Protein 1SGJ (pdb70)

CATH classification: 3.20.20.60

Foldseek 3Di:
DDLFFAEEEEDELQCLPRLQCVPVLPGQEYEHELEPSWDPDPVGSVNSLVSNLVSQVVNCVVVVNYQYEYEWEAPPRPTRVVNLVSADLSHQAYEHADDQALVRLVVVCVVCVVVVHLGQYAYEQEAPRSLVRLLSNLLNVSHSAYEYEPVSHQVRVVHDDDLVRPVCVVSLLSNQVSCVVNVHAYEYYEDPPPPDLVSLLVRLQVSLVSRHQHYYYHDSVSRVSSVVRHD/DDLFFAEEEEDELLDLPRLLCQPVLPGQAYEHELEPSFDPDPVRSVNSLVSNLVSQVVNCVVVVNHQYEYEFYALPDPGRVVSLVSDDQSHQAYEHAPDQALVSLVVVVVVCVVVVHLHAYAYEQEAPRSLVHLLSNLLNVSHSAYEYEPVSHCVNVVHDDDLVRPVCVVSLLSNQVSCVVNVHAYAYYEDPDDPDVVSLLVRLQVSLVSRHQHYYYHDSVSRVSSVVRHD/DDLFFAEEEEDELQPLVVLQCVCVLPGQEYEHELEPSWDDDPVRNLNSLVSNLVSQVVNCVVPVNRQYEYEWEALPDPGRVVSLVSDDQSHQAYEHADDQALVSLVVVVVVCVVVVHLHQYAYEQEAPSSLVRLLSNLLNVSHSAYEYEPVSHCVRVVHDADLVRPVCPVSLLSNLVSCVVRSHAYEYYEDPDPPDLVSLLVRLQVSLVSRHQHYYYHDSVSRVSSVVRHD

Structure (mmCIF, N/CA/C/O backbone):
data_1SGJ
#
_entry.id   1SGJ
#
_cell.length_a   57.610
_cell.length_b   73.280
_cell.length_c   74.480
_cell.angle_alpha   68.26
_cell.angle_beta   83.51
_cell.angle_gamma   68.38
#
_symmetry.space_group_name_H-M   'P 1'
#
loop_
_entity.id
_entity.type
_entity.pdbx_description
1 polymer 'citrate lyase, beta subunit'
2 non-polymer 'OXALOACETATE ION'
3 non-polymer 'MAGNESIUM ION'
4 water water
#
loop_
_atom_site.group_PDB
_atom_site.id
_atom_site.type_symbol
_atom_site.label_atom_id
_atom_site.label_alt_id
_atom_site.label_comp_id
_atom_site.label_asym_id
_atom_site.label_entity_id
_atom_site.label_seq_id
_atom_site.pdbx_PDB_ins_code
_atom_site.Cartn_x
_atom_site.Cartn_y
_atom_site.Cartn_z
_atom_site.occupancy
_atom_site.B_iso_or_equiv
_atom_site.auth_seq_id
_atom_site.auth_comp_id
_atom_site.auth_asym_id
_atom_site.auth_atom_id
_atom_site.pdbx_PDB_model_num
ATOM 1 N N . PRO A 1 4 ? 17.113 29.473 -12.657 1.00 49.59 4 PRO A N 1
ATOM 2 C CA . PRO A 1 4 ? 15.683 29.841 -12.743 1.00 50.18 4 PRO A CA 1
ATOM 3 C C . PRO A 1 4 ? 15.552 31.356 -12.827 1.00 49.88 4 PRO A C 1
ATOM 4 O O . PRO A 1 4 ? 16.482 32.089 -12.473 1.00 49.06 4 PRO A O 1
ATOM 8 N N . PRO A 1 5 ? 14.393 31.849 -13.294 1.00 50.11 5 PRO A N 1
ATOM 9 C CA . PRO A 1 5 ? 14.207 33.299 -13.396 1.00 49.67 5 PRO A CA 1
ATOM 10 C C . PRO A 1 5 ? 14.119 33.926 -12.008 1.00 48.99 5 PRO A C 1
ATOM 11 O O . PRO A 1 5 ? 13.678 33.283 -11.052 1.00 47.88 5 PRO A O 1
ATOM 15 N N . ALA A 1 6 ? 14.555 35.174 -11.892 1.00 47.66 6 ALA A N 1
ATOM 16 C CA . ALA A 1 6 ? 14.486 35.852 -10.609 1.00 46.87 6 ALA A CA 1
ATOM 17 C C . ALA A 1 6 ? 13.013 36.092 -10.292 1.00 45.74 6 ALA A C 1
ATOM 18 O O . ALA A 1 6 ? 12.664 36.460 -9.167 1.00 45.42 6 ALA A O 1
ATOM 20 N N . LEU A 1 7 ? 12.152 35.870 -11.287 1.00 43.36 7 LEU A N 1
ATOM 21 C CA . LEU A 1 7 ? 10.715 36.080 -11.110 1.00 40.16 7 LEU A CA 1
ATOM 22 C C . LEU A 1 7 ? 9.839 34.861 -11.390 1.00 35.85 7 LEU A C 1
ATOM 23 O O . LEU A 1 7 ? 9.790 34.337 -12.506 1.00 35.61 7 LEU A O 1
ATOM 28 N N . LEU A 1 8 ? 9.132 34.436 -10.353 1.00 31.46 8 LEU A N 1
ATOM 29 C CA . LEU A 1 8 ? 8.225 33.305 -10.432 1.00 26.15 8 LEU A CA 1
ATOM 30 C C . LEU A 1 8 ? 6.854 33.867 -10.072 1.00 22.46 8 LEU A C 1
ATOM 31 O O . LEU A 1 8 ? 6.659 34.349 -8.959 1.00 21.68 8 LEU A O 1
ATOM 36 N N . ARG A 1 9 ? 5.924 33.832 -11.021 1.00 19.94 9 ARG A N 1
ATOM 37 C CA . ARG A 1 9 ? 4.574 34.352 -10.810 1.00 19.43 9 ARG A CA 1
ATOM 38 C C . ARG A 1 9 ? 3.715 33.333 -10.080 1.00 20.10 9 ARG A C 1
ATOM 39 O O . ARG A 1 9 ? 2.778 33.683 -9.357 1.00 17.57 9 ARG A O 1
ATOM 47 N N . SER A 1 10 ? 4.049 32.063 -10.279 1.00 19.94 10 SER A N 1
ATOM 48 C CA . SER A 1 10 ? 3.308 30.966 -9.679 1.00 17.93 10 SER A CA 1
ATOM 49 C C . SER A 1 10 ? 4.251 29.840 -9.255 1.00 19.33 10 SER A C 1
ATOM 50 O O . SER A 1 10 ? 5.180 29.495 -9.985 1.00 16.45 10 SER A O 1
ATOM 53 N N . VAL A 1 11 ? 4.001 29.278 -8.072 1.00 18.79 11 VAL A N 1
ATOM 54 C CA . VAL A 1 11 ? 4.793 28.171 -7.537 1.00 17.64 11 VAL A CA 1
ATOM 55 C C . VAL A 1 11 ? 3.802 27.114 -7.038 1.00 18.16 11 VAL A C 1
ATOM 56 O O . VAL A 1 11 ? 3.166 27.290 -5.994 1.00 16.55 11 VAL A O 1
ATOM 60 N N . LEU A 1 12 ? 3.675 26.029 -7.801 1.00 18.42 12 LEU A N 1
ATOM 61 C CA . LEU A 1 12 ? 2.754 24.924 -7.515 1.00 17.98 12 LEU A CA 1
ATOM 62 C C . LEU A 1 12 ? 3.396 23.757 -6.757 1.00 19.72 12 LEU A C 1
ATOM 63 O O . LEU A 1 12 ? 4.451 23.255 -7.143 1.00 18.55 12 LEU A O 1
ATOM 68 N N . PHE A 1 13 ? 2.727 23.311 -5.697 1.00 19.46 13 PHE A N 1
ATOM 69 C CA . PHE A 1 13 ? 3.217 22.217 -4.858 1.00 19.91 13 PHE A CA 1
ATOM 70 C C . PHE A 1 13 ? 2.595 20.843 -5.148 1.00 19.58 13 PHE A C 1
ATOM 71 O O . PHE A 1 13 ? 1.460 20.739 -5.605 1.00 19.42 13 PHE A O 1
ATOM 79 N N . ALA A 1 14 ? 3.357 19.795 -4.851 1.00 20.61 14 ALA A N 1
ATOM 80 C CA . ALA A 1 14 ? 2.900 18.413 -4.999 1.00 20.24 14 ALA A CA 1
ATOM 81 C C . ALA A 1 14 ? 3.610 17.611 -3.908 1.00 20.59 14 ALA A C 1
ATOM 82 O O . ALA A 1 14 ? 4.752 17.903 -3.569 1.00 20.58 14 ALA A O 1
ATOM 84 N N . PRO A 1 15 ? 2.932 16.610 -3.321 1.00 21.00 15 PRO A N 1
ATOM 85 C CA . PRO A 1 15 ? 3.544 15.792 -2.266 1.00 22.36 15 PRO A CA 1
ATOM 86 C C . PRO A 1 15 ? 4.740 15.001 -2.794 1.00 23.86 15 PRO A C 1
ATOM 87 O O . PRO A 1 15 ? 4.651 14.367 -3.841 1.00 22.22 15 PRO A O 1
ATOM 91 N N . GLY A 1 16 ? 5.851 15.047 -2.063 1.00 23.34 16 GLY A N 1
ATOM 92 C CA . GLY A 1 16 ? 7.058 14.343 -2.468 1.00 25.98 16 GLY A CA 1
ATOM 93 C C . GLY A 1 16 ? 6.946 12.833 -2.633 1.00 27.63 16 GLY A C 1
ATOM 94 O O . GLY A 1 16 ? 7.763 12.220 -3.323 1.00 27.50 16 GLY A O 1
ATOM 95 N N . ASN A 1 17 ? 5.944 12.223 -2.014 1.00 27.51 17 ASN A N 1
ATOM 96 C CA . ASN A 1 17 ? 5.779 10.776 -2.122 1.00 29.73 17 ASN A CA 1
ATOM 97 C C . ASN A 1 17 ? 4.646 10.386 -3.073 1.00 29.91 17 ASN A C 1
ATOM 98 O O . ASN A 1 17 ? 4.092 9.290 -2.979 1.00 30.55 17 ASN A O 1
ATOM 103 N N . ARG A 1 18 ? 4.311 11.286 -3.992 1.00 29.78 18 ARG A N 1
ATOM 104 C CA . ARG A 1 18 ? 3.255 11.032 -4.966 1.00 28.75 18 ARG A CA 1
ATOM 105 C C . ARG A 1 18 ? 3.809 11.224 -6.373 1.00 29.53 18 ARG A C 1
ATOM 106 O O . ARG A 1 18 ? 3.635 12.274 -6.985 1.00 27.68 18 ARG A O 1
ATOM 114 N N . ALA A 1 19 ? 4.494 10.199 -6.871 1.00 29.45 19 ALA A N 1
ATOM 115 C CA . ALA A 1 19 ? 5.094 10.242 -8.200 1.00 29.83 19 ALA A CA 1
ATOM 116 C C . ALA A 1 19 ? 4.088 10.666 -9.261 1.00 29.92 19 ALA A C 1
ATOM 117 O O . ALA A 1 19 ? 4.439 11.368 -10.212 1.00 29.30 19 ALA A O 1
ATOM 119 N N . ASP A 1 20 ? 2.841 10.236 -9.089 1.00 29.35 20 ASP A N 1
ATOM 120 C CA . ASP A 1 20 ? 1.776 10.553 -10.034 1.00 31.04 20 ASP A CA 1
ATOM 121 C C . ASP A 1 20 ? 1.399 12.039 -10.050 1.00 30.74 20 ASP A C 1
ATOM 122 O O . ASP A 1 20 ? 1.186 12.625 -11.118 1.00 28.60 20 ASP A O 1
ATOM 127 N N . LEU A 1 21 ? 1.311 12.649 -8.874 1.00 29.22 21 LEU A N 1
ATOM 128 C CA . LEU A 1 21 ? 0.959 14.061 -8.805 1.00 27.91 21 LEU A CA 1
ATOM 129 C C . LEU A 1 21 ? 2.118 14.920 -9.285 1.00 26.44 21 LEU A C 1
ATOM 130 O O . LEU A 1 21 ? 1.912 15.953 -9.918 1.00 27.39 21 LEU A O 1
ATOM 135 N N . ILE A 1 22 ? 3.340 14.486 -8.993 1.00 26.06 22 ILE A N 1
ATOM 136 C CA . ILE A 1 22 ? 4.529 15.216 -9.419 1.00 24.84 22 ILE A CA 1
ATOM 137 C C . ILE A 1 22 ? 4.601 15.277 -10.950 1.00 27.11 22 ILE A C 1
ATOM 138 O O . ILE A 1 22 ? 4.962 16.308 -11.529 1.00 26.49 22 ILE A O 1
ATOM 143 N N . ALA A 1 23 ? 4.253 14.171 -11.602 1.00 25.92 23 ALA A N 1
ATOM 144 C CA . ALA A 1 23 ? 4.281 14.100 -13.059 1.00 26.08 23 ALA A CA 1
ATOM 145 C C . ALA A 1 23 ? 3.198 14.967 -13.704 1.00 26.64 23 ALA A C 1
ATOM 146 O O . ALA A 1 23 ? 3.357 15.413 -14.840 1.00 28.08 23 ALA A O 1
ATOM 148 N N . LYS A 1 24 ? 2.104 15.204 -12.983 1.00 26.52 24 LYS A N 1
ATOM 149 C CA . LYS A 1 24 ? 1.009 16.030 -13.493 1.00 28.00 24 LYS A CA 1
ATOM 150 C C . LYS A 1 24 ? 1.271 17.526 -13.266 1.00 27.10 24 LYS A C 1
ATOM 151 O O . LYS A 1 24 ? 0.530 18.376 -13.753 1.00 23.22 24 LYS A O 1
ATOM 157 N N . LEU A 1 25 ? 2.328 17.827 -12.522 1.00 25.61 25 LEU A N 1
ATOM 158 C CA . LEU A 1 25 ? 2.709 19.200 -12.185 1.00 26.43 25 LEU A CA 1
ATOM 159 C C . LEU A 1 25 ? 2.808 20.217 -13.340 1.00 26.95 25 LEU A C 1
ATOM 160 O O . LEU A 1 25 ? 2.430 21.376 -13.180 1.00 26.58 25 LEU A O 1
ATOM 165 N N . PRO A 1 26 ? 3.308 19.802 -14.516 1.00 25.27 26 PRO A N 1
ATOM 166 C CA . PRO A 1 26 ? 3.423 20.754 -15.630 1.00 25.61 26 PRO A CA 1
ATOM 167 C C . PRO A 1 26 ? 2.145 21.078 -16.406 1.00 24.76 26 PRO A C 1
ATOM 168 O O . PRO A 1 26 ? 2.134 22.005 -17.212 1.00 25.43 26 PRO A O 1
ATOM 172 N N . ARG A 1 27 ? 1.072 20.332 -16.174 1.00 23.93 27 ARG A N 1
ATOM 173 C CA . ARG A 1 27 ? -0.158 20.554 -16.927 1.00 25.30 27 ARG A CA 1
ATOM 174 C C . ARG A 1 27 ? -0.648 21.997 -17.025 1.00 25.34 27 ARG A C 1
ATOM 175 O O . ARG A 1 27 ? -1.028 22.441 -18.109 1.00 22.74 27 ARG A O 1
ATOM 183 N N . SER A 1 28 ? -0.630 22.723 -15.907 1.00 23.85 28 SER A N 1
ATOM 184 C CA . SER A 1 28 ? -1.098 24.110 -15.879 1.00 23.49 28 SER A CA 1
ATOM 185 C C . SER A 1 28 ? -0.022 25.131 -16.218 1.00 23.65 28 SER A C 1
ATOM 186 O O . SER A 1 28 ? -0.272 26.337 -16.188 1.00 24.95 28 SER A O 1
ATOM 189 N N . ALA A 1 29 ? 1.175 24.648 -16.531 1.00 23.11 29 ALA A N 1
ATOM 190 C CA . ALA A 1 29 ? 2.298 25.513 -16.882 1.00 22.97 29 ALA A CA 1
ATOM 191 C C . ALA A 1 29 ? 2.669 26.557 -15.825 1.00 22.34 29 ALA A C 1
ATOM 192 O O . ALA A 1 29 ? 2.757 27.752 -16.117 1.00 22.65 29 ALA A O 1
ATOM 194 N N . PRO A 1 30 ? 2.877 26.127 -14.576 1.00 22.01 30 PRO A N 1
ATOM 195 C CA . PRO A 1 30 ? 3.250 27.112 -13.555 1.00 21.58 30 PRO A CA 1
ATOM 196 C C . PRO A 1 30 ? 4.690 27.531 -13.841 1.00 20.85 30 PRO A C 1
ATOM 197 O O . PRO A 1 30 ? 5.411 26.816 -14.535 1.00 21.47 30 PRO A O 1
ATOM 201 N N . ASP A 1 31 ? 5.118 28.682 -13.334 1.00 21.87 31 ASP A N 1
ATOM 202 C CA . ASP A 1 31 ? 6.489 29.114 -13.582 1.00 20.52 31 ASP A CA 1
ATOM 203 C C . ASP A 1 31 ? 7.456 28.207 -12.838 1.00 21.44 31 ASP A C 1
ATOM 204 O O . ASP A 1 31 ? 8.576 27.979 -13.286 1.00 19.89 31 ASP A O 1
ATOM 209 N N . ALA A 1 32 ? 7.024 27.701 -11.688 1.00 19.56 32 ALA A N 1
ATOM 210 C CA . ALA A 1 32 ? 7.864 26.808 -10.896 1.00 19.37 32 ALA A CA 1
ATOM 211 C C . ALA A 1 32 ? 6.995 25.824 -10.122 1.00 19.81 32 ALA A C 1
ATOM 212 O O . ALA A 1 32 ? 5.795 26.054 -9.937 1.00 17.10 32 ALA A O 1
ATOM 214 N N . VAL A 1 33 ? 7.593 24.715 -9.697 1.00 18.81 33 VAL A N 1
ATOM 215 C CA . VAL A 1 33 ? 6.869 23.717 -8.925 1.00 18.90 33 VAL A CA 1
ATOM 216 C C . VAL A 1 33 ? 7.716 23.298 -7.735 1.00 19.33 33 VAL A C 1
ATOM 217 O O . VAL A 1 33 ? 8.934 23.486 -7.728 1.00 17.20 33 VAL A O 1
ATOM 221 N N . VAL A 1 34 ? 7.059 22.738 -6.726 1.00 18.12 34 VAL A N 1
ATOM 222 C CA . VAL A 1 34 ? 7.747 22.319 -5.515 1.00 19.96 34 VAL A CA 1
ATOM 223 C C . VAL A 1 34 ? 7.361 20.907 -5.078 1.00 18.43 34 VAL A C 1
ATOM 224 O O . VAL A 1 34 ? 6.211 20.644 -4.728 1.00 18.17 34 VAL A O 1
ATOM 228 N N . ILE A 1 35 ? 8.330 19.999 -5.124 1.00 19.45 35 ILE A N 1
ATOM 229 C CA . ILE A 1 35 ? 8.110 18.613 -4.705 1.00 19.39 35 ILE A CA 1
ATOM 230 C C . ILE A 1 35 ? 8.400 18.690 -3.211 1.00 19.40 35 ILE A C 1
ATOM 231 O O . ILE A 1 35 ? 9.545 18.832 -2.792 1.00 17.02 35 ILE A O 1
ATOM 236 N N . ASP A 1 36 ? 7.336 18.593 -2.422 1.00 20.18 36 ASP A N 1
ATOM 237 C CA . ASP A 1 36 ? 7.397 18.763 -0.971 1.00 21.01 36 ASP A CA 1
ATOM 238 C C . ASP A 1 36 ? 7.598 17.552 -0.066 1.00 20.36 36 ASP A C 1
ATOM 239 O O . ASP A 1 36 ? 6.768 16.652 -0.025 1.00 20.80 36 ASP A O 1
ATOM 244 N N . LEU A 1 37 ? 8.693 17.566 0.688 1.00 20.49 37 LEU A N 1
ATOM 245 C CA . LEU A 1 37 ? 8.998 16.485 1.623 1.00 21.35 37 LEU A CA 1
ATOM 246 C C . LEU A 1 37 ? 8.591 16.891 3.034 1.00 22.63 37 LEU A C 1
ATOM 247 O O . LEU A 1 37 ? 8.647 16.081 3.957 1.00 22.88 37 LEU A O 1
ATOM 252 N N . GLU A 1 38 ? 8.191 18.148 3.204 1.00 21.77 38 GLU A N 1
ATOM 253 C CA . GLU A 1 38 ? 7.798 18.629 4.525 1.00 23.53 38 GLU A CA 1
ATOM 254 C C . GLU A 1 38 ? 6.317 18.381 4.838 1.00 24.06 38 GLU A C 1
ATOM 255 O O . GLU A 1 38 ? 5.900 17.231 5.015 1.00 24.08 38 GLU A O 1
ATOM 261 N N . ASP A 1 39 ? 5.527 19.454 4.889 1.00 23.56 39 ASP A N 1
ATOM 262 C CA . ASP A 1 39 ? 4.102 19.361 5.210 1.00 25.39 39 ASP A CA 1
ATOM 263 C C . ASP A 1 39 ? 3.326 18.276 4.473 1.00 25.19 39 ASP A C 1
ATOM 264 O O . ASP A 1 39 ? 2.516 17.575 5.074 1.00 25.03 39 ASP A O 1
ATOM 269 N N . ALA A 1 40 ? 3.564 18.143 3.172 1.00 24.87 40 ALA A N 1
ATOM 270 C CA . ALA A 1 40 ? 2.852 17.153 2.366 1.00 25.32 40 ALA A CA 1
ATOM 271 C C . ALA A 1 40 ? 3.046 15.698 2.793 1.00 25.61 40 ALA A C 1
ATOM 272 O O . ALA A 1 40 ? 2.237 14.837 2.440 1.00 27.69 40 ALA A O 1
ATOM 274 N N . VAL A 1 41 ? 4.103 15.411 3.549 1.00 27.29 41 VAL A N 1
ATOM 275 C CA . VAL A 1 41 ? 4.356 14.035 3.978 1.00 30.22 41 VAL A CA 1
ATOM 276 C C . VAL A 1 41 ? 4.394 13.874 5.508 1.00 29.59 41 VAL A C 1
ATOM 277 O O . VAL A 1 41 ? 4.971 14.693 6.211 1.00 28.00 41 VAL A O 1
ATOM 281 N N . PRO A 1 42 ? 3.785 12.794 6.033 1.00 31.46 42 PRO A N 1
ATOM 282 C CA . PRO A 1 42 ? 3.712 12.478 7.468 1.00 31.69 42 PRO A CA 1
ATOM 283 C C . PRO A 1 42 ? 4.990 12.724 8.262 1.00 32.18 42 PRO A C 1
ATOM 284 O O . PRO A 1 42 ? 6.099 12.535 7.755 1.00 32.47 42 PRO A O 1
ATOM 288 N N . GLY A 1 43 ? 4.823 13.130 9.518 1.00 32.09 43 GLY A N 1
ATOM 289 C CA . GLY A 1 43 ? 5.962 13.400 10.377 1.00 33.52 43 GLY A CA 1
ATOM 290 C C . GLY A 1 43 ? 6.543 12.191 11.102 1.00 33.93 43 GLY A C 1
ATOM 291 O O . GLY A 1 43 ? 6.663 12.193 12.327 1.00 32.67 43 GLY A O 1
ATOM 292 N N . THR A 1 44 ? 6.896 11.151 10.349 1.00 35.25 44 THR A N 1
ATOM 293 C CA . THR A 1 44 ? 7.494 9.954 10.932 1.00 35.70 44 THR A CA 1
ATOM 294 C C . THR A 1 44 ? 8.784 9.656 10.187 1.00 35.80 44 THR A C 1
ATOM 295 O O . THR A 1 44 ? 8.906 9.953 8.997 1.00 34.30 44 THR A O 1
ATOM 299 N N . ALA A 1 45 ? 9.744 9.066 10.889 1.00 34.87 45 ALA A N 1
ATOM 300 C CA . ALA A 1 45 ? 11.017 8.726 10.279 1.00 35.16 45 ALA A CA 1
ATOM 301 C C . ALA A 1 45 ? 10.772 7.818 9.082 1.00 34.53 45 ALA A C 1
ATOM 302 O O . ALA A 1 45 ? 11.465 7.913 8.067 1.00 33.44 45 ALA A O 1
ATOM 304 N N . GLU A 1 46 ? 9.768 6.952 9.205 1.00 34.75 46 GLU A N 1
ATOM 305 C CA . GLU A 1 46 ? 9.428 6.002 8.146 1.00 36.39 46 GLU A CA 1
ATOM 306 C C . GLU A 1 46 ? 8.846 6.662 6.899 1.00 33.92 46 GLU A C 1
ATOM 307 O O . GLU A 1 46 ? 9.241 6.335 5.778 1.00 33.29 46 GLU A O 1
ATOM 313 N N . ALA A 1 47 ? 7.901 7.577 7.086 1.00 32.52 47 ALA A N 1
ATOM 314 C CA . ALA A 1 47 ? 7.289 8.253 5.945 1.00 32.73 47 ALA A CA 1
ATOM 315 C C . ALA A 1 47 ? 8.293 9.148 5.221 1.00 31.34 47 ALA A C 1
ATOM 316 O O . ALA A 1 47 ? 8.326 9.178 3.990 1.00 32.10 47 ALA A O 1
ATOM 318 N N . LYS A 1 48 ? 9.113 9.868 5.984 1.00 29.23 48 LYS A N 1
ATOM 319 C CA . LYS A 1 48 ? 10.106 10.763 5.394 1.00 28.93 48 LYS A CA 1
ATOM 320 C C . LYS A 1 48 ? 11.181 9.987 4.632 1.00 29.47 48 LYS A C 1
ATOM 321 O O . LYS A 1 48 ? 11.716 10.473 3.633 1.00 27.61 48 LYS A O 1
ATOM 327 N N . ALA A 1 49 ? 11.506 8.783 5.100 1.00 28.46 49 ALA A N 1
ATOM 328 C CA . ALA A 1 49 ? 12.521 7.981 4.422 1.00 26.54 49 ALA A CA 1
ATOM 329 C C . ALA A 1 49 ? 11.948 7.409 3.129 1.00 24.75 49 ALA A C 1
ATOM 330 O O . ALA A 1 49 ? 12.599 7.434 2.089 1.00 24.74 49 ALA A O 1
ATOM 332 N N . ALA A 1 50 ? 10.724 6.900 3.198 1.00 23.61 50 ALA A N 1
ATOM 333 C CA . ALA A 1 50 ? 10.069 6.328 2.029 1.00 24.32 50 ALA A CA 1
ATOM 334 C C . ALA A 1 50 ? 9.879 7.373 0.926 1.00 25.97 50 ALA A C 1
ATOM 335 O O . ALA A 1 50 ? 9.990 7.063 -0.263 1.00 26.63 50 ALA A O 1
ATOM 337 N N . ALA A 1 51 ? 9.610 8.613 1.322 1.00 24.36 51 ALA A N 1
ATOM 338 C CA . ALA A 1 51 ? 9.387 9.688 0.358 1.00 23.80 51 ALA A CA 1
ATOM 339 C C . ALA A 1 51 ? 10.637 10.147 -0.398 1.00 24.72 51 ALA A C 1
ATOM 340 O O . ALA A 1 51 ? 10.540 10.641 -1.525 1.00 24.83 51 ALA A O 1
ATOM 342 N N . ARG A 1 52 ? 11.808 9.985 0.204 1.00 25.85 52 ARG A N 1
ATOM 343 C CA . ARG A 1 52 ? 13.036 10.445 -0.442 1.00 28.29 52 ARG A CA 1
ATOM 344 C C . ARG A 1 52 ? 13.338 9.852 -1.824 1.00 28.90 52 ARG A C 1
ATOM 345 O O . ARG A 1 52 ? 13.587 10.602 -2.772 1.00 28.16 52 ARG A O 1
ATOM 353 N N . PRO A 1 53 ? 13.317 8.513 -1.967 1.00 29.08 53 PRO A N 1
ATOM 354 C CA . PRO A 1 53 ? 13.600 7.948 -3.292 1.00 29.03 53 PRO A CA 1
ATOM 355 C C . PRO A 1 53 ? 12.512 8.251 -4.319 1.00 28.30 53 PRO A C 1
ATOM 356 O O . PRO A 1 53 ? 12.793 8.389 -5.508 1.00 29.81 53 PRO A O 1
ATOM 360 N N . VAL A 1 54 ? 11.270 8.353 -3.859 1.00 28.37 54 VAL A N 1
ATOM 361 C CA . VAL A 1 54 ? 10.147 8.642 -4.745 1.00 25.47 54 VAL A CA 1
ATOM 362 C C . VAL A 1 54 ? 10.266 10.045 -5.350 1.00 29.06 54 VAL A C 1
ATOM 363 O O . VAL A 1 54 ? 10.104 10.233 -6.564 1.00 28.40 54 VAL A O 1
ATOM 367 N N . ALA A 1 55 ? 10.544 11.028 -4.498 1.00 28.42 55 ALA A N 1
ATOM 368 C CA . ALA A 1 55 ? 10.682 12.399 -4.959 1.00 28.34 55 ALA A CA 1
ATOM 369 C C . ALA A 1 55 ? 11.963 12.563 -5.768 1.00 28.62 55 ALA A C 1
ATOM 370 O O . ALA A 1 55 ? 12.007 13.349 -6.713 1.00 27.97 55 ALA A O 1
ATOM 372 N N . HIS A 1 56 ? 13.006 11.823 -5.404 1.00 29.51 56 HIS A N 1
ATOM 373 C CA . HIS A 1 56 ? 14.262 11.927 -6.140 1.00 30.56 56 HIS A CA 1
ATOM 374 C C . HIS A 1 56 ? 14.063 11.509 -7.591 1.00 30.82 56 HIS A C 1
ATOM 375 O O . HIS A 1 56 ? 14.459 12.227 -8.508 1.00 31.26 56 HIS A O 1
ATOM 382 N N . ASP A 1 57 ? 13.454 10.344 -7.795 1.00 30.81 57 ASP A N 1
ATOM 383 C CA . ASP A 1 57 ? 13.218 9.848 -9.146 1.00 32.50 57 ASP A CA 1
ATOM 384 C C . ASP A 1 57 ? 12.176 10.684 -9.884 1.00 31.18 57 ASP A C 1
ATOM 385 O O . ASP A 1 57 ? 12.291 10.903 -11.088 1.00 33.01 57 ASP A O 1
ATOM 390 N N . ALA A 1 58 ? 11.160 11.144 -9.163 1.00 31.16 58 ALA A N 1
ATOM 391 C CA . ALA A 1 58 ? 10.103 11.957 -9.760 1.00 28.57 58 ALA A CA 1
ATOM 392 C C . ALA A 1 58 ? 10.665 13.289 -10.254 1.00 29.70 58 ALA A C 1
ATOM 393 O O . ALA A 1 58 ? 10.272 13.783 -11.309 1.00 28.72 58 ALA A O 1
ATOM 395 N N . ALA A 1 59 ? 11.586 13.863 -9.485 1.00 29.27 59 ALA A N 1
ATOM 396 C CA . ALA A 1 59 ? 12.216 15.132 -9.845 1.00 29.62 59 ALA A CA 1
ATOM 397 C C . ALA A 1 59 ? 13.031 14.961 -11.123 1.00 30.51 59 ALA A C 1
ATOM 398 O O . ALA A 1 59 ? 13.006 15.815 -12.015 1.00 29.70 59 ALA A O 1
ATOM 400 N N . ARG A 1 60 ? 13.754 13.849 -11.202 1.00 31.16 60 ARG A N 1
ATOM 401 C CA . ARG A 1 60 ? 14.577 13.541 -12.363 1.00 33.90 60 ARG A CA 1
ATOM 402 C C . ARG A 1 60 ? 13.692 13.373 -13.598 1.00 32.13 60 ARG A C 1
ATOM 403 O O . ARG A 1 60 ? 13.954 13.974 -14.642 1.00 32.47 60 ARG A O 1
ATOM 411 N N . ASP A 1 61 ? 12.641 12.566 -13.476 1.00 30.42 61 ASP A N 1
ATOM 412 C CA . ASP A 1 61 ? 11.731 12.338 -14.596 1.00 31.41 61 ASP A CA 1
ATOM 413 C C . ASP A 1 61 ? 11.089 13.637 -15.064 1.00 30.87 61 ASP A C 1
ATOM 414 O O . ASP A 1 61 ? 10.994 13.900 -16.263 1.00 30.71 61 ASP A O 1
ATOM 419 N N . LEU A 1 62 ? 10.644 14.443 -14.105 1.00 29.07 62 LEU A N 1
ATOM 420 C CA . LEU A 1 62 ? 9.991 15.707 -14.401 1.00 28.19 62 LEU A CA 1
ATOM 421 C C . LEU A 1 62 ? 10.890 16.674 -15.160 1.00 28.68 62 LEU A C 1
ATOM 422 O O . LEU A 1 62 ? 10.482 17.247 -16.168 1.00 28.77 62 LEU A O 1
ATOM 427 N N . ILE A 1 63 ? 12.114 16.856 -14.678 1.00 29.19 63 ILE A N 1
ATOM 428 C CA . ILE A 1 63 ? 13.051 17.759 -15.326 1.00 30.13 63 ILE A CA 1
ATOM 429 C C . ILE A 1 63 ? 13.341 17.324 -16.761 1.00 31.55 63 ILE A C 1
ATOM 430 O O . ILE A 1 63 ? 13.555 18.161 -17.635 1.00 31.71 63 ILE A O 1
ATOM 435 N N . ALA A 1 64 ? 13.335 16.017 -17.005 1.00 31.50 64 ALA A N 1
ATOM 436 C CA . ALA A 1 64 ? 13.593 15.498 -18.343 1.00 31.86 64 ALA A CA 1
ATOM 437 C C . ALA A 1 64 ? 12.378 15.655 -19.261 1.00 32.42 64 ALA A C 1
ATOM 438 O O . ALA A 1 64 ? 12.530 15.786 -20.476 1.00 33.78 64 ALA A O 1
ATOM 440 N N . ALA A 1 65 ? 11.177 15.652 -18.686 1.00 31.91 65 ALA A N 1
ATOM 441 C CA . ALA A 1 65 ? 9.953 15.791 -19.478 1.00 32.28 65 ALA A CA 1
ATOM 442 C C . ALA A 1 65 ? 9.586 17.251 -19.753 1.00 32.50 65 ALA A C 1
ATOM 443 O O . ALA A 1 65 ? 9.023 17.571 -20.802 1.00 32.10 65 ALA A O 1
ATOM 445 N N . ALA A 1 66 ? 9.895 18.126 -18.801 1.00 31.89 66 ALA A N 1
ATOM 446 C CA . ALA A 1 66 ? 9.610 19.553 -18.923 1.00 32.60 66 ALA A CA 1
ATOM 447 C C . ALA A 1 66 ? 10.903 20.305 -18.622 1.00 33.98 66 ALA A C 1
ATOM 448 O O . ALA A 1 66 ? 11.058 20.902 -17.558 1.00 33.41 66 ALA A O 1
ATOM 450 N N . PRO A 1 67 ? 11.854 20.281 -19.570 1.00 36.74 67 PRO A N 1
ATOM 451 C CA . PRO A 1 67 ? 13.164 20.933 -19.469 1.00 37.20 67 PRO A CA 1
ATOM 452 C C . PRO A 1 67 ? 13.176 22.424 -19.138 1.00 38.23 67 PRO A C 1
ATOM 453 O O . PRO A 1 67 ? 14.179 22.936 -18.633 1.00 39.06 67 PRO A O 1
ATOM 457 N N . HIS A 1 68 ? 12.081 23.123 -19.416 1.00 36.72 68 HIS A N 1
ATOM 458 C CA . HIS A 1 68 ? 12.030 24.554 -19.140 1.00 37.28 68 HIS A CA 1
ATOM 459 C C . HIS A 1 68 ? 11.278 24.923 -17.863 1.00 35.63 68 HIS A C 1
ATOM 460 O O . HIS A 1 68 ? 11.081 26.103 -17.563 1.00 34.87 68 HIS A O 1
ATOM 467 N N . LEU A 1 69 ? 10.864 23.912 -17.110 1.00 32.12 69 LEU A N 1
ATOM 468 C CA . LEU A 1 69 ? 10.144 24.129 -15.862 1.00 28.15 69 LEU A CA 1
ATOM 469 C C . LEU A 1 69 ? 11.150 24.276 -14.720 1.00 25.99 69 LEU A C 1
ATOM 470 O O . LEU A 1 69 ? 12.097 23.499 -14.627 1.00 24.37 69 LEU A O 1
ATOM 475 N N . ALA A 1 70 ? 10.956 25.274 -13.864 1.00 22.77 70 ALA A N 1
ATOM 476 C CA . ALA A 1 70 ? 11.853 25.462 -12.727 1.00 23.94 70 ALA A CA 1
ATOM 477 C C . ALA A 1 70 ? 11.388 24.483 -11.648 1.00 22.48 70 ALA A C 1
ATOM 478 O O . ALA A 1 70 ? 10.301 24.637 -11.089 1.00 22.34 70 ALA A O 1
ATOM 480 N N . VAL A 1 71 ? 12.201 23.467 -11.370 1.00 22.13 71 VAL A N 1
ATOM 481 C CA . VAL A 1 71 ? 11.829 22.458 -10.381 1.00 21.04 71 VAL A CA 1
ATOM 482 C C . VAL A 1 71 ? 12.576 22.573 -9.061 1.00 20.82 71 VAL A C 1
ATOM 483 O O . VAL A 1 71 ? 13.811 22.557 -9.016 1.00 20.62 71 VAL A O 1
ATOM 487 N N . PHE A 1 72 ? 11.801 22.680 -7.987 1.00 19.46 72 PHE A N 1
ATOM 488 C CA . PHE A 1 72 ? 12.337 22.802 -6.639 1.00 18.71 72 PHE A CA 1
ATOM 489 C C . PHE A 1 72 ? 11.909 21.620 -5.795 1.00 17.98 72 PHE A C 1
ATOM 490 O O . PHE A 1 72 ? 10.937 20.942 -6.105 1.00 17.84 72 PHE A O 1
ATOM 498 N N . VAL A 1 73 ? 12.641 21.398 -4.711 1.00 18.23 73 VAL A N 1
ATOM 499 C CA . VAL A 1 73 ? 12.310 20.357 -3.756 1.00 16.13 73 VAL A CA 1
ATOM 500 C C . VAL A 1 73 ? 12.259 21.080 -2.413 1.00 17.04 73 VAL A C 1
ATOM 501 O O . VAL A 1 73 ? 13.161 21.859 -2.095 1.00 17.30 73 VAL A O 1
ATOM 505 N N . ARG A 1 74 ? 11.207 20.860 -1.637 1.00 16.38 74 ARG A N 1
ATOM 506 C CA . ARG A 1 74 ? 11.161 21.476 -0.322 1.00 18.50 74 ARG A CA 1
ATOM 507 C C . ARG A 1 74 ? 11.572 20.407 0.683 1.00 18.89 74 ARG A C 1
ATOM 508 O O . ARG A 1 74 ? 10.971 19.338 0.757 1.00 20.25 74 ARG A O 1
ATOM 516 N N . VAL A 1 75 ? 12.614 20.699 1.446 1.00 17.86 75 VAL A N 1
ATOM 517 C CA . VAL A 1 75 ? 13.097 19.770 2.451 1.00 19.49 75 VAL A CA 1
ATOM 518 C C . VAL A 1 75 ? 12.467 20.177 3.776 1.00 20.65 75 VAL A C 1
ATOM 519 O O . VAL A 1 75 ? 11.804 21.216 3.864 1.00 20.23 75 VAL A O 1
ATOM 523 N N . ASN A 1 76 ? 12.663 19.360 4.802 1.00 17.97 76 ASN A N 1
ATOM 524 C CA . ASN A 1 76 ? 12.119 19.663 6.113 1.00 19.30 76 ASN A CA 1
ATOM 525 C C . ASN A 1 76 ? 12.947 20.760 6.774 1.00 17.94 76 ASN A C 1
ATOM 526 O O . ASN A 1 76 ? 14.033 21.098 6.296 1.00 19.32 76 ASN A O 1
ATOM 531 N N . ALA A 1 77 ? 12.437 21.319 7.865 1.00 20.87 77 ALA A N 1
ATOM 532 C CA . ALA A 1 77 ? 13.133 22.398 8.566 1.00 21.71 77 ALA A CA 1
ATOM 533 C C . ALA A 1 77 ? 14.532 22.014 9.040 1.00 23.42 77 ALA A C 1
ATOM 534 O O . ALA A 1 77 ? 14.778 20.869 9.417 1.00 22.80 77 ALA A O 1
ATOM 536 N N . LEU A 1 78 ? 15.429 22.995 9.036 1.00 23.05 78 LEU A N 1
ATOM 537 C CA . LEU A 1 78 ? 16.812 22.810 9.451 1.00 26.29 78 LEU A CA 1
ATOM 538 C C . LEU A 1 78 ? 16.950 22.034 10.752 1.00 27.53 78 LEU A C 1
ATOM 539 O O . LEU A 1 78 ? 17.775 21.125 10.852 1.00 27.04 78 LEU A O 1
ATOM 544 N N . HIS A 1 79 ? 16.136 22.386 11.741 1.00 28.78 79 HIS A N 1
ATOM 545 C CA . HIS A 1 79 ? 16.206 21.748 13.046 1.00 31.00 79 HIS A CA 1
ATOM 546 C C . HIS A 1 79 ? 15.338 20.520 13.264 1.00 31.39 79 HIS A C 1
ATOM 547 O O . HIS A 1 79 ? 15.194 20.057 14.396 1.00 32.52 79 HIS A O 1
ATOM 554 N N . SER A 1 80 ? 14.757 19.994 12.192 1.00 30.06 80 SER A N 1
ATOM 555 C CA . SER A 1 80 ? 13.941 18.796 12.300 1.00 30.87 80 SER A CA 1
ATOM 556 C C . SER A 1 80 ? 14.926 17.639 12.186 1.00 29.88 80 SER A C 1
ATOM 557 O O . SER A 1 80 ? 16.057 17.826 11.755 1.00 29.74 80 SER A O 1
ATOM 560 N N . PRO A 1 81 ? 14.514 16.428 12.574 1.00 31.62 81 PRO A N 1
ATOM 561 C CA . PRO A 1 81 ? 15.449 15.303 12.466 1.00 31.30 81 PRO A CA 1
ATOM 562 C C . PRO A 1 81 ? 15.496 14.756 11.040 1.00 30.68 81 PRO A C 1
ATOM 563 O O . PRO A 1 81 ? 16.080 13.705 10.790 1.00 31.79 81 PRO A O 1
ATOM 567 N N . TYR A 1 82 ? 14.902 15.483 10.097 1.00 29.04 82 TYR A N 1
ATOM 568 C CA . TYR A 1 82 ? 14.854 15.018 8.712 1.00 27.87 82 TYR A CA 1
ATOM 569 C C . TYR A 1 82 ? 15.689 15.798 7.711 1.00 27.01 82 TYR A C 1
ATOM 570 O O . TYR A 1 82 ? 15.993 15.294 6.632 1.00 26.14 82 TYR A O 1
ATOM 579 N N . PHE A 1 83 ? 16.049 17.028 8.061 1.00 27.20 83 PHE A N 1
ATOM 580 C CA . PHE A 1 83 ? 16.813 17.887 7.162 1.00 27.85 83 PHE A CA 1
ATOM 581 C C . PHE A 1 83 ? 17.999 17.190 6.496 1.00 27.89 83 PHE A C 1
ATOM 582 O O . PHE A 1 83 ? 18.085 17.137 5.272 1.00 26.31 83 PHE A O 1
ATOM 590 N N . GLU A 1 84 ? 18.904 16.668 7.321 1.00 28.94 84 GLU A N 1
ATOM 591 C CA . GLU A 1 84 ? 20.115 15.974 6.875 1.00 29.36 84 GLU A CA 1
ATOM 592 C C . GLU A 1 84 ? 19.899 14.987 5.728 1.00 27.81 84 GLU A C 1
ATOM 593 O O . GLU A 1 84 ? 20.509 15.109 4.662 1.00 25.83 84 GLU A O 1
ATOM 599 N N . ASP A 1 85 ? 19.038 14.004 5.960 1.00 27.56 85 ASP A N 1
ATOM 600 C CA . ASP A 1 85 ? 18.753 12.975 4.972 1.00 28.77 85 ASP A CA 1
ATOM 601 C C . ASP A 1 85 ? 17.971 13.490 3.771 1.00 27.40 85 ASP A C 1
ATOM 602 O O . ASP A 1 85 ? 17.979 12.866 2.706 1.00 26.27 85 ASP A O 1
ATOM 607 N N . ASP A 1 86 ? 17.299 14.626 3.933 1.00 26.13 86 ASP A N 1
ATOM 608 C CA . ASP A 1 86 ? 16.540 15.185 2.826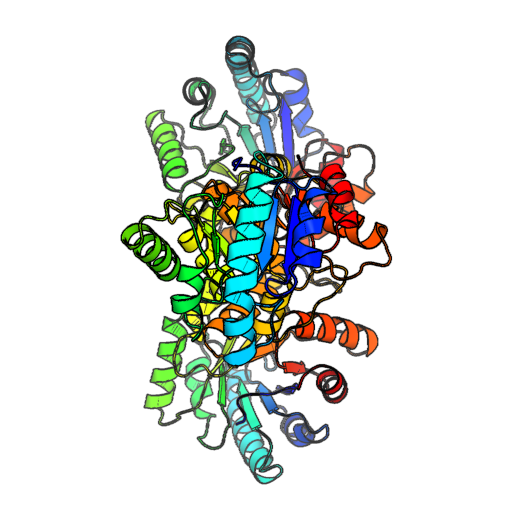 1.00 25.15 86 ASP A CA 1
ATOM 609 C C . ASP A 1 86 ? 17.493 15.703 1.752 1.00 24.25 86 ASP A C 1
ATOM 610 O O . ASP A 1 86 ? 17.179 15.668 0.565 1.00 23.84 86 ASP A O 1
ATOM 615 N N . LEU A 1 87 ? 18.660 16.177 2.171 1.00 24.60 87 LEU A N 1
ATOM 616 C CA . LEU A 1 87 ? 19.636 16.715 1.232 1.00 26.37 87 LEU A CA 1
ATOM 617 C C . LEU A 1 87 ? 20.084 15.693 0.186 1.00 26.08 87 LEU A C 1
ATOM 618 O O . LEU A 1 87 ? 20.407 16.058 -0.942 1.00 26.48 87 LEU A O 1
ATOM 623 N N . SER A 1 88 ? 20.087 14.418 0.561 1.00 26.40 88 SER A N 1
ATOM 624 C CA . SER A 1 88 ? 20.494 13.347 -0.348 1.00 27.83 88 SER A CA 1
ATOM 625 C C . SER A 1 88 ? 19.586 13.302 -1.569 1.00 27.01 88 SER A C 1
ATOM 626 O O . SER A 1 88 ? 19.923 12.710 -2.589 1.00 27.72 88 SER A O 1
ATOM 629 N N . VAL A 1 89 ? 18.429 13.938 -1.458 1.00 28.01 89 VAL A N 1
ATOM 630 C CA . VAL A 1 89 ? 17.458 13.957 -2.542 1.00 29.81 89 VAL A CA 1
ATOM 631 C C . VAL A 1 89 ? 17.791 14.987 -3.619 1.00 27.74 89 VAL A C 1
ATOM 632 O O . VAL A 1 89 ? 17.439 14.820 -4.785 1.00 29.21 89 VAL A O 1
ATOM 636 N N . LEU A 1 90 ? 18.481 16.045 -3.221 1.00 27.88 90 LEU A N 1
ATOM 637 C CA . LEU A 1 90 ? 18.814 17.129 -4.131 1.00 27.39 90 LEU A CA 1
ATOM 638 C C . LEU A 1 90 ? 19.820 16.788 -5.226 1.00 28.87 90 LEU A C 1
ATOM 639 O O . LEU A 1 90 ? 20.650 15.893 -5.075 1.00 29.79 90 LEU A O 1
ATOM 644 N N . THR A 1 91 ? 19.719 17.510 -6.339 1.00 30.60 91 THR A N 1
ATOM 645 C CA . THR A 1 91 ? 20.624 17.349 -7.469 1.00 30.55 91 THR A CA 1
ATOM 646 C C . THR A 1 91 ? 20.813 18.722 -8.108 1.00 31.43 91 THR A C 1
ATOM 647 O O . THR A 1 91 ? 19.930 19.581 -8.033 1.00 30.01 91 THR A O 1
ATOM 651 N N . PRO A 1 92 ? 21.973 18.950 -8.740 1.00 29.98 92 PRO A N 1
ATOM 652 C CA . PRO A 1 92 ? 22.276 20.224 -9.391 1.00 30.24 92 PRO A CA 1
ATOM 653 C C . PRO A 1 92 ? 21.257 20.642 -10.449 1.00 28.16 92 PRO A C 1
ATOM 654 O O . PRO A 1 92 ? 21.190 21.814 -10.806 1.00 28.82 92 PRO A O 1
ATOM 658 N N . GLU A 1 93 ? 20.469 19.687 -10.941 1.00 28.07 93 GLU A N 1
ATOM 659 C CA . GLU A 1 93 ? 19.469 19.976 -11.967 1.00 28.93 93 GLU A CA 1
ATOM 660 C C . GLU A 1 93 ? 18.265 20.759 -11.455 1.00 28.93 93 GLU A C 1
ATOM 661 O O . GLU A 1 93 ? 17.523 21.350 -12.244 1.00 27.57 93 GLU A O 1
ATOM 667 N N . LEU A 1 94 ? 18.059 20.751 -10.141 1.00 25.70 94 LEU A N 1
ATOM 668 C CA . LEU A 1 94 ? 16.952 21.493 -9.552 1.00 24.38 94 LEU A CA 1
ATOM 669 C C . LEU A 1 94 ? 17.281 22.971 -9.687 1.00 23.14 94 LEU A C 1
ATOM 670 O O . LEU A 1 94 ? 18.451 23.344 -9.734 1.00 22.67 94 LEU A O 1
ATOM 675 N N . SER A 1 95 ? 16.249 23.806 -9.745 1.00 20.70 95 SER A N 1
ATOM 676 C CA . SER A 1 95 ? 16.438 25.244 -9.851 1.00 20.78 95 SER A CA 1
ATOM 677 C C . SER A 1 95 ? 16.771 25.796 -8.472 1.00 19.85 95 SER A C 1
ATOM 678 O O . SER A 1 95 ? 17.393 26.853 -8.338 1.00 18.98 95 SER A O 1
ATOM 681 N N . GLY A 1 96 ? 16.359 25.065 -7.441 1.00 17.85 96 GLY A N 1
ATOM 682 C CA . GLY A 1 96 ? 16.642 25.503 -6.087 1.00 18.40 96 GLY A CA 1
ATOM 683 C C . GLY A 1 96 ? 16.083 24.554 -5.050 1.00 17.95 96 GLY A C 1
ATOM 684 O O . GLY A 1 96 ? 15.523 23.508 -5.387 1.00 18.27 96 GLY A O 1
ATOM 685 N N . VAL A 1 97 ? 16.251 24.912 -3.785 1.00 18.62 97 VAL A N 1
ATOM 686 C CA . VAL A 1 97 ? 15.747 24.102 -2.683 1.00 18.38 97 VAL A CA 1
ATOM 687 C C . VAL A 1 97 ? 14.949 25.016 -1.760 1.00 17.69 97 VAL A C 1
ATOM 688 O O . VAL A 1 97 ? 15.395 26.121 -1.439 1.00 17.55 97 VAL A O 1
ATOM 692 N N . VAL A 1 98 ? 13.767 24.560 -1.349 1.00 16.83 98 VAL A N 1
ATOM 693 C CA . VAL A 1 98 ? 12.914 25.341 -0.463 1.00 16.29 98 VAL A CA 1
ATOM 694 C C . VAL A 1 98 ? 13.165 24.926 0.983 1.00 18.15 98 VAL A C 1
ATOM 695 O O . VAL A 1 98 ? 13.024 23.750 1.324 1.00 15.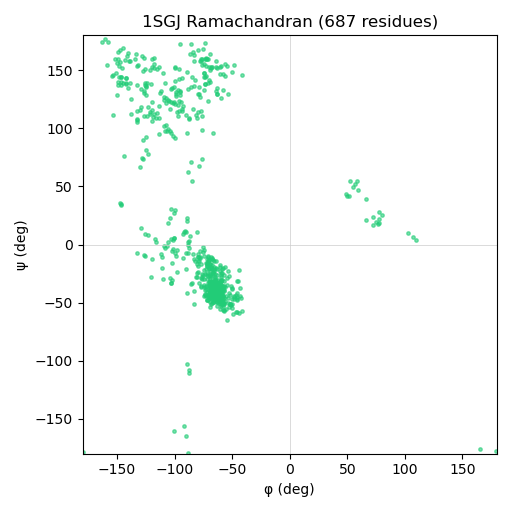91 98 VAL A O 1
ATOM 699 N N . VAL A 1 99 ? 13.551 25.877 1.831 1.00 17.79 99 VAL A N 1
ATOM 700 C CA . VAL A 1 99 ? 13.797 25.572 3.241 1.00 18.66 99 VAL A CA 1
ATOM 701 C C . VAL A 1 99 ? 12.748 26.297 4.082 1.00 18.81 99 VAL A C 1
ATOM 702 O O . VAL A 1 99 ? 12.788 27.519 4.218 1.00 20.25 99 VAL A O 1
ATOM 706 N N . PRO A 1 100 ? 11.800 25.544 4.664 1.00 18.16 100 PRO A N 1
ATOM 707 C CA . PRO A 1 100 ? 10.728 26.109 5.482 1.00 19.22 100 PRO A CA 1
ATOM 708 C C . PRO A 1 100 ? 11.128 26.534 6.883 1.00 19.14 100 PRO A C 1
ATOM 709 O O . PRO A 1 100 ? 12.134 26.082 7.428 1.00 16.06 100 PRO A O 1
ATOM 713 N N . LYS A 1 101 ? 10.311 27.411 7.452 1.00 18.42 101 LYS A N 1
ATOM 714 C CA . LYS A 1 101 ? 10.504 27.895 8.806 1.00 18.42 101 LYS A CA 1
ATOM 715 C C . LYS A 1 101 ? 11.904 28.382 9.182 1.00 18.08 101 LYS A C 1
ATOM 716 O O . LYS A 1 101 ? 12.399 28.054 10.259 1.00 16.79 101 LYS A O 1
ATOM 722 N N . LEU A 1 102 ? 12.545 29.150 8.307 1.00 17.19 102 LEU A N 1
ATOM 723 C CA . LEU A 1 102 ? 13.856 29.703 8.621 1.00 17.38 102 LEU A CA 1
ATOM 724 C C . LEU A 1 102 ? 13.604 30.809 9.642 1.00 19.24 102 LEU A C 1
ATOM 725 O O . LEU A 1 102 ? 12.587 31.499 9.563 1.00 18.18 102 LEU A O 1
ATOM 730 N N . GLU A 1 103 ? 14.514 30.994 10.594 1.00 19.56 103 GLU A N 1
ATOM 731 C CA . GLU A 1 103 ? 14.286 31.998 11.627 1.00 20.25 103 GLU A CA 1
ATOM 732 C C . GLU A 1 103 ? 15.425 32.964 11.946 1.00 20.61 103 GLU A C 1
ATOM 733 O O . GLU A 1 103 ? 15.237 33.900 12.726 1.00 21.78 103 GLU A O 1
ATOM 739 N N . MET A 1 104 ? 16.602 32.733 11.374 1.00 22.41 104 MET A N 1
ATOM 740 C CA . MET A 1 104 ? 17.739 33.621 11.589 1.00 23.08 104 MET A CA 1
ATOM 741 C C . MET A 1 104 ? 18.639 33.566 10.376 1.00 21.94 104 MET A C 1
ATOM 742 O O . MET A 1 104 ? 18.569 32.620 9.601 1.00 21.93 104 MET A O 1
ATOM 747 N N . GLY A 1 105 ? 19.471 34.587 10.208 1.00 20.72 105 GLY A N 1
ATOM 748 C CA . GLY A 1 105 ? 20.378 34.614 9.081 1.00 22.67 105 GLY A CA 1
ATOM 749 C C . GLY A 1 105 ? 21.385 33.488 9.216 1.00 23.19 105 GLY A C 1
ATOM 750 O O . GLY A 1 105 ? 21.834 32.932 8.221 1.00 21.63 105 GLY A O 1
ATOM 751 N N . ALA A 1 106 ? 21.730 33.150 10.455 1.00 23.96 106 ALA A N 1
ATOM 752 C CA . ALA A 1 106 ? 22.695 32.085 10.714 1.00 25.10 106 ALA A CA 1
ATOM 753 C C . ALA A 1 106 ? 22.166 30.743 10.237 1.00 25.19 106 ALA A C 1
ATOM 754 O O . ALA A 1 106 ? 22.933 29.901 9.762 1.00 25.33 106 ALA A O 1
ATOM 756 N N . GLU A 1 107 ? 20.858 30.530 10.357 1.00 24.73 107 GLU A N 1
ATOM 757 C CA . GLU A 1 107 ? 20.286 29.273 9.901 1.00 24.48 107 GLU A CA 1
ATOM 758 C C . GLU A 1 107 ? 20.404 29.157 8.373 1.00 23.29 107 GLU A C 1
ATOM 759 O O . GLU A 1 107 ? 20.711 28.086 7.848 1.00 24.21 107 GLU A O 1
ATOM 765 N N . ALA A 1 108 ? 20.177 30.252 7.655 1.00 23.86 108 ALA A N 1
ATOM 766 C CA . ALA A 1 108 ? 20.279 30.216 6.193 1.00 23.17 108 ALA A CA 1
ATOM 767 C C . ALA A 1 108 ? 21.728 30.008 5.764 1.00 21.81 108 ALA A C 1
ATOM 768 O O . ALA A 1 108 ? 21.996 29.349 4.760 1.00 21.51 108 ALA A O 1
ATOM 770 N N . ARG A 1 109 ? 22.663 30.575 6.519 1.00 25.14 109 ARG A N 1
ATOM 771 C CA . ARG A 1 109 ? 24.075 30.404 6.197 1.00 25.44 109 ARG A CA 1
ATOM 772 C C . ARG A 1 109 ? 24.478 28.959 6.454 1.00 25.82 109 ARG A C 1
ATOM 773 O O . ARG A 1 109 ? 25.269 28.391 5.706 1.00 25.85 109 ARG A O 1
ATOM 781 N N . GLN A 1 110 ? 23.931 28.361 7.509 1.00 26.50 110 GLN A N 1
ATOM 782 C CA . GLN A 1 110 ? 24.224 26.965 7.811 1.00 26.96 110 GLN A CA 1
ATOM 783 C C . GLN A 1 110 ? 23.752 26.118 6.648 1.00 27.43 110 GLN A C 1
ATOM 784 O O . GLN A 1 110 ? 24.453 25.216 6.200 1.00 26.83 110 GLN A O 1
ATOM 790 N N . VAL A 1 111 ? 22.538 26.405 6.183 1.00 26.31 111 VAL A N 1
ATOM 791 C CA . VAL A 1 111 ? 21.943 25.682 5.066 1.00 26.25 111 VAL A CA 1
ATOM 792 C C . VAL A 1 111 ? 22.816 25.812 3.828 1.00 26.28 111 VAL A C 1
ATOM 793 O O . VAL A 1 111 ? 23.100 24.824 3.156 1.00 26.98 111 VAL A O 1
ATOM 797 N N . ALA A 1 112 ? 23.235 27.035 3.527 1.00 25.86 112 ALA A N 1
ATOM 798 C CA . ALA A 1 112 ? 24.073 27.279 2.361 1.00 27.55 112 ALA A CA 1
ATOM 799 C C . ALA A 1 112 ? 25.382 26.490 2.447 1.00 27.68 112 ALA A C 1
ATOM 800 O O . ALA A 1 112 ? 25.819 25.890 1.466 1.00 26.62 112 ALA A O 1
ATOM 802 N N . GLN A 1 113 ? 26.005 26.490 3.622 1.00 28.82 113 GLN A N 1
ATOM 803 C CA . GLN A 1 113 ? 27.263 25.773 3.795 1.00 31.78 113 GLN A CA 1
ATOM 804 C C . GLN A 1 113 ? 27.079 24.267 3.660 1.00 30.09 113 GLN A C 1
ATOM 805 O O . GLN A 1 113 ? 27.878 23.597 3.001 1.00 30.69 113 GLN A O 1
ATOM 811 N N . MET A 1 114 ? 26.033 23.734 4.283 1.00 28.24 114 MET A N 1
ATOM 812 C CA . MET A 1 114 ? 25.775 22.306 4.199 1.00 28.86 114 MET A CA 1
ATOM 813 C C . MET A 1 114 ? 25.551 21.879 2.751 1.00 28.97 114 MET A C 1
ATOM 814 O O . MET A 1 114 ? 26.037 20.826 2.327 1.00 26.71 114 MET A O 1
ATOM 819 N N . LEU A 1 115 ? 24.835 22.702 1.987 1.00 26.89 115 LEU A N 1
ATOM 820 C CA . LEU A 1 115 ? 24.568 22.396 0.582 1.00 26.99 115 LEU A CA 1
ATOM 821 C C . LEU A 1 115 ? 25.874 22.354 -0.199 1.00 28.09 115 LEU A C 1
ATOM 822 O O . LEU A 1 115 ? 26.087 21.484 -1.045 1.00 27.64 115 LEU A O 1
ATOM 827 N N . GLN A 1 116 ? 26.746 23.310 0.092 1.00 30.47 116 GLN A N 1
ATOM 828 C CA . GLN A 1 116 ? 28.035 23.403 -0.569 1.00 33.41 116 GLN A CA 1
ATOM 829 C C . GLN A 1 116 ? 28.883 22.166 -0.261 1.00 34.04 116 GLN A C 1
ATOM 830 O O . GLN A 1 116 ? 29.539 21.617 -1.144 1.00 33.87 116 GLN A O 1
ATOM 836 N N . GLU A 1 117 ? 28.852 21.722 0.990 1.00 33.66 117 GLU A N 1
ATOM 837 C CA . GLU A 1 117 ? 29.627 20.559 1.3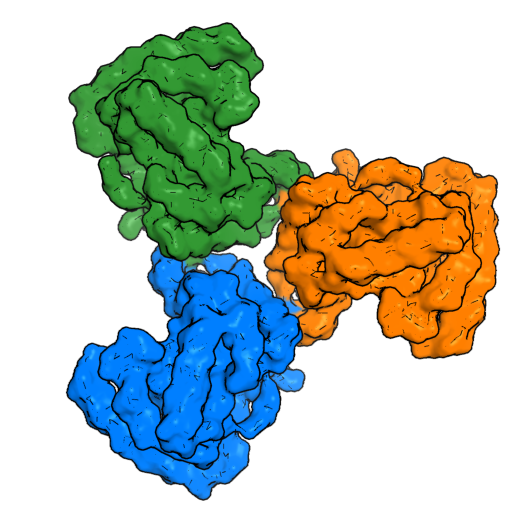92 1.00 34.34 117 GLU A CA 1
ATOM 838 C C . GLU A 1 117 ? 29.103 19.235 0.849 1.00 34.91 117 GLU A C 1
ATOM 839 O O . GLU A 1 117 ? 29.807 18.225 0.892 1.00 33.73 117 GLU A O 1
ATOM 845 N N . ARG A 1 118 ? 27.875 19.240 0.336 1.00 32.61 118 ARG A N 1
ATOM 846 C CA . ARG A 1 118 ? 27.290 18.037 -0.251 1.00 33.13 118 ARG A CA 1
ATOM 847 C C . ARG A 1 118 ? 27.440 18.195 -1.766 1.00 33.48 118 ARG A C 1
ATOM 848 O O . ARG A 1 118 ? 26.953 17.376 -2.548 1.00 33.90 118 ARG A O 1
ATOM 856 N N . SER A 1 119 ? 28.133 19.261 -2.161 1.00 34.89 119 SER A N 1
ATOM 857 C CA . SER A 1 119 ? 28.351 19.591 -3.565 1.00 37.48 119 SER A CA 1
ATOM 858 C C . SER A 1 119 ? 27.012 19.781 -4.266 1.00 36.84 119 SER A C 1
ATOM 859 O O . SER A 1 119 ? 26.777 19.261 -5.359 1.00 35.82 119 SER A O 1
ATOM 862 N N . LEU A 1 120 ? 26.136 20.541 -3.615 1.00 37.49 120 LEU A N 1
ATOM 863 C CA . LEU A 1 120 ? 24.812 20.826 -4.146 1.00 36.46 120 LEU A CA 1
ATOM 864 C C . LEU A 1 120 ? 24.519 22.317 -4.115 1.00 37.25 120 LEU A C 1
ATOM 865 O O . LEU A 1 120 ? 23.665 22.770 -3.359 1.00 37.78 120 LEU A O 1
ATOM 870 N N . PRO A 1 121 ? 25.248 23.104 -4.918 1.00 37.73 121 PRO A N 1
ATOM 871 C CA . PRO A 1 121 ? 25.013 24.549 -4.947 1.00 37.81 121 PRO A CA 1
ATOM 872 C C . PRO A 1 121 ? 23.637 24.870 -5.529 1.00 36.04 121 PRO A C 1
ATOM 873 O O . PRO A 1 121 ? 23.453 24.928 -6.747 1.00 36.55 121 PRO A O 1
ATOM 877 N N . LEU A 1 122 ? 22.668 25.066 -4.645 1.00 31.82 122 LEU A N 1
ATOM 878 C CA . LEU A 1 122 ? 21.317 25.381 -5.065 1.00 29.55 122 LEU A CA 1
ATOM 879 C C . LEU A 1 122 ? 20.840 26.645 -4.360 1.00 26.59 122 LEU A C 1
ATOM 880 O O . LEU A 1 122 ? 20.996 26.779 -3.145 1.00 26.34 122 LEU A O 1
ATOM 885 N N . PRO A 1 123 ? 20.291 27.607 -5.119 1.00 25.00 123 PRO A N 1
ATOM 886 C CA . PRO A 1 123 ? 19.807 28.835 -4.480 1.00 23.42 123 PRO A CA 1
ATOM 887 C C . PRO A 1 123 ? 18.729 28.422 -3.474 1.00 23.33 123 PRO A C 1
ATOM 888 O O . PRO A 1 123 ? 18.078 27.386 -3.646 1.00 21.11 123 PRO A O 1
ATOM 892 N N . ILE A 1 124 ? 18.535 29.223 -2.435 1.00 21.62 124 ILE A N 1
ATOM 893 C CA . ILE A 1 124 ? 17.545 28.900 -1.419 1.00 20.30 124 ILE A CA 1
ATOM 894 C C . ILE A 1 124 ? 16.264 29.714 -1.555 1.00 21.28 124 ILE A C 1
ATOM 895 O O . ILE A 1 124 ? 16.312 30.927 -1.750 1.00 21.43 124 ILE A O 1
ATOM 900 N N . LEU A 1 125 ? 15.126 29.036 -1.460 1.00 19.38 125 LEU A N 1
ATOM 901 C CA . LEU A 1 125 ? 13.825 29.698 -1.505 1.00 17.70 125 LEU A CA 1
ATOM 902 C C . LEU A 1 125 ? 13.427 29.621 -0.033 1.00 20.40 125 LEU A C 1
ATOM 903 O O . LEU A 1 125 ? 12.978 28.574 0.447 1.00 20.50 125 LEU A O 1
ATOM 908 N N . ALA A 1 126 ? 13.627 30.724 0.680 1.00 18.06 126 ALA A N 1
ATOM 909 C CA . ALA A 1 126 ? 13.355 30.788 2.110 1.00 17.76 126 ALA A CA 1
ATOM 910 C C . ALA A 1 126 ? 11.904 30.850 2.544 1.00 20.82 126 ALA A C 1
ATOM 911 O O . ALA A 1 126 ? 11.100 31.624 2.021 1.00 18.82 126 ALA A O 1
ATOM 913 N N . GLY A 1 127 ? 11.574 30.025 3.529 1.00 19.45 127 GLY A N 1
ATOM 914 C CA . GLY A 1 127 ? 10.229 30.042 4.052 1.00 19.53 127 GLY A CA 1
ATOM 915 C C . GLY A 1 127 ? 10.170 30.887 5.320 1.00 20.17 127 GLY A C 1
ATOM 916 O O . GLY A 1 127 ? 10.764 30.523 6.334 1.00 19.22 127 GLY A O 1
ATOM 917 N N . LEU A 1 128 ? 9.453 32.008 5.271 1.00 18.94 128 LEU A N 1
ATOM 918 C CA . LEU A 1 128 ? 9.310 32.879 6.440 1.00 18.04 128 LEU A CA 1
ATOM 919 C C . LEU A 1 128 ? 7.867 32.676 6.879 1.00 18.97 128 LEU A C 1
ATOM 920 O O . LEU A 1 128 ? 6.933 33.279 6.328 1.00 16.39 128 LEU A O 1
ATOM 925 N N . GLU A 1 129 ? 7.684 31.817 7.878 1.00 17.75 129 GLU A N 1
ATOM 926 C CA . GLU A 1 129 ? 6.341 31.476 8.303 1.00 18.93 129 GLU A CA 1
ATOM 927 C C . GLU A 1 129 ? 6.171 31.198 9.790 1.00 18.13 129 GLU A C 1
ATOM 928 O O . GLU A 1 129 ? 5.379 30.348 10.187 1.00 17.51 129 GLU A O 1
ATOM 934 N N . THR A 1 130 ? 6.929 31.922 10.603 1.00 18.29 130 THR A N 1
ATOM 935 C CA . THR A 1 130 ? 6.839 31.817 12.049 1.00 17.97 130 THR A CA 1
ATOM 936 C C . THR A 1 130 ? 7.154 33.214 12.555 1.00 17.86 130 THR A C 1
ATOM 937 O O . THR A 1 130 ? 7.622 34.054 11.793 1.00 18.80 130 THR A O 1
ATOM 941 N N . GLY A 1 131 ? 6.893 33.468 13.832 1.00 17.85 131 GLY A N 1
ATOM 942 C CA . GLY A 1 131 ? 7.184 34.777 14.392 1.00 16.02 131 GLY A CA 1
ATOM 943 C C . GLY A 1 131 ? 8.618 35.218 14.158 1.00 18.08 131 GLY A C 1
ATOM 944 O O . GLY A 1 131 ? 8.859 36.322 13.679 1.00 14.96 131 GLY A O 1
ATOM 945 N N . ALA A 1 132 ? 9.578 34.354 14.482 1.00 16.57 132 ALA A N 1
ATOM 946 C CA . ALA A 1 132 ? 10.987 34.693 14.307 1.00 17.96 132 ALA A CA 1
ATOM 947 C C . ALA A 1 132 ? 11.352 34.907 12.836 1.00 16.48 132 ALA A C 1
ATOM 948 O O . ALA A 1 132 ? 12.152 35.775 12.515 1.00 15.01 132 ALA A O 1
ATOM 950 N N . GLY A 1 133 ? 10.768 34.111 11.945 1.00 17.03 133 GLY A N 1
ATOM 951 C CA . GLY A 1 133 ? 11.068 34.273 10.533 1.00 16.97 133 GLY A CA 1
ATOM 952 C C . GLY A 1 133 ? 10.695 35.667 10.048 1.00 18.74 133 GLY A C 1
ATOM 953 O O . GLY A 1 133 ? 11.445 36.290 9.286 1.00 17.31 133 GLY A O 1
ATOM 954 N N . VAL A 1 134 ? 9.538 36.160 10.488 1.00 16.52 134 VAL A N 1
ATOM 955 C CA . VAL A 1 134 ? 9.073 37.495 10.092 1.00 17.91 134 VAL A CA 1
ATOM 956 C C . VAL A 1 134 ? 9.896 38.580 10.781 1.00 18.35 134 VAL A C 1
ATOM 957 O O . VAL A 1 134 ? 10.315 39.561 10.153 1.00 17.24 134 VAL A O 1
ATOM 961 N N . TRP A 1 135 ? 10.144 38.397 12.074 1.00 18.30 135 TRP A N 1
ATOM 962 C CA . TRP A 1 135 ? 10.919 39.364 12.837 1.00 18.13 135 TRP A CA 1
ATOM 963 C C . TRP A 1 135 ? 12.307 39.551 12.230 1.00 17.19 135 TRP A C 1
ATOM 964 O O . TRP A 1 135 ? 12.785 40.674 12.090 1.00 16.13 135 TRP A O 1
ATOM 975 N N . ASN A 1 136 ? 12.948 38.446 11.863 1.00 17.20 136 ASN A N 1
ATOM 976 C CA . ASN A 1 136 ? 14.283 38.504 11.283 1.00 17.84 136 ASN A CA 1
ATOM 977 C C . ASN A 1 136 ? 14.267 38.359 9.770 1.00 16.03 136 ASN A C 1
ATOM 978 O O . ASN A 1 136 ? 15.246 37.918 9.177 1.00 16.43 136 ASN A O 1
ATOM 983 N N . ALA A 1 137 ? 13.161 38.753 9.148 1.00 16.68 137 ALA A N 1
ATOM 984 C CA . ALA A 1 137 ? 13.011 38.649 7.698 1.00 15.44 137 ALA A CA 1
ATOM 985 C C . ALA A 1 137 ? 14.170 39.239 6.893 1.00 17.65 137 ALA A C 1
ATOM 986 O O . ALA A 1 137 ? 14.679 38.591 5.970 1.00 15.16 137 ALA A O 1
ATOM 988 N N . ARG A 1 138 ? 14.608 40.450 7.233 1.00 17.56 138 ARG A N 1
ATOM 989 C CA . ARG A 1 138 ? 15.690 41.058 6.470 1.00 19.85 138 ARG A CA 1
ATOM 990 C C . ARG A 1 138 ? 17.022 40.318 6.609 1.00 19.11 138 ARG A C 1
ATOM 991 O O . ARG A 1 138 ? 17.708 40.082 5.616 1.00 17.91 138 ARG A O 1
ATOM 999 N N . GLU A 1 139 ? 17.380 39.959 7.837 1.00 19.69 139 GLU A N 1
ATOM 1000 C CA . GLU A 1 139 ? 18.628 39.241 8.096 1.00 20.64 139 GLU A CA 1
ATOM 1001 C C . GLU A 1 139 ? 18.671 37.878 7.387 1.00 20.62 139 GLU A C 1
ATOM 1002 O O . GLU A 1 139 ? 19.730 37.421 6.961 1.00 19.17 139 GLU A O 1
ATOM 1008 N N . ILE A 1 140 ? 17.517 37.233 7.271 1.00 19.42 140 ILE A N 1
ATOM 1009 C CA . ILE A 1 140 ? 17.437 35.939 6.596 1.00 19.15 140 ILE A CA 1
ATOM 1010 C C . ILE A 1 140 ? 17.624 36.151 5.096 1.00 18.35 140 ILE A C 1
ATOM 1011 O O . ILE A 1 140 ? 18.417 35.463 4.455 1.00 20.30 140 ILE A O 1
ATOM 1016 N N . MET A 1 141 ? 16.914 37.126 4.539 1.00 17.27 141 MET A N 1
ATOM 1017 C CA . MET A 1 141 ? 17.003 37.385 3.106 1.00 18.75 141 MET A CA 1
ATOM 1018 C C . MET A 1 141 ? 18.303 38.018 2.608 1.00 18.59 141 MET A C 1
ATOM 1019 O O . MET A 1 141 ? 18.583 37.984 1.413 1.00 19.50 141 MET A O 1
ATOM 1024 N N . GLU A 1 142 ? 19.101 38.587 3.503 1.00 19.28 142 GLU A N 1
ATOM 1025 C CA . GLU A 1 142 ? 20.360 39.185 3.075 1.00 22.47 142 GLU A CA 1
ATOM 1026 C C . GLU A 1 142 ? 21.452 38.125 2.867 1.00 22.48 142 GLU A C 1
ATOM 1027 O O . GLU A 1 142 ? 22.516 38.430 2.329 1.00 21.42 142 GLU A O 1
ATOM 1033 N N . VAL A 1 143 ? 21.199 36.889 3.293 1.00 20.77 143 VAL A N 1
ATOM 1034 C CA . VAL A 1 143 ? 22.172 35.818 3.066 1.00 22.68 143 VAL A CA 1
ATOM 1035 C C . VAL A 1 143 ? 22.239 35.700 1.537 1.00 22.29 143 VAL A C 1
ATOM 1036 O O . VAL A 1 143 ? 21.211 35.595 0.874 1.00 22.92 143 VAL A O 1
ATOM 1040 N N . PRO A 1 144 ? 23.451 35.713 0.960 1.00 23.74 144 PRO A N 1
ATOM 1041 C CA . PRO A 1 144 ? 23.654 35.625 -0.493 1.00 22.35 144 PRO A CA 1
ATOM 1042 C C . PRO A 1 144 ? 22.911 34.519 -1.241 1.00 22.86 144 PRO A C 1
ATOM 1043 O O . PRO A 1 144 ? 22.324 34.762 -2.301 1.00 21.84 144 PRO A O 1
ATOM 1047 N N . GLU A 1 145 ? 22.935 33.309 -0.693 1.00 22.96 145 GLU A N 1
ATOM 1048 C CA . GLU A 1 145 ? 22.286 32.169 -1.332 1.00 23.25 145 GLU A CA 1
ATOM 1049 C C . GLU A 1 145 ? 20.757 32.218 -1.396 1.00 22.19 145 GLU A C 1
ATOM 1050 O O . GLU A 1 145 ? 20.142 31.425 -2.114 1.00 20.85 145 GLU A O 1
ATOM 1056 N N . VAL A 1 146 ? 20.140 33.131 -0.654 1.00 21.35 146 VAL A N 1
ATOM 1057 C CA . VAL A 1 146 ? 18.687 33.237 -0.675 1.00 21.06 146 VAL A CA 1
ATOM 1058 C C . VAL A 1 146 ? 18.275 34.092 -1.867 1.00 21.79 146 VAL A C 1
ATOM 1059 O O . VAL A 1 146 ? 18.616 35.272 -1.946 1.00 21.62 146 VAL A O 1
ATOM 1063 N N . ALA A 1 147 ? 17.555 33.478 -2.801 1.00 20.94 147 ALA A N 1
ATOM 1064 C CA . ALA A 1 147 ? 17.113 34.165 -4.005 1.00 20.31 147 ALA A CA 1
ATOM 1065 C C . ALA A 1 147 ? 15.638 34.573 -3.971 1.00 21.28 147 ALA A C 1
ATOM 1066 O O . ALA A 1 147 ? 15.269 35.600 -4.543 1.00 21.32 147 ALA A O 1
ATOM 1068 N N . TRP A 1 148 ? 14.800 33.769 -3.314 1.00 20.68 148 TRP A N 1
ATOM 1069 C CA . TRP A 1 148 ? 13.366 34.070 -3.198 1.00 19.31 148 TRP A CA 1
ATOM 1070 C C . TRP A 1 148 ? 12.893 33.706 -1.784 1.00 20.61 148 TRP A C 1
ATOM 1071 O O . TRP A 1 148 ? 13.576 32.984 -1.055 1.00 18.00 148 TRP A O 1
ATOM 1082 N N . ALA A 1 149 ? 11.718 34.198 -1.406 1.00 18.39 149 ALA A N 1
ATOM 1083 C CA . ALA A 1 149 ? 11.157 33.880 -0.098 1.00 17.84 149 ALA A CA 1
ATOM 1084 C C . ALA A 1 149 ? 9.637 33.978 -0.135 1.00 18.25 149 ALA A C 1
ATOM 1085 O O . ALA A 1 149 ? 9.084 34.797 -0.867 1.00 18.83 149 ALA A O 1
ATOM 1087 N N . TYR A 1 150 ? 8.958 33.129 0.632 1.00 16.15 150 TYR A N 1
ATOM 1088 C CA . TYR A 1 150 ? 7.504 33.199 0.689 1.00 17.51 150 TYR A CA 1
ATOM 1089 C C . TYR A 1 150 ? 7.078 33.484 2.121 1.00 17.11 150 TYR A C 1
ATOM 1090 O O . TYR A 1 150 ? 7.805 33.178 3.063 1.00 15.85 150 TYR A O 1
ATOM 1099 N N . PHE A 1 151 ? 5.922 34.119 2.277 1.00 19.90 151 PHE A N 1
ATOM 1100 C CA . PHE A 1 151 ? 5.384 34.372 3.601 1.00 17.39 151 PHE A CA 1
ATOM 1101 C C . PHE A 1 151 ? 4.325 33.304 3.785 1.00 18.35 151 PHE A C 1
ATOM 1102 O O . PHE A 1 151 ? 3.398 33.190 2.978 1.00 17.75 151 PHE A O 1
ATOM 1110 N N . GLY A 1 152 ? 4.483 32.501 4.834 1.00 18.02 152 GLY A N 1
ATOM 1111 C CA . GLY A 1 152 ? 3.533 31.440 5.107 1.00 18.65 152 GLY A CA 1
ATOM 1112 C C . GLY A 1 152 ? 2.585 31.864 6.209 1.00 20.45 152 GLY A C 1
ATOM 1113 O O . GLY A 1 152 ? 2.884 31.695 7.386 1.00 21.21 152 GLY A O 1
ATOM 1114 N N . ALA A 1 153 ? 1.441 32.420 5.820 1.00 19.93 153 ALA A N 1
ATOM 1115 C CA . ALA A 1 153 ? 0.445 32.894 6.773 1.00 20.22 153 ALA A CA 1
ATOM 1116 C C . ALA A 1 153 ? -0.093 31.801 7.679 1.00 20.61 153 ALA A C 1
ATOM 1117 O O . ALA A 1 153 ? -0.300 32.035 8.868 1.00 20.44 153 ALA A O 1
ATOM 1119 N N . GLU A 1 154 ? -0.322 30.616 7.115 1.00 19.47 154 GLU A N 1
ATOM 1120 C CA . GLU A 1 154 ? -0.860 29.496 7.876 1.00 20.87 154 GLU A CA 1
ATOM 1121 C C . GLU A 1 154 ? 0.006 29.144 9.080 1.00 20.94 154 GLU A C 1
ATOM 1122 O O . GLU A 1 154 ? -0.476 29.140 10.216 1.00 19.77 154 GLU A O 1
ATOM 1128 N N . ASP A 1 155 ? 1.283 28.861 8.845 1.00 21.12 155 ASP A N 1
ATOM 1129 C CA . ASP A 1 155 ? 2.172 28.523 9.947 1.00 21.87 155 ASP A CA 1
ATOM 1130 C C . ASP A 1 155 ? 2.462 29.722 10.845 1.00 20.76 155 ASP A C 1
ATOM 1131 O O . ASP A 1 155 ? 2.755 29.548 12.027 1.00 19.56 155 ASP A O 1
ATOM 1136 N N . TYR A 1 156 ? 2.385 30.931 10.288 1.00 19.86 156 TYR A N 1
ATOM 1137 C CA . TYR A 1 156 ? 2.626 32.144 11.070 1.00 18.59 156 TYR A CA 1
ATOM 1138 C C . TYR A 1 156 ? 1.585 32.275 12.171 1.00 20.18 156 TYR A C 1
ATOM 1139 O O . TYR A 1 156 ? 1.927 32.446 13.347 1.00 19.70 156 TYR A O 1
ATOM 1148 N N . THR A 1 157 ? 0.312 32.208 11.787 1.00 20.06 157 THR A N 1
ATOM 1149 C CA . THR A 1 157 ? -0.770 32.332 12.753 1.00 23.20 157 THR A CA 1
ATOM 1150 C C . THR A 1 157 ? -0.761 31.183 13.758 1.00 24.26 157 THR A C 1
ATOM 1151 O O . THR A 1 157 ? -1.070 31.381 14.933 1.00 23.90 157 THR A O 1
ATOM 1155 N N . THR A 1 158 ? -0.408 29.983 13.305 1.00 23.93 158 THR A N 1
ATOM 1156 C CA . THR A 1 158 ? -0.355 28.840 14.212 1.00 23.88 158 THR A CA 1
ATOM 1157 C C . THR A 1 158 ? 0.737 29.104 15.239 1.00 23.57 158 THR A C 1
ATOM 1158 O O . THR A 1 158 ? 0.568 28.844 16.433 1.00 22.93 158 THR A O 1
ATOM 1162 N N . ASP A 1 159 ? 1.855 29.642 14.771 1.00 20.93 159 ASP A N 1
ATOM 1163 C CA . ASP A 1 159 ? 2.965 29.930 15.657 1.00 21.23 159 ASP A CA 1
ATOM 1164 C C . ASP A 1 159 ? 2.612 30.981 16.709 1.00 20.12 159 ASP A C 1
ATOM 1165 O O . ASP A 1 159 ? 3.038 30.872 17.852 1.00 18.76 159 ASP A O 1
ATOM 1170 N N . LEU A 1 160 ? 1.838 31.996 16.327 1.00 21.41 160 LEU A N 1
ATOM 1171 C CA . LEU A 1 160 ? 1.455 33.047 17.270 1.00 20.94 160 LEU A CA 1
ATOM 1172 C C . LEU A 1 160 ? 0.192 32.728 18.068 1.00 21.23 160 LEU A C 1
ATOM 1173 O O . LEU A 1 160 ? -0.209 33.507 18.927 1.00 21.58 160 LEU A O 1
ATOM 1178 N N . GLY A 1 161 ? -0.434 31.591 17.786 1.00 20.66 161 GLY A N 1
ATOM 1179 C CA . GLY A 1 161 ? -1.647 31.227 18.501 1.00 23.66 161 GLY A CA 1
ATOM 1180 C C . GLY A 1 161 ? -2.832 32.006 17.962 1.00 25.86 161 GLY A C 1
ATOM 1181 O O . GLY A 1 161 ? -3.855 32.180 18.639 1.00 25.67 161 GLY A O 1
ATOM 1182 N N . GLY A 1 162 ? -2.684 32.473 16.725 1.00 24.95 162 GLY A N 1
ATOM 1183 C CA . GLY A 1 162 ? -3.723 33.247 16.080 1.00 24.65 162 GLY A CA 1
ATOM 1184 C C . GLY A 1 162 ? -4.709 32.403 15.304 1.00 26.86 162 GLY A C 1
ATOM 1185 O O . GLY A 1 162 ? -4.776 31.186 15.470 1.00 27.42 162 GLY A O 1
ATOM 1186 N N . LYS A 1 163 ? -5.477 33.059 14.446 1.00 27.09 163 LYS A N 1
ATOM 1187 C CA . LYS A 1 163 ? -6.476 32.385 13.637 1.00 29.01 163 LYS A CA 1
ATOM 1188 C C . LYS A 1 163 ? -6.599 33.151 12.318 1.00 27.12 163 LYS A C 1
ATOM 1189 O O . LYS A 1 163 ? -6.573 34.379 12.299 1.00 26.82 163 LYS A O 1
ATOM 1195 N N . ARG A 1 164 ? -6.725 32.423 11.216 1.00 27.85 164 ARG A N 1
ATOM 1196 C CA . ARG A 1 164 ? -6.824 33.045 9.899 1.00 27.03 164 ARG A CA 1
ATOM 1197 C C . ARG A 1 164 ? -8.235 33.488 9.496 1.00 27.02 164 ARG A C 1
ATOM 1198 O O . ARG A 1 164 ? -9.224 32.830 9.817 1.00 25.74 164 ARG A O 1
ATOM 1206 N N . THR A 1 165 ? -8.314 34.613 8.790 1.00 25.81 165 THR A N 1
ATOM 1207 C CA . THR A 1 165 ? -9.590 35.137 8.308 1.00 24.61 165 THR A CA 1
ATOM 1208 C C . THR A 1 165 ? -9.453 35.400 6.807 1.00 26.28 165 THR A C 1
ATOM 1209 O O . THR A 1 165 ? -8.339 35.475 6.284 1.00 24.07 165 THR A O 1
ATOM 1213 N N . PRO A 1 166 ? -10.580 35.533 6.094 1.00 26.17 166 PRO A N 1
ATOM 1214 C CA . PRO A 1 166 ? -10.518 35.791 4.651 1.00 26.39 166 PRO A CA 1
ATOM 1215 C C . PRO A 1 166 ? -9.806 37.111 4.328 1.00 25.87 166 PRO A C 1
ATOM 1216 O O . PRO A 1 166 ? -8.990 37.179 3.411 1.00 26.52 166 PRO A O 1
ATOM 1220 N N . GLY A 1 167 ? -10.129 38.156 5.086 1.00 26.85 167 GLY A N 1
ATOM 1221 C CA . GLY A 1 167 ? -9.517 39.455 4.874 1.00 25.65 167 GLY A CA 1
ATOM 1222 C C . GLY A 1 167 ? -8.019 39.444 5.130 1.00 26.29 167 GLY A C 1
ATOM 1223 O O . GLY A 1 167 ? -7.262 40.136 4.453 1.00 25.89 167 GLY A O 1
ATOM 1224 N N . GLY A 1 168 ? -7.592 38.661 6.117 1.00 24.55 168 GLY A N 1
ATOM 1225 C CA . GLY A 1 168 ? -6.178 38.566 6.427 1.00 23.66 168 GLY A CA 1
ATOM 1226 C C . GLY A 1 168 ? -5.599 39.747 7.190 1.00 23.44 168 GLY A C 1
ATOM 1227 O O . GLY A 1 168 ? -4.379 39.927 7.216 1.00 21.16 168 GLY A O 1
ATOM 1228 N N . LEU A 1 169 ? -6.452 40.555 7.815 1.00 21.55 169 LEU A N 1
ATOM 1229 C CA . LEU A 1 169 ? -5.949 41.694 8.574 1.00 20.11 169 LEU A CA 1
ATOM 1230 C C . LEU A 1 169 ? -5.016 41.216 9.685 1.00 19.76 169 LEU A C 1
ATOM 1231 O O . LEU A 1 169 ? -4.121 41.952 10.106 1.00 19.46 169 LEU A O 1
ATOM 1236 N N . GLU A 1 170 ? -5.216 39.983 10.148 1.00 19.53 170 GLU A N 1
ATOM 1237 C CA . GLU A 1 170 ? -4.390 39.436 11.216 1.00 20.20 170 GLU A CA 1
ATOM 1238 C C . GLU A 1 170 ? -2.954 39.134 10.782 1.00 19.26 170 GLU A C 1
ATOM 1239 O O . GLU A 1 170 ? -2.096 38.899 11.622 1.00 16.70 170 GLU A O 1
ATOM 1245 N N . VAL A 1 171 ? -2.689 39.130 9.477 1.00 18.29 171 VAL A N 1
ATOM 1246 C CA . VAL A 1 171 ? -1.331 38.889 9.002 1.00 16.90 171 VAL A CA 1
ATOM 1247 C C . VAL A 1 171 ? -0.846 40.034 8.130 1.00 17.03 171 VAL A C 1
ATOM 1248 O O . VAL A 1 171 ? 0.220 39.950 7.544 1.00 17.18 171 VAL A O 1
ATOM 1252 N N . LEU A 1 172 ? -1.616 41.118 8.062 1.00 16.81 172 LEU A N 1
ATOM 1253 C CA . LEU A 1 172 ? -1.228 42.263 7.239 1.00 16.42 172 LEU A CA 1
ATOM 1254 C C . LEU A 1 172 ? 0.119 42.856 7.642 1.00 14.44 172 LEU A C 1
ATOM 1255 O O . LEU A 1 172 ? 0.930 43.211 6.789 1.00 15.11 172 LEU A O 1
ATOM 1260 N N . TYR A 1 173 ? 0.347 42.981 8.942 1.00 14.41 173 TYR A N 1
ATOM 1261 C CA . TYR A 1 173 ? 1.604 43.522 9.446 1.00 16.15 173 TYR A CA 1
ATOM 1262 C C . TYR A 1 173 ? 2.760 42.655 8.927 1.00 14.87 173 TYR A C 1
ATOM 1263 O O . TYR A 1 173 ? 3.698 43.152 8.320 1.00 13.38 173 TYR A O 1
ATOM 1272 N N . ALA A 1 174 ? 2.662 41.350 9.159 1.00 14.79 174 ALA A N 1
ATOM 1273 C CA . ALA A 1 174 ? 3.683 40.400 8.729 1.00 15.30 174 ALA A CA 1
ATOM 1274 C C . ALA A 1 174 ? 3.855 40.371 7.202 1.00 15.01 174 ALA A C 1
ATOM 1275 O O . ALA A 1 174 ? 4.975 40.439 6.689 1.00 13.33 174 ALA A O 1
ATOM 1277 N N . ARG A 1 175 ? 2.747 40.261 6.477 1.00 14.15 175 ARG A N 1
ATOM 1278 C CA . ARG A 1 175 ? 2.822 40.218 5.023 1.00 14.13 175 ARG A CA 1
ATOM 1279 C C . ARG A 1 175 ? 3.480 41.485 4.469 1.00 14.77 175 ARG A C 1
ATOM 1280 O O . ARG A 1 175 ? 4.198 41.421 3.476 1.00 11.27 175 ARG A O 1
ATOM 1288 N N . SER A 1 176 ? 3.254 42.631 5.112 1.00 14.25 176 SER A N 1
ATOM 1289 C CA . SER A 1 176 ? 3.843 43.888 4.629 1.00 14.51 176 SER A CA 1
ATOM 1290 C C . SER A 1 176 ? 5.327 43.971 4.935 1.00 15.38 176 SER A C 1
ATOM 1291 O O . SER A 1 176 ? 6.102 44.504 4.139 1.00 15.68 176 SER A O 1
ATOM 1294 N N . GLN A 1 177 ? 5.720 43.451 6.095 1.00 15.55 177 GLN A N 1
ATOM 1295 C CA . GLN A 1 177 ? 7.117 43.472 6.512 1.00 14.79 177 GLN A CA 1
ATOM 1296 C C . GLN A 1 177 ? 7.967 42.592 5.607 1.00 14.03 177 GLN A C 1
ATOM 1297 O O . GLN A 1 177 ? 9.049 42.980 5.202 1.00 13.07 177 GLN A O 1
ATOM 1303 N N . VAL A 1 178 ? 7.467 41.406 5.290 1.00 14.34 178 VAL A N 1
ATOM 1304 C CA . VAL A 1 178 ? 8.194 40.499 4.414 1.00 13.68 178 VAL A CA 1
ATOM 1305 C C . VAL A 1 178 ? 8.375 41.107 3.016 1.00 15.96 178 VAL A C 1
ATOM 1306 O O . VAL A 1 178 ? 9.460 41.027 2.440 1.00 15.00 178 VAL A O 1
ATOM 1310 N N . ALA A 1 179 ? 7.329 41.735 2.479 1.00 15.36 179 ALA A N 1
ATOM 1311 C CA . ALA A 1 179 ? 7.430 42.339 1.147 1.00 16.33 179 ALA A CA 1
ATOM 1312 C C . ALA A 1 179 ? 8.464 43.463 1.137 1.00 17.64 179 ALA A C 1
ATOM 1313 O O . ALA A 1 179 ? 9.210 43.631 0.167 1.00 12.95 179 ALA A O 1
ATOM 1315 N N . LEU A 1 180 ? 8.517 44.227 2.221 1.00 14.81 180 LEU A N 1
ATOM 1316 C CA . LEU A 1 180 ? 9.467 45.326 2.318 1.00 15.36 180 LEU A CA 1
ATOM 1317 C C . LEU A 1 180 ? 10.904 44.821 2.486 1.00 16.44 180 LEU A C 1
ATOM 1318 O O . LEU A 1 180 ? 11.827 45.331 1.842 1.00 14.12 180 LEU A O 1
ATOM 1323 N N . ALA A 1 181 ? 11.096 43.828 3.353 1.00 16.24 181 ALA A N 1
ATOM 1324 C CA . ALA A 1 181 ? 12.427 43.267 3.564 1.00 17.02 181 ALA A CA 1
ATOM 1325 C C . ALA A 1 181 ? 12.909 42.601 2.271 1.00 17.32 181 ALA A C 1
ATOM 1326 O O . ALA A 1 181 ? 14.102 42.615 1.964 1.00 15.73 181 ALA A O 1
ATOM 1328 N N . ALA A 1 182 ? 11.980 42.034 1.504 1.00 17.35 182 ALA A N 1
ATOM 1329 C CA . ALA A 1 182 ? 12.333 41.389 0.237 1.00 17.10 182 ALA A CA 1
ATOM 1330 C C . ALA A 1 182 ? 12.841 42.442 -0.762 1.00 19.23 182 ALA A C 1
ATOM 1331 O O . ALA A 1 182 ? 13.798 42.209 -1.503 1.00 17.24 182 ALA A O 1
ATOM 1333 N N . ARG A 1 183 ? 12.205 43.608 -0.778 1.00 18.29 183 ARG A N 1
ATOM 1334 C CA . ARG A 1 183 ? 12.632 44.690 -1.669 1.00 18.01 183 ARG A CA 1
ATOM 1335 C C . ARG A 1 183 ? 14.020 45.205 -1.285 1.00 17.43 183 ARG A C 1
ATOM 1336 O O . ARG A 1 183 ? 14.866 45.455 -2.146 1.00 15.79 183 ARG A O 1
ATOM 1344 N N . LEU A 1 184 ? 14.238 45.384 0.015 1.00 17.38 184 LEU A N 1
ATOM 1345 C CA . LEU A 1 184 ? 15.512 45.884 0.513 1.00 19.71 184 LEU A CA 1
ATOM 1346 C C . LEU A 1 184 ? 16.700 44.949 0.272 1.00 20.19 184 LEU A C 1
ATOM 1347 O O . LEU A 1 184 ? 17.843 45.403 0.211 1.00 22.48 184 LEU A O 1
ATOM 1352 N N . THR A 1 185 ? 16.435 43.654 0.138 1.00 20.01 185 THR A N 1
ATOM 1353 C CA . THR A 1 185 ? 17.506 42.681 -0.074 1.00 18.83 185 THR A CA 1
ATOM 1354 C C . THR A 1 185 ? 17.582 42.161 -1.506 1.00 19.67 185 THR A C 1
ATOM 1355 O O . THR A 1 185 ? 18.411 41.301 -1.808 1.00 19.65 185 THR A O 1
ATOM 1359 N N . GLY A 1 186 ? 16.718 42.670 -2.380 1.00 19.77 186 GLY A N 1
ATOM 1360 C CA . GLY A 1 186 ? 16.724 42.226 -3.765 1.00 18.76 186 GLY A CA 1
ATOM 1361 C C . GLY A 1 186 ? 16.181 40.814 -3.949 1.00 20.52 186 GLY A C 1
ATOM 1362 O O . GLY A 1 186 ? 16.401 40.183 -4.986 1.00 18.32 186 GLY A O 1
ATOM 1363 N N . VAL A 1 187 ? 15.467 40.313 -2.945 1.00 18.53 187 VAL A N 1
ATOM 1364 C CA . VAL A 1 187 ? 14.885 38.970 -2.995 1.00 18.22 187 VAL A CA 1
ATOM 1365 C C . VAL A 1 187 ? 13.441 39.022 -3.517 1.00 18.77 187 VAL A C 1
ATOM 1366 O O . VAL A 1 187 ? 12.701 39.965 -3.224 1.00 17.94 187 VAL A O 1
ATOM 1370 N N . ALA A 1 188 ? 13.047 38.024 -4.302 1.00 17.77 188 ALA A N 1
ATOM 1371 C CA . ALA A 1 188 ? 11.687 37.981 -4.836 1.00 18.13 188 ALA A CA 1
ATOM 1372 C C . ALA A 1 188 ? 10.743 37.448 -3.761 1.00 19.01 188 ALA A C 1
ATOM 1373 O O . ALA A 1 188 ? 11.006 36.410 -3.155 1.00 17.90 188 ALA A O 1
ATOM 1375 N N . ALA A 1 189 ? 9.647 38.161 -3.523 1.00 17.21 189 ALA A N 1
ATOM 1376 C CA . ALA A 1 189 ? 8.690 37.747 -2.503 1.00 15.88 189 ALA A CA 1
ATOM 1377 C C . ALA A 1 189 ? 7.497 37.014 -3.107 1.00 16.98 189 ALA A C 1
ATOM 1378 O O . ALA A 1 189 ? 6.882 37.487 -4.063 1.00 18.48 189 ALA A O 1
ATOM 1380 N N . LEU A 1 190 ? 7.174 35.861 -2.530 1.00 15.03 190 LEU A N 1
ATOM 1381 C CA . LEU A 1 190 ? 6.068 35.033 -2.983 1.00 16.19 190 LEU A CA 1
ATOM 1382 C C . LEU A 1 190 ? 4.938 35.091 -1.955 1.00 17.03 190 LEU A C 1
ATOM 1383 O O . LEU A 1 190 ? 5.155 34.828 -0.768 1.00 14.61 190 LEU A O 1
ATOM 1388 N N . ASP A 1 191 ? 3.738 35.429 -2.430 1.00 15.07 191 ASP A N 1
ATOM 1389 C CA . ASP A 1 191 ? 2.563 35.587 -1.581 1.00 18.59 191 ASP A CA 1
ATOM 1390 C C . ASP A 1 191 ? 1.943 34.299 -1.031 1.00 17.86 191 ASP A C 1
ATOM 1391 O O . ASP A 1 191 ? 2.165 33.202 -1.544 1.00 14.80 191 ASP A O 1
ATOM 1396 N N . ILE A 1 192 ? 1.170 34.478 0.031 1.00 17.55 192 ILE A N 1
ATOM 1397 C CA . ILE A 1 192 ? 0.497 33.419 0.764 1.00 19.50 192 ILE A CA 1
ATOM 1398 C C . ILE A 1 192 ? -0.404 32.485 -0.032 1.00 20.21 192 ILE A C 1
ATOM 1399 O O . ILE A 1 192 ? -0.959 32.848 -1.073 1.00 20.08 192 ILE A O 1
ATOM 1404 N N . VAL A 1 193 ? -0.551 31.271 0.484 1.00 21.76 193 VAL A N 1
ATOM 1405 C CA . VAL A 1 193 ? -1.410 30.283 -0.133 1.00 23.51 193 VAL A CA 1
ATOM 1406 C C . VAL A 1 193 ? -2.864 30.622 0.188 1.00 23.23 193 VAL A C 1
ATOM 1407 O O . VAL A 1 193 ? -3.155 31.341 1.148 1.00 22.72 193 VAL A O 1
ATOM 1411 N N . VAL A 1 194 ? -3.760 30.110 -0.650 1.00 23.42 194 VAL A N 1
ATOM 1412 C CA . VAL A 1 194 ? -5.201 30.286 -0.508 1.00 24.16 194 VAL A CA 1
ATOM 1413 C C . VAL A 1 194 ? -5.753 28.867 -0.399 1.00 26.49 194 VAL A C 1
ATOM 1414 O O . VAL A 1 194 ? -5.690 28.099 -1.355 1.00 24.35 194 VAL A O 1
ATOM 1418 N N . THR A 1 195 ? -6.271 28.524 0.776 1.00 28.51 195 THR A N 1
ATOM 1419 C CA . THR A 1 195 ? -6.806 27.192 1.027 1.00 32.77 195 THR A CA 1
ATOM 1420 C C . THR A 1 195 ? -8.214 26.959 0.482 1.00 35.79 195 THR A C 1
ATOM 1421 O O . THR A 1 195 ? -8.642 25.813 0.331 1.00 37.66 195 THR A O 1
ATOM 1425 N N . ALA A 1 196 ? -8.934 28.038 0.190 1.00 38.41 196 ALA A N 1
ATOM 1426 C CA . ALA A 1 196 ? -10.289 27.929 -0.350 1.00 41.29 196 ALA A CA 1
ATOM 1427 C C . ALA A 1 196 ? -10.207 27.541 -1.824 1.00 43.67 196 ALA A C 1
ATOM 1428 O O . ALA A 1 196 ? -10.006 28.396 -2.690 1.00 45.77 196 ALA A O 1
ATOM 1430 N N . LEU A 1 197 ? -10.375 26.252 -2.106 1.00 44.56 197 LEU A N 1
ATOM 1431 C CA . LEU A 1 197 ? -10.281 25.740 -3.472 1.00 46.25 197 LEU A CA 1
ATOM 1432 C C . LEU A 1 197 ? -11.564 25.733 -4.308 1.00 47.44 197 LEU A C 1
ATOM 1433 O O . LEU A 1 197 ? -11.543 25.336 -5.474 1.00 46.80 197 LEU A O 1
ATOM 1438 N N . ASN A 1 198 ? -12.675 26.182 -3.744 1.00 49.67 198 ASN A N 1
ATOM 1439 C CA . ASN A 1 198 ? -13.923 26.154 -4.500 1.00 51.69 198 ASN A CA 1
ATOM 1440 C C . ASN A 1 198 ? -14.379 27.480 -5.106 1.00 51.17 198 ASN A C 1
ATOM 1441 O O . ASN A 1 198 ? -15.378 27.517 -5.828 1.00 52.31 198 ASN A O 1
ATOM 1446 N N . ASP A 1 199 ? -13.655 28.563 -4.837 1.00 50.10 199 ASP A N 1
ATOM 1447 C CA . ASP A 1 199 ? -14.049 29.869 -5.369 1.00 48.35 199 ASP A CA 1
ATOM 1448 C C . ASP A 1 199 ? -12.902 30.718 -5.903 1.00 46.49 199 ASP A C 1
ATOM 1449 O O . ASP A 1 199 ? -12.055 31.192 -5.145 1.00 45.71 199 ASP A O 1
ATOM 1454 N N . PRO A 1 200 ? -12.874 30.934 -7.225 1.00 44.85 200 PRO A N 1
ATOM 1455 C CA . PRO A 1 200 ? -11.816 31.738 -7.838 1.00 42.59 200 PRO A CA 1
ATOM 1456 C C . PRO A 1 200 ? -11.860 33.164 -7.303 1.00 41.86 200 PRO A C 1
ATOM 1457 O O . PRO A 1 200 ? -10.834 33.841 -7.214 1.00 41.55 200 PRO A O 1
ATOM 1461 N N . GLU A 1 201 ? -13.059 33.614 -6.948 1.00 39.51 201 GLU A N 1
ATOM 1462 C CA . GLU A 1 201 ? -13.237 34.963 -6.435 1.00 39.13 201 GLU A CA 1
ATOM 1463 C C . GLU A 1 201 ? -12.464 35.202 -5.138 1.00 36.54 201 GLU A C 1
ATOM 1464 O O . GLU A 1 201 ? -11.883 36.270 -4.941 1.00 35.37 201 GLU A O 1
ATOM 1470 N N . THR A 1 202 ? -12.464 34.215 -4.250 1.00 34.93 202 THR A N 1
ATOM 1471 C CA . THR A 1 202 ? -11.734 34.344 -2.994 1.00 32.86 202 THR A CA 1
ATOM 1472 C C . THR A 1 202 ? -10.247 34.468 -3.316 1.00 30.95 202 THR A C 1
ATOM 1473 O O . THR A 1 202 ? -9.532 35.256 -2.705 1.00 30.30 202 THR A O 1
ATOM 1477 N N . PHE A 1 203 ? -9.793 33.690 -4.294 1.00 29.48 203 PHE A N 1
ATOM 1478 C CA . PHE A 1 203 ? -8.398 33.716 -4.703 1.00 27.50 203 PHE A CA 1
ATOM 1479 C C . PHE A 1 203 ? -8.039 35.041 -5.371 1.00 26.71 203 PHE A C 1
ATOM 1480 O O . PHE A 1 203 ? -6.994 35.627 -5.080 1.00 25.55 203 PHE A O 1
ATOM 1488 N N . ARG A 1 204 ? -8.903 35.513 -6.266 1.00 25.56 204 ARG A N 1
ATOM 1489 C CA . ARG A 1 204 ? -8.651 36.770 -6.965 1.00 26.14 204 ARG A CA 1
ATOM 1490 C C . ARG A 1 204 ? -8.469 37.935 -5.995 1.00 25.42 204 ARG A C 1
ATOM 1491 O O . ARG A 1 204 ? -7.569 38.756 -6.158 1.00 23.28 204 ARG A O 1
ATOM 1499 N N . ALA A 1 205 ? -9.335 38.008 -4.991 1.00 25.88 205 ALA A N 1
ATOM 1500 C CA . ALA A 1 205 ? -9.264 39.086 -4.016 1.00 24.52 205 ALA A CA 1
ATOM 1501 C C . ALA A 1 205 ? -7.974 39.010 -3.208 1.00 24.86 205 ALA A C 1
ATOM 1502 O O . ALA A 1 205 ? -7.378 40.034 -2.877 1.00 24.98 205 ALA A O 1
ATOM 1504 N N . ASP A 1 206 ? -7.550 37.788 -2.902 1.00 23.73 206 ASP A N 1
ATOM 1505 C CA . ASP A 1 206 ? -6.336 37.557 -2.128 1.00 23.89 206 ASP A CA 1
ATOM 1506 C C . ASP A 1 206 ? -5.100 37.928 -2.939 1.00 22.49 206 ASP A C 1
ATOM 1507 O O . ASP A 1 206 ? -4.229 38.647 -2.460 1.00 19.62 206 ASP A O 1
ATOM 1512 N N . ALA A 1 207 ? -5.032 37.434 -4.172 1.00 21.74 207 ALA A N 1
ATOM 1513 C CA . ALA A 1 207 ? -3.910 37.727 -5.056 1.00 22.67 207 ALA A CA 1
ATOM 1514 C C . ALA A 1 207 ? -3.771 39.232 -5.261 1.00 23.53 207 ALA A C 1
ATOM 1515 O O . ALA A 1 207 ? -2.658 39.764 -5.358 1.00 21.80 207 ALA A O 1
ATOM 1517 N N . GLU A 1 208 ? -4.907 39.919 -5.337 1.00 23.34 208 GLU A N 1
ATOM 1518 C CA . GLU A 1 208 ? -4.890 41.362 -5.531 1.00 24.75 208 GLU A CA 1
ATOM 1519 C C . GLU A 1 208 ? -4.245 42.069 -4.345 1.00 22.69 208 GLU A C 1
ATOM 1520 O O . GLU A 1 208 ? -3.464 43.006 -4.518 1.00 20.01 208 GLU A O 1
ATOM 1526 N N . GLN A 1 209 ? -4.573 41.623 -3.136 1.00 22.64 209 GLN A N 1
ATOM 1527 C CA . GLN A 1 209 ? -3.983 42.222 -1.941 1.00 23.52 209 GLN A CA 1
ATOM 1528 C C . GLN A 1 209 ? -2.467 42.007 -1.956 1.00 22.07 209 GLN A C 1
ATOM 1529 O O . GLN A 1 209 ? -1.700 42.920 -1.645 1.00 21.49 209 GLN A O 1
ATOM 1535 N N . GLY A 1 210 ? -2.056 40.793 -2.324 1.00 20.05 210 GLY A N 1
ATOM 1536 C CA . GLY A 1 210 ? -0.646 40.448 -2.374 1.00 20.94 210 GLY A CA 1
ATOM 1537 C C . GLY A 1 210 ? 0.112 41.252 -3.410 1.00 21.46 210 GLY A C 1
ATOM 1538 O O . GLY A 1 210 ? 1.239 41.691 -3.167 1.00 18.53 210 GLY A O 1
ATOM 1539 N N . ARG A 1 211 ? -0.510 41.442 -4.569 1.00 20.44 211 ARG A N 1
ATOM 1540 C CA . ARG A 1 211 ? 0.098 42.207 -5.644 1.00 20.94 211 ARG A CA 1
ATOM 1541 C C . ARG A 1 211 ? 0.271 43.659 -5.209 1.00 21.08 211 ARG A C 1
ATOM 1542 O O . ARG A 1 211 ? 1.324 44.256 -5.424 1.00 20.14 211 ARG A O 1
ATOM 1550 N N . ALA A 1 212 ? -0.771 44.222 -4.602 1.00 20.13 212 ALA A N 1
ATOM 1551 C CA . ALA A 1 212 ? -0.722 45.605 -4.139 1.00 20.95 212 ALA A CA 1
ATOM 1552 C C . ALA A 1 212 ? 0.402 45.814 -3.115 1.00 20.24 212 ALA A C 1
ATOM 1553 O O . ALA A 1 212 ? 0.984 46.896 -3.035 1.00 18.65 212 ALA A O 1
ATOM 1555 N N . LEU A 1 213 ? 0.701 44.776 -2.336 1.00 21.15 213 LEU A N 1
ATOM 1556 C CA . LEU A 1 213 ? 1.760 44.849 -1.322 1.00 21.16 213 LEU A CA 1
ATOM 1557 C C . LEU A 1 213 ? 3.180 44.721 -1.872 1.00 22.36 213 LEU A C 1
ATOM 1558 O O . LEU A 1 213 ? 4.151 44.976 -1.157 1.00 24.67 213 LEU A O 1
ATOM 1563 N N . GLY A 1 214 ? 3.316 44.322 -3.133 1.00 20.57 214 GLY A N 1
ATOM 1564 C CA . GLY A 1 214 ? 4.648 44.196 -3.707 1.00 21.83 214 GLY A CA 1
ATOM 1565 C C . GLY A 1 214 ? 5.175 42.782 -3.922 1.00 21.40 214 GLY A C 1
ATOM 1566 O O . GLY A 1 214 ? 6.343 42.597 -4.283 1.00 23.26 214 GLY A O 1
ATOM 1567 N N . TYR A 1 215 ? 4.342 41.773 -3.695 1.00 19.57 215 TYR A N 1
ATOM 1568 C CA . TYR A 1 215 ? 4.792 40.404 -3.925 1.00 19.00 215 TYR A CA 1
ATOM 1569 C C . TYR A 1 215 ? 4.844 40.224 -5.435 1.00 19.63 215 TYR A C 1
ATOM 1570 O O . TYR A 1 215 ? 4.006 40.771 -6.158 1.00 17.52 215 TYR A O 1
ATOM 1579 N N . SER A 1 216 ? 5.823 39.465 -5.912 1.00 19.19 216 SER A N 1
ATOM 1580 C CA . SER A 1 216 ? 5.992 39.265 -7.347 1.00 19.84 216 SER A CA 1
ATOM 1581 C C . SER A 1 216 ? 5.414 37.955 -7.851 1.00 19.93 216 SER A C 1
ATOM 1582 O O . SER A 1 216 ? 5.329 37.731 -9.061 1.00 18.63 216 SER A O 1
ATOM 1585 N N . GLY A 1 217 ? 5.022 37.094 -6.916 1.00 20.10 217 GLY A N 1
ATOM 1586 C CA . GLY A 1 217 ? 4.445 35.807 -7.265 1.00 20.34 217 GLY A CA 1
ATOM 1587 C C . GLY A 1 217 ? 3.616 35.276 -6.109 1.00 18.40 217 GLY A C 1
ATOM 1588 O O . GLY A 1 217 ? 3.615 35.856 -5.026 1.00 15.68 217 GLY A O 1
ATOM 1589 N N . LYS A 1 218 ? 2.935 34.157 -6.321 1.00 18.12 218 LYS A N 1
ATOM 1590 C CA . LYS A 1 218 ? 2.078 33.600 -5.281 1.00 18.28 218 LYS A CA 1
ATOM 1591 C C . LYS A 1 218 ? 2.129 32.072 -5.257 1.00 18.15 218 LYS A C 1
ATOM 1592 O O . LYS A 1 218 ? 2.150 31.427 -6.305 1.00 16.05 218 LYS A O 1
ATOM 1598 N N . LEU A 1 219 ? 2.158 31.501 -4.057 1.00 16.26 219 LEU A N 1
ATOM 1599 C CA . LEU A 1 219 ? 2.188 30.049 -3.905 1.00 18.44 219 LEU A CA 1
ATOM 1600 C C . LEU A 1 219 ? 0.823 29.495 -4.299 1.00 18.99 219 LEU A C 1
ATOM 1601 O O . LEU A 1 219 ? -0.212 30.078 -3.966 1.00 19.09 219 LEU A O 1
ATOM 1606 N N . CYS A 1 220 ? 0.827 28.379 -5.022 1.00 20.35 220 CYS A N 1
ATOM 1607 C CA . CYS A 1 220 ? -0.402 27.744 -5.472 1.00 21.90 220 CYS A CA 1
ATOM 1608 C C . CYS A 1 220 ? -0.445 26.296 -5.002 1.00 23.31 220 CYS A C 1
ATOM 1609 O O . CYS A 1 220 ? 0.569 25.599 -5.039 1.00 21.10 220 CYS A O 1
ATOM 1612 N N . ILE A 1 221 ? -1.616 25.845 -4.565 1.00 23.00 221 ILE A N 1
ATOM 1613 C CA . ILE A 1 221 ? -1.754 24.469 -4.111 1.00 25.18 221 ILE A CA 1
ATOM 1614 C C . ILE A 1 221 ? -2.711 23.662 -4.977 1.00 25.54 221 ILE A C 1
ATOM 1615 O O . ILE A 1 221 ? -2.971 22.499 -4.688 1.00 27.05 221 ILE A O 1
ATOM 1620 N N . HIS A 1 222 ? -3.243 24.290 -6.023 1.00 27.80 222 HIS A N 1
ATOM 1621 C CA . HIS A 1 222 ? -4.142 23.623 -6.966 1.00 30.17 222 HIS A CA 1
ATOM 1622 C C . HIS A 1 222 ? -3.882 24.231 -8.342 1.00 28.07 222 HIS A C 1
ATOM 1623 O O . HIS A 1 222 ? -3.741 25.446 -8.466 1.00 26.70 222 HIS A O 1
ATOM 1630 N N . PRO A 1 223 ? -3.813 23.392 -9.391 1.00 26.45 223 PRO A N 1
ATOM 1631 C CA . PRO A 1 223 ? -3.558 23.840 -10.764 1.00 27.67 223 PRO A CA 1
ATOM 1632 C C . PRO A 1 223 ? -4.362 25.044 -11.231 1.00 26.17 223 PRO A C 1
ATOM 1633 O O . PRO A 1 223 ? -3.827 25.937 -11.885 1.00 26.75 223 PRO A O 1
ATOM 1637 N N . ALA A 1 224 ? -5.645 25.073 -10.893 1.00 26.19 224 ALA A N 1
ATOM 1638 C CA . ALA A 1 224 ? -6.503 26.176 -11.311 1.00 26.54 224 ALA A CA 1
ATOM 1639 C C . ALA A 1 224 ? -6.036 27.537 -10.794 1.00 27.04 224 ALA A C 1
ATOM 1640 O O . ALA A 1 224 ? -6.295 28.566 -11.426 1.00 26.99 224 ALA A O 1
ATOM 1642 N N . GLN A 1 225 ? -5.352 27.552 -9.653 1.00 26.31 225 GLN A N 1
ATOM 1643 C CA . GLN A 1 225 ? -4.869 28.814 -9.093 1.00 26.73 225 GLN A CA 1
ATOM 1644 C C . GLN A 1 225 ? -3.736 29.419 -9.920 1.00 26.25 225 GLN A C 1
ATOM 1645 O O . GLN A 1 225 ? -3.471 30.618 -9.826 1.00 26.08 225 GLN A O 1
ATOM 1651 N N . VAL A 1 226 ? -3.066 28.595 -10.723 1.00 25.50 226 VAL A N 1
ATOM 1652 C CA . VAL A 1 226 ? -1.958 29.074 -11.547 1.00 25.33 226 VAL A CA 1
ATOM 1653 C C . VAL A 1 226 ? -2.384 30.170 -12.522 1.00 25.68 226 VAL A C 1
ATOM 1654 O O . VAL A 1 226 ? -1.776 31.242 -12.561 1.00 25.88 226 VAL A O 1
ATOM 1658 N N . ALA A 1 227 ? -3.422 29.910 -13.308 1.00 25.78 227 ALA A N 1
ATOM 1659 C CA . ALA A 1 227 ? -3.903 30.901 -14.275 1.00 26.53 227 ALA A CA 1
ATOM 1660 C C . ALA A 1 227 ? -4.395 32.157 -13.552 1.00 26.51 227 ALA A C 1
ATOM 1661 O O . ALA A 1 227 ? -4.220 33.275 -14.040 1.00 26.40 227 ALA A O 1
ATOM 1663 N N . LEU A 1 228 ? -5.012 31.972 -12.389 1.00 26.03 228 LEU A N 1
ATOM 1664 C CA . LEU A 1 228 ? -5.495 33.106 -11.615 1.00 25.80 228 LEU A CA 1
ATOM 1665 C C . LEU A 1 228 ? -4.307 33.964 -11.201 1.00 25.40 228 LEU A C 1
ATOM 1666 O O . LEU A 1 228 ? -4.326 35.180 -11.357 1.00 24.92 228 LEU A O 1
ATOM 1671 N N . ALA A 1 229 ? -3.258 33.322 -10.696 1.00 23.37 229 ALA A N 1
ATOM 1672 C CA . ALA A 1 229 ? -2.059 34.040 -10.278 1.00 24.20 229 ALA A CA 1
ATOM 1673 C C . ALA A 1 229 ? -1.465 34.877 -11.414 1.00 23.39 229 ALA A C 1
ATOM 1674 O O . ALA A 1 229 ? -1.017 36.005 -11.193 1.00 21.78 229 ALA A O 1
ATOM 1676 N N . HIS A 1 230 ? -1.467 34.337 -12.632 1.00 21.92 230 HIS A N 1
ATOM 1677 C CA . HIS A 1 230 ? -0.906 35.061 -13.771 1.00 22.97 230 HIS A CA 1
ATOM 1678 C C . HIS A 1 230 ? -1.751 36.255 -14.213 1.00 24.21 230 HIS A C 1
ATOM 1679 O O . HIS A 1 230 ? -1.314 37.062 -15.030 1.00 23.41 230 HIS A O 1
ATOM 1686 N N . GLU A 1 231 ? -2.960 36.366 -13.677 1.00 25.68 231 GLU A N 1
ATOM 1687 C CA . GLU A 1 231 ? -3.812 37.501 -14.004 1.00 27.98 231 GLU A CA 1
ATOM 1688 C C . GLU A 1 231 ? -3.415 38.669 -13.111 1.00 28.90 231 GLU A C 1
ATOM 1689 O O . GLU A 1 231 ? -3.826 39.800 -13.352 1.00 29.99 231 GLU A O 1
ATOM 1695 N N . TYR A 1 232 ? -2.607 38.397 -12.086 1.00 25.49 232 TYR A N 1
ATOM 1696 C CA . TYR A 1 232 ? -2.206 39.452 -11.157 1.00 26.42 232 TYR A CA 1
ATOM 1697 C C . TYR A 1 232 ? -0.712 39.739 -11.018 1.00 26.30 232 TYR A C 1
ATOM 1698 O O . TYR A 1 232 ? -0.328 40.863 -10.704 1.00 25.06 232 TYR A O 1
ATOM 1707 N N . PHE A 1 233 ? 0.129 38.736 -11.247 1.00 25.21 233 PHE A N 1
ATOM 1708 C CA . PHE A 1 233 ? 1.570 38.924 -11.120 1.00 24.75 233 PHE A CA 1
ATOM 1709 C C . PHE A 1 233 ? 2.274 38.783 -12.474 1.00 26.80 233 PHE A C 1
ATOM 1710 O O . PHE A 1 233 ? 1.794 38.087 -13.362 1.00 25.27 233 PHE A O 1
ATOM 1718 N N . GLY A 1 234 ? 3.414 39.450 -12.623 1.00 27.89 234 GLY A N 1
ATOM 1719 C CA . GLY A 1 234 ? 4.162 39.368 -13.865 1.00 32.54 234 GLY A CA 1
ATOM 1720 C C . GLY A 1 234 ? 4.108 40.628 -14.707 1.00 35.61 234 GLY A C 1
ATOM 1721 O O . GLY A 1 234 ? 3.331 41.545 -14.357 1.00 36.84 234 GLY A O 1
ATOM 1722 N N . PRO B 1 4 ? 8.750 78.996 10.241 1.00 44.56 4 PRO B N 1
ATOM 1723 C CA . PRO B 1 4 ? 7.722 77.949 10.051 1.00 43.76 4 PRO B CA 1
ATOM 1724 C C . PRO B 1 4 ? 7.367 77.306 11.385 1.00 43.60 4 PRO B C 1
ATOM 1725 O O . PRO B 1 4 ? 8.247 77.034 12.209 1.00 43.58 4 PRO B O 1
ATOM 1729 N N . PRO B 1 5 ? 6.070 77.061 11.622 1.00 42.13 5 PRO B N 1
ATOM 1730 C CA . PRO B 1 5 ? 5.685 76.439 12.890 1.00 41.87 5 PRO B CA 1
ATOM 1731 C C . PRO B 1 5 ? 6.091 74.969 12.893 1.00 40.83 5 PRO B C 1
ATOM 1732 O O . PRO B 1 5 ? 6.321 74.380 11.834 1.00 40.65 5 PRO B O 1
ATOM 1736 N N . ALA B 1 6 ? 6.194 74.383 14.080 1.00 39.71 6 ALA B N 1
ATOM 1737 C CA . ALA B 1 6 ? 6.547 72.976 14.185 1.00 38.36 6 ALA B CA 1
ATOM 1738 C C . ALA B 1 6 ? 5.367 72.172 13.641 1.00 37.80 6 ALA B C 1
ATOM 1739 O O . ALA B 1 6 ? 5.518 71.011 13.261 1.00 35.46 6 ALA B O 1
ATOM 1741 N N . LEU B 1 7 ? 4.199 72.814 13.591 1.00 35.96 7 LEU B N 1
ATOM 1742 C CA . LEU B 1 7 ? 2.974 72.175 13.116 1.00 35.49 7 LEU B CA 1
ATOM 1743 C C . LEU B 1 7 ? 2.428 72.755 11.804 1.00 32.12 7 LEU B C 1
ATOM 1744 O O . LEU B 1 7 ? 2.082 73.933 11.722 1.00 32.57 7 LEU B O 1
ATOM 1749 N N . LEU B 1 8 ? 2.351 71.907 10.786 1.00 29.42 8 LEU B N 1
ATOM 1750 C CA . LEU B 1 8 ? 1.820 72.290 9.479 1.00 26.48 8 LEU B CA 1
ATOM 1751 C C . LEU B 1 8 ? 0.648 71.364 9.217 1.00 23.76 8 LEU B C 1
ATOM 1752 O O . LEU B 1 8 ? 0.830 70.154 9.065 1.00 21.57 8 LEU B O 1
ATOM 1757 N N . ARG B 1 9 ? -0.554 71.926 9.169 1.00 20.95 9 ARG B N 1
ATOM 1758 C CA . ARG B 1 9 ? -1.748 71.133 8.939 1.00 19.41 9 ARG B CA 1
ATOM 1759 C C . ARG B 1 9 ? -1.903 70.804 7.465 1.00 18.83 9 ARG B C 1
ATOM 1760 O O . ARG B 1 9 ? -2.399 69.740 7.100 1.00 18.37 9 ARG B O 1
ATOM 1768 N N . SER B 1 10 ? -1.470 71.736 6.624 1.00 19.02 10 SER B N 1
ATOM 1769 C CA . SER B 1 10 ? -1.574 71.593 5.184 1.00 18.75 10 SER B CA 1
ATOM 1770 C C . SER B 1 10 ? -0.305 72.084 4.503 1.00 18.40 10 SER B C 1
ATOM 1771 O O . SER B 1 10 ? 0.265 73.102 4.893 1.00 16.72 10 SER B O 1
ATOM 1774 N N . VAL B 1 11 ? 0.136 71.348 3.489 1.00 18.38 11 VAL B N 1
ATOM 1775 C CA . VAL B 1 11 ? 1.336 71.703 2.729 1.00 18.04 11 VAL B CA 1
ATOM 1776 C C . VAL B 1 11 ? 0.914 71.561 1.266 1.00 19.17 11 VAL B C 1
ATOM 1777 O O . VAL B 1 11 ? 0.706 70.448 0.773 1.00 18.41 11 VAL B O 1
ATOM 1781 N N . LEU B 1 12 ? 0.761 72.701 0.591 1.00 19.57 12 LEU B N 1
ATOM 1782 C CA . LEU B 1 12 ? 0.321 72.747 -0.804 1.00 20.31 12 LEU B CA 1
ATOM 1783 C C . LEU B 1 12 ? 1.466 72.867 -1.817 1.00 19.35 12 LEU B C 1
ATOM 1784 O O . LEU B 1 12 ? 2.347 73.703 -1.672 1.00 19.57 12 LEU B O 1
ATOM 1789 N N . PHE B 1 13 ? 1.414 72.044 -2.858 1.00 17.99 13 PHE B N 1
ATOM 1790 C CA . PHE B 1 13 ? 2.425 72.024 -3.911 1.00 18.89 13 PHE B CA 1
ATOM 1791 C C . PHE B 1 13 ? 2.050 72.767 -5.198 1.00 20.44 13 PHE B C 1
ATOM 1792 O O . PHE B 1 13 ? 0.877 72.860 -5.564 1.00 20.92 13 PHE B O 1
ATOM 1800 N N . ALA B 1 14 ? 3.075 73.261 -5.888 1.00 19.74 14 ALA B N 1
ATOM 1801 C CA . ALA B 1 14 ? 2.929 73.941 -7.169 1.00 19.44 14 ALA B CA 1
ATOM 1802 C C . ALA B 1 14 ? 4.179 73.593 -7.983 1.00 20.24 14 ALA B C 1
ATOM 1803 O O . ALA B 1 14 ? 5.267 73.458 -7.423 1.00 21.63 14 ALA B O 1
ATOM 1805 N N . PRO B 1 15 ? 4.044 73.426 -9.310 1.00 20.92 15 PRO B N 1
ATOM 1806 C CA . PRO B 1 15 ? 5.199 73.090 -10.150 1.00 21.21 15 PRO B CA 1
ATOM 1807 C C . PRO B 1 15 ? 6.255 74.187 -10.140 1.00 22.05 15 PRO B C 1
ATOM 1808 O O . PRO B 1 15 ? 5.933 75.367 -10.269 1.00 20.99 15 PRO B O 1
ATOM 1812 N N . GLY B 1 16 ? 7.519 73.798 -9.991 1.00 21.65 16 GLY B N 1
ATOM 1813 C CA . GLY B 1 16 ? 8.592 74.779 -9.957 1.00 22.27 16 GLY B CA 1
ATOM 1814 C C . GLY B 1 16 ? 8.838 75.541 -11.254 1.00 22.77 16 GLY B C 1
ATOM 1815 O O . GLY B 1 16 ? 9.544 76.546 -11.259 1.00 22.91 16 GLY B O 1
ATOM 1816 N N . ASN B 1 17 ? 8.258 75.069 -12.352 1.00 23.92 17 ASN B N 1
ATOM 1817 C CA . ASN B 1 17 ? 8.442 75.711 -13.650 1.00 25.48 17 ASN B CA 1
ATOM 1818 C C . ASN B 1 17 ? 7.210 76.490 -14.117 1.00 27.27 17 ASN B C 1
ATOM 1819 O O . ASN B 1 17 ? 7.072 76.785 -15.307 1.00 25.65 17 ASN B O 1
ATOM 1824 N N . ARG B 1 18 ? 6.314 76.811 -13.184 1.00 26.75 18 ARG B N 1
ATOM 1825 C CA . ARG B 1 18 ? 5.094 77.558 -13.506 1.00 28.71 18 ARG B CA 1
ATOM 1826 C C . ARG B 1 18 ? 4.968 78.781 -12.602 1.00 28.35 18 ARG B C 1
ATOM 1827 O O . ARG B 1 18 ? 4.383 78.711 -11.525 1.00 27.52 18 ARG B O 1
ATOM 1835 N N . ALA B 1 19 ? 5.527 79.899 -13.049 1.00 28.93 19 ALA B N 1
ATOM 1836 C CA . ALA B 1 19 ? 5.495 81.140 -12.282 1.00 30.75 19 ALA B CA 1
ATOM 1837 C C . ALA B 1 19 ? 4.074 81.583 -11.938 1.00 30.80 19 ALA B C 1
ATOM 1838 O O . ALA B 1 19 ? 3.841 82.196 -10.895 1.00 31.08 19 ALA B O 1
ATOM 1840 N N . ASP B 1 20 ? 3.132 81.266 -12.816 1.00 30.80 20 ASP B N 1
ATOM 1841 C CA . ASP B 1 20 ? 1.737 81.649 -12.619 1.00 33.07 20 ASP B CA 1
ATOM 1842 C C . ASP B 1 20 ? 1.029 80.839 -11.534 1.00 32.94 20 ASP B C 1
ATOM 1843 O O . ASP B 1 20 ? 0.297 81.395 -10.720 1.00 32.20 20 ASP B O 1
ATOM 1848 N N . LEU B 1 21 ? 1.242 79.528 -11.528 1.00 31.86 21 LEU B N 1
ATOM 1849 C CA . LEU B 1 21 ? 0.619 78.673 -10.522 1.00 29.98 21 LEU B CA 1
ATOM 1850 C C . LEU B 1 21 ? 1.235 78.972 -9.162 1.00 29.86 21 LEU B C 1
ATOM 1851 O O . LEU B 1 21 ? 0.535 79.012 -8.144 1.00 30.03 21 LEU B O 1
ATOM 1856 N N . ILE B 1 22 ? 2.547 79.193 -9.156 1.00 26.30 22 ILE B N 1
ATOM 1857 C CA . ILE B 1 22 ? 3.274 79.502 -7.932 1.00 26.52 22 ILE B CA 1
ATOM 1858 C C . ILE B 1 22 ? 2.710 80.759 -7.269 1.00 26.69 22 ILE B C 1
ATOM 1859 O O . ILE B 1 22 ? 2.610 80.843 -6.044 1.00 24.75 22 ILE B O 1
ATOM 1864 N N . ALA B 1 23 ? 2.339 81.737 -8.087 1.00 27.04 23 ALA B N 1
ATOM 1865 C CA . ALA B 1 23 ? 1.802 82.989 -7.565 1.00 27.37 23 ALA B CA 1
ATOM 1866 C C . ALA B 1 23 ? 0.460 82.791 -6.868 1.00 25.71 23 ALA B C 1
ATOM 1867 O O . ALA B 1 23 ? 0.124 83.534 -5.952 1.00 26.80 23 ALA B O 1
ATOM 1869 N N . LYS B 1 24 ? -0.297 81.787 -7.299 1.00 25.84 24 LYS B N 1
ATOM 1870 C CA . LYS B 1 24 ? -1.610 81.502 -6.716 1.00 26.85 24 LYS B CA 1
ATOM 1871 C C . LYS B 1 24 ? -1.532 80.757 -5.385 1.00 26.04 24 LYS B C 1
ATOM 1872 O O . LYS B 1 24 ? -2.516 80.664 -4.655 1.00 24.69 24 LYS B O 1
ATOM 1878 N N . LEU B 1 25 ? -0.357 80.221 -5.081 1.00 26.08 25 LEU B N 1
ATOM 1879 C CA . LEU B 1 25 ? -0.138 79.443 -3.861 1.00 25.66 25 LEU B CA 1
ATOM 1880 C C . LEU B 1 25 ? -0.744 79.975 -2.553 1.00 26.65 25 LEU B C 1
ATOM 1881 O O . LEU B 1 25 ? -1.343 79.213 -1.791 1.00 25.31 25 LEU B O 1
ATOM 1886 N N . PRO B 1 26 ? -0.617 81.287 -2.281 1.00 25.86 26 PRO B N 1
ATOM 1887 C CA . PRO B 1 26 ? -1.150 81.881 -1.046 1.00 25.74 26 PRO B CA 1
ATOM 1888 C C . PRO B 1 26 ? -2.659 82.020 -0.908 1.00 26.50 26 PRO B C 1
ATOM 1889 O O . PRO B 1 26 ? -3.160 82.228 0.199 1.00 28.07 26 PRO B O 1
ATOM 1893 N N . ARG B 1 27 ? -3.383 81.902 -2.015 1.00 25.66 27 ARG B N 1
ATOM 1894 C CA . ARG B 1 27 ? -4.833 82.085 -1.999 1.00 26.05 27 ARG B CA 1
ATOM 1895 C C . ARG B 1 27 ? -5.656 81.293 -0.988 1.00 26.32 27 ARG B C 1
ATOM 1896 O O . ARG B 1 27 ? -6.562 81.849 -0.369 1.00 25.64 27 ARG B O 1
ATOM 1904 N N . SER B 1 28 ? -5.356 80.006 -0.822 1.00 24.87 28 SER B N 1
ATOM 1905 C CA . SER B 1 28 ? -6.100 79.163 0.111 1.00 24.17 28 SER B CA 1
ATOM 1906 C C . SER B 1 28 ? -5.548 79.200 1.532 1.00 23.09 28 SER B C 1
ATOM 1907 O O . SER B 1 28 ? -6.035 78.489 2.409 1.00 22.66 28 SER B O 1
ATOM 1910 N N . ALA B 1 29 ? -4.532 80.028 1.748 1.00 22.53 29 ALA B N 1
ATOM 1911 C CA . ALA B 1 29 ? -3.892 80.177 3.050 1.00 24.70 29 ALA B CA 1
ATOM 1912 C C . ALA B 1 29 ? -3.438 78.862 3.684 1.00 23.89 29 ALA B C 1
ATOM 1913 O O . ALA B 1 29 ? -3.821 78.547 4.806 1.00 23.97 29 ALA B O 1
ATOM 1915 N N . PRO B 1 30 ? -2.627 78.070 2.967 1.00 23.46 30 PRO B N 1
ATOM 1916 C CA . PRO B 1 30 ? -2.159 76.803 3.545 1.00 22.46 30 PRO B CA 1
ATOM 1917 C C . PRO B 1 30 ? -1.101 77.112 4.607 1.00 21.65 30 PRO B C 1
ATOM 1918 O O . PRO B 1 30 ? -0.523 78.190 4.606 1.00 19.88 30 PRO B O 1
ATOM 1922 N N . ASP B 1 31 ? -0.844 76.183 5.519 1.00 22.10 31 ASP B N 1
ATOM 1923 C CA . ASP B 1 31 ? 0.161 76.447 6.540 1.00 21.43 31 ASP B CA 1
ATOM 1924 C C . ASP B 1 31 ? 1.541 76.550 5.923 1.00 20.86 31 ASP B C 1
ATOM 1925 O O . ASP B 1 31 ? 2.421 77.196 6.473 1.00 21.28 31 ASP B O 1
ATOM 1930 N N . ALA B 1 32 ? 1.727 75.918 4.770 1.00 19.89 32 ALA B N 1
ATOM 1931 C CA . ALA B 1 32 ? 3.013 75.972 4.078 1.00 18.56 32 ALA B CA 1
ATOM 1932 C C . ALA B 1 32 ? 2.830 75.652 2.606 1.00 18.38 32 ALA B C 1
ATOM 1933 O O . ALA B 1 32 ? 1.875 74.978 2.229 1.00 17.78 32 ALA B O 1
ATOM 1935 N N . VAL B 1 33 ? 3.745 76.144 1.775 1.00 18.73 33 VAL B N 1
ATOM 1936 C CA . VAL B 1 33 ? 3.690 75.880 0.341 1.00 18.07 33 VAL B CA 1
ATOM 1937 C C . VAL B 1 33 ? 5.017 75.297 -0.133 1.00 17.88 33 VAL B C 1
ATOM 1938 O O . VAL B 1 33 ? 6.069 75.563 0.447 1.00 19.33 33 VAL B O 1
ATOM 1942 N N . VAL B 1 34 ? 4.951 74.491 -1.185 1.00 14.41 34 VAL B N 1
ATOM 1943 C CA . VAL B 1 34 ? 6.136 73.859 -1.740 1.00 17.99 34 VAL B CA 1
ATOM 1944 C C . VAL B 1 34 ? 6.241 74.062 -3.249 1.00 17.76 34 VAL B C 1
ATOM 1945 O O . VAL B 1 34 ? 5.370 73.629 -4.007 1.00 17.58 34 VAL B O 1
ATOM 1949 N N . ILE B 1 35 ? 7.311 74.730 -3.665 1.00 19.13 35 ILE B N 1
ATOM 1950 C CA . ILE B 1 35 ? 7.586 74.981 -5.076 1.00 18.81 35 ILE B CA 1
ATOM 1951 C C . ILE B 1 35 ? 8.418 73.763 -5.464 1.00 18.98 35 ILE B C 1
ATOM 1952 O O . ILE B 1 35 ? 9.554 73.603 -5.015 1.00 17.10 35 ILE B O 1
ATOM 1957 N N . ASP B 1 36 ? 7.838 72.909 -6.299 1.00 18.58 36 ASP B N 1
ATOM 1958 C CA . ASP B 1 36 ? 8.454 71.639 -6.663 1.00 19.92 36 ASP B CA 1
ATOM 1959 C C . ASP B 1 36 ? 9.310 71.522 -7.919 1.00 20.85 36 ASP B C 1
ATOM 1960 O O . ASP B 1 36 ? 8.821 71.641 -9.041 1.00 21.88 36 ASP B O 1
ATOM 1965 N N . LEU B 1 37 ? 10.599 71.260 -7.705 1.00 21.08 37 LEU B N 1
ATOM 1966 C CA . LEU B 1 37 ? 11.559 71.084 -8.791 1.00 22.74 37 LEU B CA 1
ATOM 1967 C C . LEU B 1 37 ? 11.684 69.609 -9.163 1.00 23.78 37 LEU B C 1
ATOM 1968 O O . LEU B 1 37 ? 12.281 69.271 -10.185 1.00 24.64 37 LEU B O 1
ATOM 1973 N N . GLU B 1 38 ? 11.130 68.731 -8.328 1.00 24.03 38 GLU B N 1
ATOM 1974 C CA . GLU B 1 38 ? 11.220 67.294 -8.569 1.00 26.23 38 GLU B CA 1
ATOM 1975 C C . GLU B 1 38 ? 10.116 66.705 -9.451 1.00 26.17 38 GLU B C 1
ATOM 1976 O O . GLU B 1 38 ? 10.095 66.930 -10.657 1.00 27.23 38 GLU B O 1
ATOM 1982 N N . ASP B 1 39 ? 9.204 65.944 -8.850 1.00 27.69 39 ASP B N 1
ATOM 1983 C CA . ASP B 1 39 ? 8.128 65.304 -9.606 1.00 28.17 39 ASP B CA 1
ATOM 1984 C C . ASP B 1 39 ? 7.353 66.223 -10.545 1.00 28.17 39 ASP B C 1
ATOM 1985 O O . ASP B 1 39 ? 6.968 65.811 -11.641 1.00 26.99 39 ASP B O 1
ATOM 1990 N N . ALA B 1 40 ? 7.127 67.461 -10.118 1.00 26.61 40 ALA B N 1
ATOM 1991 C CA . ALA B 1 40 ? 6.368 68.423 -10.920 1.00 28.10 40 ALA B CA 1
ATOM 1992 C C . ALA B 1 40 ? 7.028 68.849 -12.232 1.00 28.77 40 ALA B C 1
ATOM 1993 O O . ALA B 1 40 ? 6.342 69.303 -13.154 1.00 30.03 40 ALA B O 1
ATOM 1995 N N . VAL B 1 41 ? 8.349 68.715 -12.314 1.00 28.01 41 VAL B N 1
ATOM 1996 C CA . VAL B 1 41 ? 9.096 69.097 -13.513 1.00 28.35 41 VAL B CA 1
ATOM 1997 C C . VAL B 1 41 ? 9.657 67.851 -14.205 1.00 30.39 41 VAL B C 1
ATOM 1998 O O . VAL B 1 41 ? 10.263 66.996 -13.558 1.00 30.61 41 VAL B O 1
ATOM 2002 N N . PRO B 1 42 ? 9.466 67.735 -15.533 1.00 33.01 42 PRO B N 1
ATOM 2003 C CA . PRO B 1 42 ? 9.959 66.583 -16.298 1.00 33.16 42 PRO B CA 1
ATOM 2004 C C . PRO B 1 42 ? 11.424 66.249 -15.992 1.00 33.61 42 PRO B C 1
ATOM 2005 O O . PRO B 1 42 ? 12.202 67.121 -15.600 1.00 32.69 42 PRO B O 1
ATOM 2009 N N . GLY B 1 43 ? 11.790 64.984 -16.191 1.00 34.25 43 GLY B N 1
ATOM 2010 C CA . GLY B 1 43 ? 13.144 64.537 -15.909 1.00 34.83 43 GLY B CA 1
ATOM 2011 C C . GLY B 1 43 ? 14.203 64.651 -16.995 1.00 36.90 43 GLY B C 1
ATOM 2012 O O . GLY B 1 43 ? 14.749 63.637 -17.441 1.00 36.83 43 GLY B O 1
ATOM 2013 N N . THR B 1 44 ? 14.498 65.877 -17.423 1.00 36.60 44 THR B N 1
ATOM 2014 C CA . THR B 1 44 ? 15.534 66.119 -18.427 1.00 36.82 44 THR B CA 1
ATOM 2015 C C . THR B 1 44 ? 16.388 67.258 -17.901 1.00 35.63 44 THR B C 1
ATOM 2016 O O . THR B 1 44 ? 15.915 68.083 -17.119 1.00 36.13 44 THR B O 1
ATOM 2020 N N . ALA B 1 45 ? 17.645 67.303 -18.317 1.00 34.36 45 ALA B N 1
ATOM 2021 C CA . ALA B 1 45 ? 18.537 68.357 -17.867 1.00 33.54 45 ALA B CA 1
ATOM 2022 C C . ALA B 1 45 ? 18.006 69.716 -18.317 1.00 32.81 45 ALA B C 1
ATOM 2023 O O . ALA B 1 45 ? 18.184 70.715 -17.628 1.00 31.06 45 ALA B O 1
ATOM 2025 N N . GLU B 1 46 ? 17.345 69.739 -19.471 1.00 33.15 46 GLU B N 1
ATOM 2026 C CA . GLU B 1 46 ? 16.797 70.977 -20.022 1.00 35.45 46 GLU B CA 1
ATOM 2027 C C . GLU B 1 46 ? 15.636 71.504 -19.188 1.00 32.64 46 GLU B C 1
ATOM 2028 O O . GLU B 1 46 ? 15.622 72.672 -18.806 1.00 32.27 46 GLU B O 1
ATOM 2034 N N . ALA B 1 47 ? 14.669 70.636 -18.910 1.00 31.13 47 ALA B N 1
ATOM 2035 C CA . ALA B 1 47 ? 13.491 71.015 -18.134 1.00 29.62 47 ALA B CA 1
ATOM 2036 C C . ALA B 1 47 ? 13.836 71.462 -16.716 1.00 29.96 47 ALA B C 1
ATOM 2037 O O . ALA B 1 47 ? 13.225 72.398 -16.193 1.00 28.37 47 ALA B O 1
ATOM 2039 N N . LYS B 1 48 ? 14.817 70.809 -16.096 1.00 28.08 48 LYS B N 1
ATOM 2040 C CA . LYS B 1 48 ? 15.215 71.162 -14.735 1.00 27.74 48 LYS B CA 1
ATOM 2041 C C . LYS B 1 48 ? 15.960 72.496 -14.684 1.00 27.88 48 LYS B C 1
ATOM 2042 O O . LYS B 1 48 ? 15.747 73.300 -13.774 1.00 25.01 48 LYS B O 1
ATOM 2048 N N . ALA B 1 49 ? 16.841 72.729 -15.655 1.00 25.84 49 ALA B N 1
ATOM 2049 C CA . ALA B 1 49 ? 17.600 73.978 -15.697 1.00 26.67 49 ALA B CA 1
ATOM 2050 C C . ALA B 1 49 ? 16.674 75.155 -16.002 1.00 25.21 49 ALA B C 1
ATOM 2051 O O . ALA B 1 49 ? 16.859 76.255 -15.483 1.00 25.77 49 ALA B O 1
ATOM 2053 N N . ALA B 1 50 ? 15.676 74.912 -16.845 1.00 26.09 50 ALA B N 1
ATOM 2054 C CA . ALA B 1 50 ? 14.713 75.946 -17.210 1.00 26.75 50 ALA B CA 1
ATOM 2055 C C . ALA B 1 50 ? 13.826 76.294 -16.014 1.00 27.07 50 ALA B C 1
ATOM 2056 O O . ALA B 1 50 ? 13.361 77.427 -15.877 1.00 29.03 50 ALA B O 1
ATOM 2058 N N . ALA B 1 51 ? 13.605 75.318 -15.141 1.00 24.80 51 ALA B N 1
ATOM 2059 C CA . ALA B 1 51 ? 12.752 75.521 -13.976 1.00 25.16 51 ALA B CA 1
ATOM 2060 C C . ALA B 1 51 ? 13.403 76.302 -12.839 1.00 24.77 51 ALA B C 1
ATOM 2061 O O . ALA B 1 51 ? 12.748 77.114 -12.176 1.00 25.77 51 ALA B O 1
ATOM 2063 N N . ARG B 1 52 ? 14.694 76.081 -12.626 1.00 23.60 52 ARG B N 1
ATOM 2064 C CA . ARG B 1 52 ? 15.404 76.728 -11.534 1.00 24.54 52 ARG B CA 1
ATOM 2065 C C . ARG B 1 52 ? 15.271 78.235 -11.377 1.00 26.11 52 ARG B C 1
ATOM 2066 O O . ARG B 1 52 ? 14.965 78.715 -10.284 1.00 25.31 52 ARG B O 1
ATOM 2074 N N . PRO B 1 53 ? 15.503 79.011 -12.450 1.00 27.99 53 PRO B N 1
ATOM 2075 C CA . PRO B 1 53 ? 15.373 80.461 -12.268 1.00 27.23 53 PRO B CA 1
ATOM 2076 C C . PRO B 1 53 ? 13.943 80.894 -11.962 1.00 26.15 53 PRO B C 1
ATOM 2077 O O . PRO B 1 53 ? 13.730 81.859 -11.236 1.00 27.35 53 PRO B O 1
ATOM 2081 N N . VAL B 1 54 ? 12.968 80.174 -12.508 1.00 26.48 54 VAL B N 1
ATOM 2082 C CA . VAL B 1 54 ? 11.567 80.480 -12.252 1.00 25.47 54 VAL B CA 1
ATOM 2083 C C . VAL B 1 54 ? 11.237 80.216 -10.774 1.00 25.11 54 VAL B C 1
ATOM 2084 O O . VAL B 1 54 ? 10.664 81.073 -10.101 1.00 24.75 54 VAL B O 1
ATOM 2088 N N . ALA B 1 55 ? 11.617 79.042 -10.269 1.00 23.71 55 ALA B N 1
ATOM 2089 C CA . ALA B 1 55 ? 11.362 78.692 -8.874 1.00 24.27 55 ALA B CA 1
ATOM 2090 C C . ALA B 1 55 ? 12.084 79.666 -7.944 1.00 23.95 55 ALA B C 1
ATOM 2091 O O . ALA B 1 55 ? 11.527 80.114 -6.941 1.00 23.56 55 ALA B O 1
ATOM 2093 N N . HIS B 1 56 ? 13.324 79.998 -8.284 1.00 24.74 56 HIS B N 1
ATOM 2094 C CA . HIS B 1 56 ? 14.111 80.919 -7.476 1.00 26.05 56 HIS B CA 1
ATOM 2095 C C . HIS B 1 56 ? 13.466 82.298 -7.342 1.00 27.78 56 HIS B C 1
ATOM 2096 O O . HIS B 1 56 ? 13.310 82.812 -6.228 1.00 26.42 56 HIS B O 1
ATOM 2103 N N . ASP B 1 57 ? 13.094 82.897 -8.471 1.00 26.64 57 ASP B N 1
ATOM 2104 C CA . ASP B 1 57 ? 12.487 84.228 -8.457 1.00 27.58 57 ASP B CA 1
ATOM 2105 C C . ASP B 1 57 ? 11.036 84.230 -7.975 1.00 27.18 57 ASP B C 1
ATOM 2106 O O . ASP B 1 57 ? 10.599 85.169 -7.311 1.00 27.39 57 ASP B O 1
ATOM 2111 N N . ALA B 1 58 ? 10.291 83.180 -8.303 1.00 26.44 58 ALA B N 1
ATOM 2112 C CA . ALA B 1 58 ? 8.897 83.090 -7.890 1.00 26.71 58 ALA B CA 1
ATOM 2113 C C . ALA B 1 58 ? 8.817 82.962 -6.372 1.00 28.11 58 ALA B C 1
ATOM 2114 O O . ALA B 1 58 ? 7.936 83.541 -5.738 1.00 27.67 58 ALA B O 1
ATOM 2116 N N . ALA B 1 59 ? 9.743 82.200 -5.797 1.00 29.34 59 ALA B N 1
ATOM 2117 C CA . ALA B 1 59 ? 9.797 82.001 -4.353 1.00 30.33 59 ALA B CA 1
ATOM 2118 C C . ALA B 1 59 ? 10.055 83.350 -3.691 1.00 31.47 59 ALA B C 1
ATOM 2119 O O . ALA B 1 59 ? 9.431 83.699 -2.688 1.00 30.70 59 ALA B O 1
ATOM 2121 N N . ARG B 1 60 ? 10.986 84.098 -4.270 1.00 33.06 60 ARG B N 1
ATOM 2122 C CA . ARG B 1 60 ? 11.350 85.416 -3.768 1.00 32.59 60 ARG B CA 1
ATOM 2123 C C . ARG B 1 60 ? 10.171 86.385 -3.844 1.00 32.46 60 ARG B C 1
ATOM 2124 O O . ARG B 1 60 ? 9.946 87.160 -2.917 1.00 32.26 60 ARG B O 1
ATOM 2132 N N . ASP B 1 61 ? 9.428 86.353 -4.949 1.00 31.77 61 ASP B N 1
ATOM 2133 C CA . ASP B 1 61 ? 8.278 87.239 -5.113 1.00 32.77 61 ASP B CA 1
ATOM 2134 C C . ASP B 1 61 ? 7.162 86.827 -4.158 1.00 33.85 61 ASP B C 1
ATOM 2135 O O . ASP B 1 61 ? 6.379 87.661 -3.701 1.00 33.98 61 ASP B O 1
ATOM 2140 N N . LEU B 1 62 ? 7.091 85.532 -3.869 1.00 31.95 62 LEU B N 1
ATOM 2141 C CA . LEU B 1 62 ? 6.071 85.000 -2.980 1.00 32.11 62 LEU B CA 1
ATOM 2142 C C . LEU B 1 62 ? 6.302 85.439 -1.538 1.00 32.95 62 LEU B C 1
ATOM 2143 O O . LEU B 1 62 ? 5.366 85.847 -0.847 1.00 34.16 62 LEU B O 1
ATOM 2148 N N . ILE B 1 63 ? 7.550 85.353 -1.090 1.00 34.09 63 ILE B N 1
ATOM 2149 C CA . ILE B 1 63 ? 7.919 85.738 0.271 1.00 34.76 63 ILE B CA 1
ATOM 2150 C C . ILE B 1 63 ? 7.699 87.230 0.520 1.00 35.83 63 ILE B C 1
ATOM 2151 O O . ILE B 1 63 ? 7.346 87.639 1.627 1.00 35.21 63 ILE B O 1
ATOM 2156 N N . ALA B 1 64 ? 7.915 88.041 -0.509 1.00 35.38 64 ALA B N 1
ATOM 2157 C CA . ALA B 1 64 ? 7.732 89.482 -0.382 1.00 35.42 64 ALA B CA 1
ATOM 2158 C C . ALA B 1 64 ? 6.249 89.840 -0.356 1.00 34.85 64 ALA B C 1
ATOM 2159 O O . ALA B 1 64 ? 5.857 90.834 0.252 1.00 35.00 64 ALA B O 1
ATOM 2161 N N . ALA B 1 65 ? 5.428 89.032 -1.021 1.00 33.21 65 ALA B N 1
ATOM 2162 C CA . ALA B 1 65 ? 3.991 89.280 -1.066 1.00 33.63 65 ALA B CA 1
ATOM 2163 C C . ALA B 1 65 ? 3.258 88.731 0.161 1.00 32.64 65 ALA B C 1
ATOM 2164 O O . ALA B 1 65 ? 2.341 89.369 0.676 1.00 33.93 65 ALA B O 1
ATOM 2166 N N . ALA B 1 66 ? 3.660 87.548 0.619 1.00 32.81 66 ALA B N 1
ATOM 2167 C CA . ALA B 1 66 ? 3.045 86.904 1.782 1.00 32.63 66 ALA B CA 1
ATOM 2168 C C . ALA B 1 66 ? 4.144 86.632 2.802 1.00 32.10 66 ALA B C 1
ATOM 2169 O O . ALA B 1 66 ? 4.601 85.503 2.952 1.00 31.51 66 ALA B O 1
ATOM 2171 N N . PRO B 1 67 ? 4.570 87.675 3.529 1.00 33.34 67 PRO B N 1
ATOM 2172 C CA . PRO B 1 67 ? 5.624 87.641 4.551 1.00 33.73 67 PRO B CA 1
ATOM 2173 C C . PRO B 1 67 ? 5.490 86.602 5.664 1.00 33.88 67 PRO B C 1
ATOM 2174 O O . PRO B 1 67 ? 6.493 86.180 6.236 1.00 35.79 67 PRO B O 1
ATOM 2178 N N . HIS B 1 68 ? 4.264 86.191 5.973 1.00 34.17 68 HIS B N 1
ATOM 2179 C CA . HIS B 1 68 ? 4.043 85.221 7.044 1.00 34.46 68 HIS B CA 1
ATOM 2180 C C . HIS B 1 68 ? 3.794 83.794 6.556 1.00 32.87 68 HIS B C 1
ATOM 2181 O O . HIS B 1 68 ? 3.520 82.899 7.360 1.00 33.61 68 HIS B O 1
ATOM 2188 N N . LEU B 1 69 ? 3.890 83.579 5.250 1.00 26.70 69 LEU B N 1
ATOM 2189 C CA . LEU B 1 69 ? 3.660 82.256 4.685 1.00 24.64 69 LEU B CA 1
ATOM 2190 C C . LEU B 1 69 ? 4.939 81.422 4.730 1.00 23.32 69 LEU B C 1
ATOM 2191 O O . LEU B 1 69 ? 6.018 81.918 4.412 1.00 23.84 69 LEU B O 1
ATOM 2196 N N . ALA B 1 70 ? 4.822 80.162 5.133 1.00 22.03 70 ALA B N 1
ATOM 2197 C CA . ALA B 1 70 ? 5.994 79.287 5.188 1.00 21.53 70 ALA B CA 1
ATOM 2198 C C . ALA B 1 70 ? 6.246 78.779 3.775 1.00 20.19 70 ALA B C 1
ATOM 2199 O O . ALA B 1 70 ? 5.478 77.969 3.256 1.00 19.75 70 ALA B O 1
ATOM 2201 N N . VAL B 1 71 ? 7.319 79.266 3.155 1.00 20.70 71 VAL B N 1
ATOM 2202 C CA . VAL B 1 71 ? 7.655 78.881 1.794 1.00 21.49 71 VAL B CA 1
ATOM 2203 C C . VAL B 1 71 ? 8.831 77.914 1.712 1.00 20.64 71 VAL B C 1
ATOM 2204 O O . VAL B 1 71 ? 9.923 78.196 2.201 1.00 20.39 71 VAL B O 1
ATOM 2208 N N . PHE B 1 72 ? 8.582 76.773 1.077 1.00 19.33 72 PHE B N 1
ATOM 2209 C CA . PHE B 1 72 ? 9.580 75.730 0.896 1.00 18.96 72 PHE B CA 1
ATOM 2210 C C . PHE B 1 72 ? 9.806 75.478 -0.591 1.00 20.14 72 PHE B C 1
ATOM 2211 O O . PHE B 1 72 ? 8.954 75.783 -1.432 1.00 19.28 72 PHE B O 1
ATOM 2219 N N . VAL B 1 73 ? 10.957 74.888 -0.892 1.00 17.99 73 VAL B N 1
ATOM 2220 C CA . VAL B 1 73 ? 11.291 74.489 -2.238 1.00 17.18 73 VAL B CA 1
ATOM 2221 C C . VAL B 1 73 ? 11.617 72.998 -2.113 1.00 18.54 73 VAL B C 1
ATOM 2222 O O . VAL B 1 73 ? 12.280 72.586 -1.160 1.00 18.15 73 VAL B O 1
ATOM 2226 N N . ARG B 1 74 ? 11.128 72.179 -3.033 1.00 17.58 74 ARG B N 1
ATOM 2227 C CA . ARG B 1 74 ? 11.484 70.769 -2.978 1.00 19.34 74 ARG B CA 1
ATOM 2228 C C . ARG B 1 74 ? 12.519 70.515 -4.061 1.00 18.71 74 ARG B C 1
ATOM 2229 O O . ARG B 1 74 ? 12.246 70.680 -5.248 1.00 17.40 74 ARG B O 1
ATOM 2237 N N . VAL B 1 75 ? 13.718 70.129 -3.647 1.00 19.84 75 VAL B N 1
ATOM 2238 C CA . VAL B 1 75 ? 14.776 69.850 -4.599 1.00 18.57 75 VAL B CA 1
ATOM 2239 C C . VAL B 1 75 ? 14.634 68.401 -5.041 1.00 20.59 75 VAL B C 1
ATOM 2240 O O . VAL B 1 75 ? 13.814 67.661 -4.499 1.00 19.76 75 VAL B O 1
ATOM 2244 N N . ASN B 1 76 ? 15.419 68.001 -6.035 1.00 20.02 76 ASN B N 1
ATOM 2245 C CA . ASN B 1 76 ? 15.391 66.626 -6.521 1.00 21.78 76 ASN B CA 1
ATOM 2246 C C . ASN B 1 76 ? 16.080 65.711 -5.505 1.00 21.74 76 ASN B C 1
ATOM 2247 O O . ASN B 1 76 ? 16.647 66.197 -4.533 1.00 20.47 76 ASN B O 1
ATOM 2252 N N . ALA B 1 77 ? 16.028 64.398 -5.715 1.00 22.62 77 ALA B N 1
ATOM 2253 C CA . ALA B 1 77 ? 16.651 63.467 -4.766 1.00 23.80 77 ALA B CA 1
ATOM 2254 C C . ALA B 1 77 ? 18.163 63.675 -4.627 1.00 24.71 77 ALA B C 1
ATOM 2255 O O . ALA B 1 77 ? 18.847 64.031 -5.587 1.00 23.84 77 ALA B O 1
ATOM 2257 N N . LEU B 1 78 ? 18.675 63.443 -3.421 1.00 24.28 78 LEU B N 1
ATOM 2258 C CA . LEU B 1 78 ? 20.095 63.615 -3.130 1.00 25.20 78 LEU B CA 1
ATOM 2259 C C . LEU B 1 78 ? 21.054 63.019 -4.164 1.00 25.22 78 LEU B C 1
ATOM 2260 O O . LEU B 1 78 ? 22.012 63.673 -4.576 1.00 24.35 78 LEU B O 1
ATOM 2265 N N . HIS B 1 79 ? 20.801 61.783 -4.578 1.00 26.15 79 HIS B N 1
ATOM 2266 C CA . HIS B 1 79 ? 21.675 61.114 -5.535 1.00 26.88 79 HIS B CA 1
ATOM 2267 C C . HIS B 1 79 ? 21.303 61.294 -7.002 1.00 28.09 79 HIS B C 1
ATOM 2268 O O . HIS B 1 79 ? 21.839 60.602 -7.873 1.00 28.45 79 HIS B O 1
ATOM 2275 N N . SER B 1 80 ? 20.392 62.218 -7.285 1.00 27.80 80 SER B N 1
ATOM 2276 C CA . SER B 1 80 ? 19.997 62.457 -8.666 1.00 26.77 80 SER B CA 1
ATOM 2277 C C . SER B 1 80 ? 21.034 63.400 -9.257 1.00 25.89 80 SER B C 1
ATOM 2278 O O . SER B 1 80 ? 21.782 64.047 -8.527 1.00 26.53 80 SER B O 1
ATOM 2281 N N . PRO B 1 81 ? 21.092 63.496 -10.587 1.00 27.29 81 PRO B N 1
ATOM 2282 C CA . PRO B 1 81 ? 22.076 64.395 -11.197 1.00 28.25 81 PRO B CA 1
ATOM 2283 C C . PRO B 1 81 ? 21.700 65.881 -11.094 1.00 28.38 81 PRO B C 1
ATOM 2284 O O . PRO B 1 81 ? 22.468 66.760 -11.496 1.00 28.02 81 PRO B O 1
ATOM 2288 N N . TYR B 1 82 ? 20.535 66.166 -10.524 1.00 26.95 82 TYR B N 1
ATOM 2289 C CA . TYR B 1 82 ? 20.085 67.553 -10.411 1.00 25.91 82 TYR B CA 1
ATOM 2290 C C . TYR B 1 82 ? 20.250 68.194 -9.037 1.00 26.01 82 TYR B C 1
ATOM 2291 O O . TYR B 1 82 ? 20.182 69.416 -8.912 1.00 24.34 82 TYR B O 1
ATOM 2300 N N . PHE B 1 83 ? 20.476 67.373 -8.014 1.00 26.91 83 PHE B N 1
ATOM 2301 C CA . PHE B 1 83 ? 20.591 67.865 -6.642 1.00 27.66 83 PHE B CA 1
ATOM 2302 C C . PHE B 1 83 ? 21.472 69.080 -6.436 1.00 27.81 83 PHE B C 1
ATOM 2303 O O . PHE B 1 83 ? 21.015 70.099 -5.919 1.00 26.66 83 PHE B O 1
ATOM 2311 N N . GLU B 1 84 ? 22.737 68.969 -6.826 1.00 29.61 84 GLU B N 1
ATOM 2312 C CA . GLU B 1 84 ? 23.685 70.060 -6.638 1.00 31.87 84 GLU B CA 1
ATOM 2313 C C . GLU B 1 84 ? 23.210 71.390 -7.202 1.00 30.30 84 GLU B C 1
ATOM 2314 O O . GLU B 1 84 ? 23.190 72.398 -6.499 1.00 30.37 84 GLU B O 1
ATOM 2320 N N . ASP B 1 85 ? 22.837 71.400 -8.474 1.00 27.77 85 ASP B N 1
ATOM 2321 C CA . ASP B 1 85 ? 22.382 72.639 -9.092 1.00 28.00 85 ASP B CA 1
ATOM 2322 C C . ASP B 1 85 ? 21.107 73.164 -8.441 1.00 26.46 85 ASP B C 1
ATOM 2323 O O . ASP B 1 85 ? 20.908 74.378 -8.345 1.00 27.20 85 ASP B O 1
ATOM 2328 N N . ASP B 1 86 ? 20.250 72.256 -7.982 1.00 25.13 86 ASP B N 1
ATOM 2329 C CA . ASP B 1 86 ? 19.004 72.657 -7.338 1.00 23.48 86 ASP B CA 1
ATOM 2330 C C . ASP B 1 86 ? 19.264 73.520 -6.109 1.00 24.48 86 ASP B C 1
ATOM 2331 O O . ASP B 1 86 ? 18.466 74.399 -5.776 1.00 22.49 86 ASP B O 1
ATOM 2336 N N . LEU B 1 87 ? 20.386 73.273 -5.443 1.00 23.99 87 LEU B N 1
ATOM 2337 C CA . LEU B 1 87 ? 20.736 74.029 -4.241 1.00 26.30 87 LEU B CA 1
ATOM 2338 C C . LEU B 1 87 ? 20.838 75.534 -4.485 1.00 25.77 87 LEU B C 1
ATOM 2339 O O . LEU B 1 87 ? 20.560 76.327 -3.585 1.00 24.07 87 LEU B O 1
ATOM 2344 N N . SER B 1 88 ? 21.230 75.928 -5.697 1.00 25.01 88 SER B N 1
ATOM 2345 C CA . SER B 1 88 ? 21.375 77.349 -6.016 1.00 25.49 88 SER B CA 1
ATOM 2346 C C . SER B 1 88 ? 20.039 78.083 -5.978 1.00 25.38 88 SER B C 1
ATOM 2347 O O . SER B 1 88 ? 19.997 79.308 -5.862 1.00 25.50 88 SER B O 1
ATOM 2350 N N . VAL B 1 89 ? 18.952 77.327 -6.072 1.00 23.61 89 VAL B N 1
ATOM 2351 C CA . VAL B 1 89 ? 17.610 77.893 -6.043 1.00 24.60 89 VAL B CA 1
ATOM 2352 C C . VAL B 1 89 ? 17.235 78.333 -4.625 1.00 25.88 89 VAL B C 1
ATOM 2353 O O . VAL B 1 89 ? 16.418 79.238 -4.438 1.00 26.42 89 VAL B O 1
ATOM 2357 N N . LEU B 1 90 ? 17.856 77.701 -3.631 1.00 26.03 90 LEU B N 1
ATOM 2358 C CA . LEU B 1 90 ? 17.572 77.990 -2.224 1.00 26.48 90 LEU B CA 1
ATOM 2359 C C . LEU B 1 90 ? 18.164 79.304 -1.725 1.00 26.78 90 LEU B C 1
ATOM 2360 O O . LEU B 1 90 ? 19.227 79.729 -2.168 1.00 27.37 90 LEU B O 1
ATOM 2365 N N . THR B 1 91 ? 17.461 79.938 -0.793 1.00 27.77 91 THR B N 1
ATOM 2366 C CA . THR B 1 91 ? 17.906 81.188 -0.195 1.00 29.88 91 THR B CA 1
ATOM 2367 C C . THR B 1 91 ? 17.610 81.119 1.298 1.00 29.90 91 THR B C 1
ATOM 2368 O O . THR B 1 91 ? 16.763 80.341 1.729 1.00 29.51 91 THR B O 1
ATOM 2372 N N . PRO B 1 92 ? 18.310 81.926 2.108 1.00 30.66 92 PRO B N 1
ATOM 2373 C CA . PRO B 1 92 ? 18.114 81.941 3.561 1.00 30.87 92 PRO B CA 1
ATOM 2374 C C . PRO B 1 92 ? 16.692 82.279 3.985 1.00 30.39 92 PRO B C 1
ATOM 2375 O O . PRO B 1 92 ? 16.263 81.906 5.072 1.00 31.49 92 PRO B O 1
ATOM 2379 N N . GLU B 1 93 ? 15.973 82.985 3.118 1.00 30.26 93 GLU B N 1
ATOM 2380 C CA . GLU B 1 93 ? 14.602 83.420 3.392 1.00 30.95 93 GLU B CA 1
ATOM 2381 C C . GLU B 1 93 ? 13.545 82.317 3.357 1.00 29.30 93 GLU B C 1
ATOM 2382 O O . GLU B 1 93 ? 12.431 82.508 3.841 1.00 27.81 93 GLU B O 1
ATOM 2388 N N . LEU B 1 94 ? 13.882 81.171 2.777 1.00 28.06 94 LEU B N 1
ATOM 2389 C CA . LEU B 1 94 ? 12.931 80.071 2.723 1.00 26.43 94 LEU B CA 1
ATOM 2390 C C . LEU B 1 94 ? 12.714 79.540 4.135 1.00 26.98 94 LEU B C 1
ATOM 2391 O O . LEU B 1 94 ? 13.597 79.643 4.991 1.00 26.05 94 LEU B O 1
ATOM 2396 N N . SER B 1 95 ? 11.537 78.976 4.376 1.00 26.00 95 SER B N 1
ATOM 2397 C CA . SER B 1 95 ? 11.221 78.416 5.681 1.00 25.98 95 SER B CA 1
ATOM 2398 C C . SER B 1 95 ? 11.912 77.067 5.840 1.00 26.74 95 SER B C 1
ATOM 2399 O O . SER B 1 95 ? 12.029 76.559 6.948 1.00 27.25 95 SER B O 1
ATOM 2402 N N . GLY B 1 96 ? 12.354 76.491 4.722 1.00 26.66 96 GLY B N 1
ATOM 2403 C CA . GLY B 1 96 ? 13.024 75.201 4.749 1.00 25.58 96 GLY B CA 1
ATOM 2404 C C . GLY B 1 96 ? 13.106 74.593 3.360 1.00 24.79 96 GLY B C 1
ATOM 2405 O O . GLY B 1 96 ? 12.701 75.224 2.382 1.00 22.10 96 GLY B O 1
ATOM 2406 N N . VAL B 1 97 ? 13.620 73.368 3.274 1.00 22.81 97 VAL B N 1
ATOM 2407 C CA . VAL B 1 97 ? 13.760 72.665 2.002 1.00 22.19 97 VAL B CA 1
ATOM 2408 C C . VAL B 1 97 ? 13.239 71.227 2.102 1.00 21.33 97 VAL B C 1
ATOM 2409 O O . VAL B 1 97 ? 13.487 70.542 3.097 1.00 21.41 97 VAL B O 1
ATOM 2413 N N . VAL B 1 98 ? 12.505 70.777 1.083 1.00 19.99 98 VAL B N 1
ATOM 2414 C CA . VAL B 1 98 ? 11.983 69.410 1.073 1.00 18.36 98 VAL B CA 1
ATOM 2415 C C . VAL B 1 98 ? 12.959 68.543 0.291 1.00 19.33 98 VAL B C 1
ATOM 2416 O O . VAL B 1 98 ? 13.346 68.878 -0.835 1.00 18.57 98 VAL B O 1
ATOM 2420 N N . VAL B 1 99 ? 13.367 67.431 0.890 1.00 19.41 99 VAL B N 1
ATOM 2421 C CA . VAL B 1 99 ? 14.283 66.517 0.231 1.00 18.66 99 VAL B CA 1
ATOM 2422 C C . VAL B 1 99 ? 13.552 65.192 0.089 1.00 18.75 99 VAL B C 1
ATOM 2423 O O . VAL B 1 99 ? 13.308 64.499 1.071 1.00 18.70 99 VAL B O 1
ATOM 2427 N N . PRO B 1 100 ? 13.186 64.824 -1.147 1.00 18.99 100 PRO B N 1
ATOM 2428 C CA . PRO B 1 100 ? 12.469 63.583 -1.424 1.00 17.44 100 PRO B CA 1
ATOM 2429 C C . PRO B 1 100 ? 13.320 62.328 -1.418 1.00 17.10 100 PRO B C 1
ATOM 2430 O O . PRO B 1 100 ? 14.536 62.378 -1.596 1.00 18.37 100 PRO B O 1
ATOM 2434 N N . LYS B 1 101 ? 12.654 61.203 -1.205 1.00 17.73 101 LYS B N 1
ATOM 2435 C CA . LYS B 1 101 ? 13.299 59.902 -1.227 1.00 20.12 101 LYS B CA 1
ATOM 2436 C C . LYS B 1 101 ? 14.544 59.732 -0.361 1.00 18.19 101 LYS B C 1
ATOM 2437 O O . LYS B 1 101 ? 15.520 59.126 -0.805 1.00 19.22 101 LYS B O 1
ATOM 2443 N N . LEU B 1 102 ? 14.522 60.267 0.856 1.00 17.57 102 LEU B N 1
ATOM 2444 C CA . LEU B 1 102 ? 15.657 60.114 1.762 1.00 17.64 102 LEU B CA 1
ATOM 2445 C C . LEU B 1 102 ? 15.614 58.665 2.236 1.00 18.53 102 LEU B C 1
ATOM 2446 O O . LEU B 1 102 ? 14.547 58.144 2.543 1.00 18.59 102 LEU B O 1
ATOM 2451 N N . GLU B 1 103 ? 16.768 58.015 2.304 1.00 20.90 103 GLU B N 1
ATOM 2452 C CA . GLU B 1 103 ? 16.787 56.615 2.687 1.00 22.63 103 GLU B CA 1
ATOM 2453 C C . GLU B 1 103 ? 17.677 56.217 3.855 1.00 23.25 103 GLU B C 1
ATOM 2454 O O . GLU B 1 103 ? 17.592 55.090 4.327 1.00 23.48 103 GLU B O 1
ATOM 2460 N N . MET B 1 104 ? 18.524 57.126 4.319 1.00 22.81 104 MET B N 1
ATOM 2461 C CA . MET B 1 104 ? 19.412 56.817 5.433 1.00 25.64 104 MET B CA 1
ATOM 2462 C C . MET B 1 104 ? 19.678 58.042 6.277 1.00 24.76 104 MET B C 1
ATOM 2463 O O . MET B 1 104 ? 19.558 59.168 5.799 1.00 25.22 104 MET B O 1
ATOM 2468 N N . GLY B 1 105 ? 20.051 57.818 7.532 1.00 23.77 105 GLY B N 1
ATOM 2469 C CA . GLY B 1 105 ? 20.356 58.933 8.404 1.00 23.24 105 GLY B CA 1
ATOM 2470 C C . GLY B 1 105 ? 21.517 59.715 7.817 1.00 23.20 105 GLY B C 1
ATOM 2471 O O . GLY B 1 105 ? 21.538 60.944 7.852 1.00 23.18 105 GLY B O 1
ATOM 2472 N N . ALA B 1 106 ? 22.482 58.993 7.256 1.00 22.50 106 ALA B N 1
ATOM 2473 C CA . ALA B 1 106 ? 23.663 59.609 6.661 1.00 23.57 106 ALA B CA 1
ATOM 2474 C C . ALA B 1 106 ? 23.326 60.544 5.494 1.00 24.37 106 ALA B C 1
ATOM 2475 O O . ALA B 1 106 ? 23.999 61.560 5.297 1.00 22.54 106 ALA B O 1
ATOM 2477 N N . GLU B 1 107 ? 22.299 60.204 4.718 1.00 25.03 107 GLU B N 1
ATOM 2478 C CA . GLU B 1 107 ? 21.914 61.052 3.588 1.00 24.87 107 GLU B CA 1
ATOM 2479 C C . GLU B 1 107 ? 21.373 62.381 4.103 1.00 24.03 107 GLU B C 1
ATOM 2480 O O . GLU B 1 107 ? 21.695 63.440 3.567 1.00 27.14 107 GLU B O 1
ATOM 2486 N N . ALA B 1 108 ? 20.565 62.328 5.156 1.00 23.93 108 ALA B N 1
ATOM 2487 C CA . ALA B 1 108 ? 19.995 63.542 5.725 1.00 23.08 108 ALA B CA 1
ATOM 2488 C C . ALA B 1 108 ? 21.081 64.412 6.338 1.00 23.97 108 ALA B C 1
ATOM 2489 O O . ALA B 1 108 ? 21.001 65.642 6.293 1.00 21.65 108 ALA B O 1
ATOM 2491 N N . ARG B 1 109 ? 22.094 63.779 6.922 1.00 23.67 109 ARG B N 1
ATOM 2492 C CA . ARG B 1 109 ? 23.194 64.529 7.515 1.00 25.81 109 ARG B CA 1
ATOM 2493 C C . ARG B 1 109 ? 24.009 65.191 6.402 1.00 24.98 109 ARG B C 1
ATOM 2494 O O . ARG B 1 109 ? 24.542 66.286 6.581 1.00 25.43 109 ARG B O 1
ATOM 2502 N N . GLN B 1 110 ? 24.110 64.523 5.257 1.00 24.83 110 GLN B N 1
ATOM 2503 C CA . GLN B 1 110 ? 24.843 65.073 4.117 1.00 26.31 110 GLN B CA 1
ATOM 2504 C C . GLN B 1 110 ? 24.169 66.362 3.664 1.00 25.18 110 GLN B C 1
ATOM 2505 O O . GLN B 1 110 ? 24.826 67.383 3.448 1.00 26.07 110 GLN B O 1
ATOM 2511 N N . VAL B 1 111 ? 22.850 66.299 3.512 1.00 23.64 111 VAL B N 1
ATOM 2512 C CA . VAL B 1 111 ? 22.076 67.458 3.093 1.00 23.09 111 VAL B CA 1
ATOM 2513 C C . VAL B 1 111 ? 22.277 68.608 4.062 1.00 24.44 111 VAL B C 1
ATOM 2514 O O . VAL B 1 111 ? 22.556 69.729 3.648 1.00 24.28 111 VAL B O 1
ATOM 2518 N N . ALA B 1 112 ? 22.134 68.330 5.354 1.00 25.63 112 ALA B N 1
ATOM 2519 C CA . ALA B 1 112 ? 22.295 69.366 6.368 1.00 26.65 112 ALA B CA 1
ATOM 2520 C C . ALA B 1 112 ? 23.683 69.994 6.295 1.00 28.15 112 ALA B C 1
ATOM 2521 O O . ALA B 1 112 ? 23.839 71.209 6.463 1.00 26.54 112 ALA B O 1
ATOM 2523 N N . GLN B 1 113 ? 24.687 69.156 6.051 1.00 28.05 113 GLN B N 1
ATOM 2524 C CA . GLN B 1 113 ? 26.068 69.614 5.954 1.00 30.93 113 GLN B CA 1
ATOM 2525 C C . GLN B 1 113 ? 26.239 70.528 4.741 1.00 29.89 113 GLN B C 1
ATOM 2526 O O . GLN B 1 113 ? 26.809 71.611 4.846 1.00 29.77 113 GLN B O 1
ATOM 2532 N N . MET B 1 114 ? 25.736 70.092 3.592 1.00 29.59 114 MET B N 1
ATOM 2533 C CA . MET B 1 114 ? 25.845 70.891 2.383 1.00 30.45 114 MET B CA 1
ATOM 2534 C C . MET B 1 114 ? 25.054 72.182 2.524 1.00 29.69 114 MET B C 1
ATOM 2535 O O . MET B 1 114 ? 25.424 73.203 1.952 1.00 29.94 114 MET B O 1
ATOM 2540 N N . LEU B 1 115 ? 23.973 72.148 3.297 1.00 28.06 115 LEU B N 1
ATOM 2541 C CA . LEU B 1 115 ? 23.177 73.353 3.505 1.00 28.26 115 LEU B CA 1
ATOM 2542 C C . LEU B 1 115 ? 23.977 74.324 4.375 1.00 29.26 115 LEU B C 1
ATOM 2543 O O . LEU B 1 115 ? 23.996 75.532 4.126 1.00 29.03 115 LEU B O 1
ATOM 2548 N N . GLN B 1 116 ? 24.643 73.788 5.393 1.00 30.15 116 GLN B N 1
ATOM 2549 C CA . GLN B 1 116 ? 25.449 74.601 6.301 1.00 31.87 116 GLN B CA 1
ATOM 2550 C C . GLN B 1 116 ? 26.632 75.277 5.601 1.00 32.40 116 GLN B C 1
ATOM 2551 O O . GLN B 1 116 ? 26.940 76.437 5.874 1.00 31.45 116 GLN B O 1
ATOM 2557 N N . GLU B 1 117 ? 27.300 74.562 4.702 1.00 32.21 117 GLU B N 1
ATOM 2558 C CA . GLU B 1 117 ? 28.445 75.150 4.023 1.00 35.95 117 GLU B CA 1
ATOM 2559 C C . GLU B 1 117 ? 28.045 76.225 3.015 1.00 35.57 117 GLU B C 1
ATOM 2560 O O . GLU B 1 117 ? 28.893 76.985 2.546 1.00 35.55 117 GLU B O 1
ATOM 2566 N N . ARG B 1 118 ? 26.753 76.296 2.701 1.00 34.91 118 ARG B N 1
ATOM 2567 C CA . ARG B 1 118 ? 26.237 77.297 1.765 1.00 32.86 118 ARG B CA 1
ATOM 2568 C C . ARG B 1 118 ? 25.538 78.435 2.503 1.00 31.86 118 ARG B C 1
ATOM 2569 O O . ARG B 1 118 ? 24.972 79.331 1.880 1.00 31.70 118 ARG B O 1
ATOM 2577 N N . SER B 1 119 ? 25.587 78.393 3.833 1.00 32.15 119 SER B N 1
ATOM 2578 C CA . SER B 1 119 ? 24.971 79.415 4.680 1.00 31.02 119 SER B CA 1
ATOM 2579 C C . SER B 1 119 ? 23.450 79.425 4.572 1.00 31.67 119 SER B C 1
ATOM 2580 O O . SER B 1 119 ? 22.817 80.481 4.579 1.00 29.72 119 SER B O 1
ATOM 2583 N N . LEU B 1 120 ? 22.865 78.236 4.484 1.00 29.57 120 LEU B N 1
ATOM 2584 C CA . LEU B 1 120 ? 21.425 78.101 4.372 1.00 29.49 120 LEU B CA 1
ATOM 2585 C C . LEU B 1 120 ? 20.875 77.434 5.627 1.00 29.92 120 LEU B C 1
ATOM 2586 O O . LEU B 1 120 ? 20.882 76.213 5.740 1.00 31.19 120 LEU B O 1
ATOM 2591 N N . PRO B 1 121 ? 20.410 78.236 6.595 1.00 30.81 121 PRO B N 1
ATOM 2592 C CA . PRO B 1 121 ? 19.850 77.714 7.846 1.00 30.19 121 PRO B CA 1
ATOM 2593 C C . PRO B 1 121 ? 18.429 77.253 7.546 1.00 28.05 121 PRO B C 1
ATOM 2594 O O . PRO B 1 121 ? 17.453 77.849 8.002 1.00 29.10 121 PRO B O 1
ATOM 2598 N N . LEU B 1 122 ? 18.328 76.194 6.753 1.00 26.09 122 LEU B N 1
ATOM 2599 C CA . LEU B 1 122 ? 17.038 75.668 6.349 1.00 23.59 122 LEU B CA 1
ATOM 2600 C C . LEU B 1 122 ? 16.760 74.268 6.882 1.00 23.63 122 LEU B C 1
ATOM 2601 O O . LEU B 1 122 ? 17.428 73.306 6.503 1.00 25.05 122 LEU B O 1
ATOM 2606 N N . PRO B 1 123 ? 15.778 74.139 7.787 1.00 23.95 123 PRO B N 1
ATOM 2607 C CA . PRO B 1 123 ? 15.457 72.816 8.323 1.00 22.35 123 PRO B CA 1
ATOM 2608 C C . PRO B 1 123 ? 14.952 71.943 7.168 1.00 22.88 123 PRO B C 1
ATOM 2609 O O . PRO B 1 123 ? 14.477 72.450 6.142 1.00 22.61 123 PRO B O 1
ATOM 2613 N N . ILE B 1 124 ? 15.047 70.634 7.340 1.00 21.41 124 ILE B N 1
ATOM 2614 C CA . ILE B 1 124 ? 14.652 69.692 6.307 1.00 19.51 124 ILE B CA 1
ATOM 2615 C C . ILE B 1 124 ? 13.284 69.055 6.518 1.00 20.48 124 ILE B C 1
ATOM 2616 O O . ILE B 1 124 ? 12.939 68.658 7.631 1.00 18.48 124 ILE B O 1
ATOM 2621 N N . LEU B 1 125 ? 12.504 68.984 5.439 1.00 18.45 125 LEU B N 1
ATOM 2622 C CA . LEU B 1 125 ? 11.193 68.341 5.457 1.00 18.87 125 LEU B CA 1
ATOM 2623 C C . LEU B 1 125 ? 11.528 67.111 4.631 1.00 20.16 125 LEU B C 1
ATOM 2624 O O . LEU B 1 125 ? 11.654 67.178 3.404 1.00 19.20 125 LEU B O 1
ATOM 2629 N N . ALA B 1 126 ? 11.713 65.993 5.321 1.00 17.89 126 ALA B N 1
ATOM 2630 C CA . ALA B 1 126 ? 12.124 64.767 4.676 1.00 17.01 126 ALA B CA 1
ATOM 2631 C C . ALA B 1 126 ? 11.036 63.934 4.030 1.00 16.44 126 ALA B C 1
ATOM 2632 O O . ALA B 1 126 ? 9.970 63.723 4.599 1.00 19.07 126 ALA B O 1
ATOM 2634 N N . GLY B 1 127 ? 11.331 63.454 2.829 1.00 17.02 127 GLY B N 1
ATOM 2635 C CA . GLY B 1 127 ? 10.397 62.601 2.128 1.00 17.81 127 GLY B CA 1
ATOM 2636 C C . GLY B 1 127 ? 10.741 61.137 2.363 1.00 17.17 127 GLY B C 1
ATOM 2637 O O . GLY B 1 127 ? 11.807 60.673 1.961 1.00 16.95 127 GLY B O 1
ATOM 2638 N N . LEU B 1 128 ? 9.847 60.418 3.035 1.00 16.58 128 LEU B N 1
ATOM 2639 C CA . LEU B 1 128 ? 10.026 58.987 3.308 1.00 15.22 128 LEU B CA 1
ATOM 2640 C C . LEU B 1 128 ? 9.028 58.345 2.364 1.00 15.13 128 LEU B C 1
ATOM 2641 O O . LEU B 1 128 ? 7.830 58.267 2.650 1.00 16.91 128 LEU B O 1
ATOM 2646 N N . GLU B 1 129 ? 9.524 57.908 1.220 1.00 15.87 129 GLU B N 1
ATOM 2647 C CA . GLU B 1 129 ? 8.644 57.373 0.208 1.00 17.61 129 GLU B CA 1
ATOM 2648 C C . GLU B 1 129 ? 9.234 56.269 -0.655 1.00 17.18 129 GLU B C 1
ATOM 2649 O O . GLU B 1 129 ? 8.959 56.190 -1.847 1.00 19.12 129 GLU B O 1
ATOM 2655 N N . THR B 1 130 ? 10.057 55.427 -0.036 1.00 18.27 130 THR B N 1
ATOM 2656 C CA . THR B 1 130 ? 10.661 54.270 -0.687 1.00 18.21 130 THR B CA 1
ATOM 2657 C C . THR B 1 130 ? 10.827 53.239 0.426 1.00 17.70 130 THR B C 1
ATOM 2658 O O . THR B 1 130 ? 10.716 53.571 1.605 1.00 17.10 130 THR B O 1
ATOM 2662 N N . GLY B 1 131 ? 11.076 51.992 0.051 1.00 19.02 131 GLY B N 1
ATOM 2663 C CA . GLY B 1 131 ? 11.251 50.958 1.053 1.00 18.42 131 GLY B CA 1
ATOM 2664 C C . GLY B 1 131 ? 12.270 51.346 2.109 1.00 18.01 131 GLY B C 1
ATOM 2665 O O . GLY B 1 131 ? 11.985 51.286 3.299 1.00 18.91 131 GLY B O 1
ATOM 2666 N N . ALA B 1 132 ? 13.457 51.760 1.685 1.00 17.82 132 ALA B N 1
ATOM 2667 C CA . ALA B 1 132 ? 14.509 52.140 2.628 1.00 18.60 132 ALA B CA 1
ATOM 2668 C C . ALA B 1 132 ? 14.124 53.335 3.510 1.00 18.97 132 ALA B C 1
ATOM 2669 O O . ALA B 1 132 ? 14.462 53.379 4.701 1.00 17.36 132 ALA B O 1
ATOM 2671 N N . GLY B 1 133 ? 13.418 54.303 2.926 1.00 18.79 133 GLY B N 1
ATOM 2672 C CA . GLY B 1 133 ? 13.008 55.469 3.689 1.00 16.93 133 GLY B CA 1
ATOM 2673 C C . GLY B 1 133 ? 12.143 55.064 4.873 1.00 17.19 133 GLY B C 1
ATOM 2674 O O . GLY B 1 133 ? 12.284 55.589 5.976 1.00 16.80 133 GLY B O 1
ATOM 2675 N N . VAL B 1 134 ? 11.243 54.121 4.641 1.00 15.27 134 VAL B N 1
ATOM 2676 C CA . VAL B 1 134 ? 10.358 53.644 5.698 1.00 18.25 134 VAL B CA 1
ATOM 2677 C C . VAL B 1 134 ? 11.109 52.761 6.691 1.00 17.27 134 VAL B C 1
ATOM 2678 O O . VAL B 1 134 ? 10.922 52.878 7.904 1.00 15.14 134 VAL B O 1
ATOM 2682 N N . TRP B 1 135 ? 11.966 51.886 6.175 1.00 19.37 135 TRP B N 1
ATOM 2683 C CA . TRP B 1 135 ? 12.734 50.988 7.039 1.00 18.00 135 TRP B CA 1
ATOM 2684 C C . TRP B 1 135 ? 13.571 51.783 8.028 1.00 18.36 135 TRP B C 1
ATOM 2685 O O . TRP B 1 135 ? 13.579 51.489 9.219 1.00 17.21 135 TRP B O 1
ATOM 2696 N N . ASN B 1 136 ? 14.257 52.804 7.528 1.00 17.45 136 ASN B N 1
ATOM 2697 C CA . ASN B 1 136 ? 15.108 53.633 8.365 1.00 19.17 136 ASN B CA 1
ATOM 2698 C C . ASN B 1 136 ? 14.430 54.933 8.762 1.00 17.51 136 ASN B C 1
ATOM 2699 O O . ASN B 1 136 ? 15.096 55.927 8.995 1.00 18.11 136 ASN B O 1
ATOM 2704 N N . ALA B 1 137 ? 13.107 54.921 8.862 1.00 17.73 137 ALA B N 1
ATOM 2705 C CA . ALA B 1 137 ? 12.379 56.134 9.214 1.00 17.16 137 ALA B CA 1
ATOM 2706 C C . ALA B 1 137 ? 12.909 56.818 10.483 1.00 17.58 137 ALA B C 1
ATOM 2707 O O . ALA B 1 137 ? 13.199 58.014 10.469 1.00 14.05 137 ALA B O 1
ATOM 2709 N N . ARG B 1 138 ? 13.058 56.067 11.573 1.00 18.56 138 ARG B N 1
ATOM 2710 C CA . ARG B 1 138 ? 13.536 56.673 12.815 1.00 19.13 138 ARG B CA 1
ATOM 2711 C C . ARG B 1 138 ? 14.928 57.290 12.704 1.00 20.04 138 ARG B C 1
ATOM 2712 O O . ARG B 1 138 ? 15.147 58.411 13.160 1.00 18.95 138 ARG B O 1
ATOM 2720 N N . GLU B 1 139 ? 15.872 56.561 12.116 1.00 20.57 139 GLU B N 1
ATOM 2721 C CA . GLU B 1 139 ? 17.229 57.074 11.965 1.00 21.50 139 GLU B CA 1
ATOM 2722 C C . GLU B 1 139 ? 17.261 58.363 11.136 1.00 21.65 139 GLU B C 1
ATOM 2723 O O . GLU B 1 139 ? 17.997 59.291 11.450 1.00 19.95 139 GLU B O 1
ATOM 2729 N N . ILE B 1 140 ? 16.450 58.423 10.090 1.00 20.28 140 ILE B N 1
ATOM 2730 C CA . ILE B 1 140 ? 16.403 59.624 9.258 1.00 20.73 140 ILE B CA 1
ATOM 2731 C C . ILE B 1 140 ? 15.854 60.789 10.077 1.00 19.91 140 ILE B C 1
ATOM 2732 O O . ILE B 1 140 ? 16.450 61.864 10.115 1.00 19.21 140 ILE B O 1
ATOM 2737 N N . MET B 1 141 ? 14.730 60.564 10.751 1.00 18.69 141 MET B N 1
ATOM 2738 C CA . MET B 1 141 ? 14.104 61.611 11.553 1.00 21.11 141 MET B CA 1
ATOM 2739 C C . MET B 1 141 ? 14.855 62.026 12.820 1.00 21.41 141 MET B C 1
ATOM 2740 O O . MET B 1 141 ? 14.575 63.082 13.375 1.00 20.46 141 MET B O 1
ATOM 2745 N N . GLU B 1 142 ? 15.795 61.216 13.291 1.00 21.75 142 GLU B N 1
ATOM 2746 C CA . GLU B 1 142 ? 16.539 61.616 14.484 1.00 25.14 142 GLU B CA 1
ATOM 2747 C C . GLU B 1 142 ? 17.635 62.620 14.120 1.00 24.60 142 GLU B C 1
ATOM 2748 O O . GLU B 1 142 ? 18.245 63.231 14.997 1.00 24.51 142 GLU B O 1
ATOM 2754 N N . VAL B 1 143 ? 17.881 62.797 12.823 1.00 22.68 143 VAL B N 1
ATOM 2755 C CA . VAL B 1 143 ? 18.862 63.782 12.386 1.00 23.78 143 VAL B CA 1
ATOM 2756 C C . VAL B 1 143 ? 18.263 65.104 12.871 1.00 24.81 143 VAL B C 1
ATOM 2757 O O . VAL B 1 143 ? 17.083 65.389 12.635 1.00 22.81 143 VAL B O 1
ATOM 2761 N N . PRO B 1 144 ? 19.062 65.914 13.580 1.00 24.56 144 PRO B N 1
ATOM 2762 C CA . PRO B 1 144 ? 18.667 67.211 14.143 1.00 23.76 144 PRO B CA 1
ATOM 2763 C C . PRO B 1 144 ? 17.944 68.198 13.222 1.00 23.61 144 PRO B C 1
ATOM 2764 O O . PRO B 1 144 ? 16.920 68.773 13.599 1.00 23.69 144 PRO B O 1
ATOM 2768 N N . GLU B 1 145 ? 18.471 68.386 12.019 1.00 23.52 145 GLU B N 1
ATOM 2769 C CA . GLU B 1 145 ? 17.888 69.338 11.080 1.00 24.82 145 GLU B CA 1
ATOM 2770 C C . GLU B 1 145 ? 16.543 68.922 10.492 1.00 24.01 145 GLU B C 1
ATOM 2771 O O . GLU B 1 145 ? 15.852 69.738 9.876 1.00 22.85 145 GLU B O 1
ATOM 2777 N N . VAL B 1 146 ? 16.173 67.660 10.667 1.00 21.05 146 VAL B N 1
ATOM 2778 C CA . VAL B 1 146 ? 14.899 67.192 10.153 1.00 21.63 146 VAL B CA 1
ATOM 2779 C C . VAL B 1 146 ? 13.808 67.624 11.122 1.00 22.19 146 VAL B C 1
ATOM 2780 O O . VAL B 1 146 ? 13.758 67.170 12.269 1.00 20.03 146 VAL B O 1
ATOM 2784 N N . ALA B 1 147 ? 12.940 68.515 10.652 1.00 20.73 147 ALA B N 1
ATOM 2785 C CA . ALA B 1 147 ? 11.863 69.039 11.473 1.00 20.01 147 ALA B CA 1
ATOM 2786 C C . ALA B 1 147 ? 10.510 68.418 11.159 1.00 19.99 147 ALA B C 1
ATOM 2787 O O . ALA B 1 147 ? 9.662 68.306 12.047 1.00 19.90 147 ALA B O 1
ATOM 2789 N N . TRP B 1 148 ? 10.300 68.015 9.905 1.00 19.15 148 TRP B N 1
ATOM 2790 C CA . TRP B 1 148 ? 9.032 67.395 9.497 1.00 18.09 148 TRP B CA 1
ATOM 2791 C C . TRP B 1 148 ? 9.327 66.307 8.478 1.00 17.11 148 TRP B C 1
ATOM 2792 O O . TRP B 1 148 ? 10.364 66.336 7.824 1.00 19.71 148 TRP B O 1
ATOM 2803 N N . ALA B 1 149 ? 8.410 65.360 8.322 1.00 16.56 149 ALA B N 1
ATOM 2804 C CA . ALA B 1 149 ? 8.597 64.288 7.344 1.00 17.39 149 ALA B CA 1
ATOM 2805 C C . ALA B 1 149 ? 7.256 63.881 6.766 1.00 17.17 149 ALA B C 1
ATOM 2806 O O . ALA B 1 149 ? 6.244 63.899 7.460 1.00 16.53 149 ALA B O 1
ATOM 2808 N N . TYR B 1 150 ? 7.234 63.532 5.486 1.00 18.05 150 TYR B N 1
ATOM 2809 C CA . TYR B 1 150 ? 5.988 63.076 4.886 1.00 17.39 150 TYR B CA 1
ATOM 2810 C C . TYR B 1 150 ? 6.154 61.654 4.406 1.00 16.72 150 TYR B C 1
ATOM 2811 O O . TYR B 1 150 ? 7.268 61.217 4.111 1.00 14.84 150 TYR B O 1
ATOM 2820 N N . PHE B 1 151 ? 5.052 60.915 4.374 1.00 17.91 151 PHE B N 1
ATOM 2821 C CA . PHE B 1 151 ? 5.086 59.555 3.869 1.00 17.37 151 PHE B CA 1
ATOM 2822 C C . PHE B 1 151 ? 4.489 59.642 2.475 1.00 17.27 151 PHE B C 1
ATOM 2823 O O . PHE B 1 151 ? 3.361 60.127 2.300 1.00 17.82 151 PHE B O 1
ATOM 2831 N N . GLY B 1 152 ? 5.254 59.205 1.479 1.00 17.32 152 GLY B N 1
ATOM 2832 C CA . GLY B 1 152 ? 4.778 59.242 0.107 1.00 16.93 152 GLY B CA 1
ATOM 2833 C C . GLY B 1 152 ? 4.355 57.856 -0.325 1.00 17.06 152 GLY B C 1
ATOM 2834 O O . GLY B 1 152 ? 5.186 57.055 -0.745 1.00 18.21 152 GLY B O 1
ATOM 2835 N N . ALA B 1 153 ? 3.064 57.568 -0.219 1.00 16.13 153 ALA B N 1
ATOM 2836 C CA . ALA B 1 153 ? 2.540 56.262 -0.581 1.00 17.82 153 ALA B CA 1
ATOM 2837 C C . ALA B 1 153 ? 2.715 55.941 -2.062 1.00 18.53 153 ALA B C 1
ATOM 2838 O O . ALA B 1 153 ? 2.919 54.784 -2.425 1.00 17.74 153 ALA B O 1
ATOM 2840 N N . GLU B 1 154 ? 2.637 56.959 -2.917 1.00 18.18 154 GLU B N 1
ATOM 2841 C CA . GLU B 1 154 ? 2.785 56.742 -4.351 1.00 19.15 154 GLU B CA 1
ATOM 2842 C C . GLU B 1 154 ? 4.148 56.164 -4.710 1.00 19.18 154 GLU B C 1
ATOM 2843 O O . GLU B 1 154 ? 4.226 55.114 -5.349 1.00 20.38 154 GLU B O 1
ATOM 2849 N N . ASP B 1 155 ? 5.220 56.840 -4.309 1.00 18.13 155 ASP B N 1
ATOM 2850 C CA . ASP B 1 155 ? 6.560 56.346 -4.612 1.00 20.97 155 ASP B CA 1
ATOM 2851 C C . ASP B 1 155 ? 6.916 55.106 -3.788 1.00 20.15 155 ASP B C 1
ATOM 2852 O O . ASP B 1 155 ? 7.772 54.320 -4.195 1.00 19.90 155 ASP B O 1
ATOM 2857 N N . TYR B 1 156 ? 6.278 54.932 -2.630 1.00 19.25 156 TYR B N 1
ATOM 2858 C CA . TYR B 1 156 ? 6.551 53.750 -1.808 1.00 18.54 156 TYR B CA 1
ATOM 2859 C C . TYR B 1 156 ? 6.040 52.510 -2.550 1.00 18.31 156 TYR B C 1
ATOM 2860 O O . TYR B 1 156 ? 6.769 51.533 -2.709 1.00 17.94 156 TYR B O 1
ATOM 2869 N N . THR B 1 157 ? 4.796 52.543 -3.017 1.00 16.11 157 THR B N 1
ATOM 2870 C CA . THR B 1 157 ? 4.269 51.378 -3.726 1.00 19.78 157 THR B CA 1
ATOM 2871 C C . THR B 1 157 ? 5.023 51.139 -5.028 1.00 21.07 157 THR B C 1
ATOM 2872 O O . THR B 1 157 ? 5.215 49.993 -5.421 1.00 19.90 157 THR B O 1
ATOM 2876 N N . THR B 1 158 ? 5.463 52.213 -5.684 1.00 21.54 158 THR B N 1
ATOM 2877 C CA . THR B 1 158 ? 6.221 52.086 -6.932 1.00 19.48 158 THR B CA 1
ATOM 2878 C C . THR B 1 158 ? 7.564 51.420 -6.622 1.00 20.96 158 THR B C 1
ATOM 2879 O O . THR B 1 158 ? 8.010 50.518 -7.339 1.00 18.40 158 THR B O 1
ATOM 2883 N N . ASP B 1 159 ? 8.199 51.861 -5.541 1.00 18.45 159 ASP B N 1
ATOM 2884 C CA . ASP B 1 159 ? 9.484 51.309 -5.147 1.00 19.74 159 ASP B CA 1
ATOM 2885 C C . ASP B 1 159 ? 9.376 49.829 -4.796 1.00 20.09 159 ASP B C 1
ATOM 2886 O O . ASP B 1 159 ? 10.304 49.067 -5.051 1.00 19.30 159 ASP B O 1
ATOM 2891 N N . LEU B 1 160 ? 8.250 49.418 -4.212 1.00 20.24 160 LEU B N 1
ATOM 2892 C CA . LEU B 1 160 ? 8.073 48.015 -3.845 1.00 21.84 160 LEU B CA 1
ATOM 2893 C C . LEU B 1 160 ? 7.432 47.196 -4.953 1.00 21.60 160 LEU B C 1
ATOM 2894 O O . LEU B 1 160 ? 7.341 45.973 -4.852 1.00 23.16 160 LEU B O 1
ATOM 2899 N N . GLY B 1 161 ? 6.989 47.868 -6.009 1.00 22.57 161 GLY B N 1
ATOM 2900 C CA . GLY B 1 161 ? 6.364 47.164 -7.114 1.00 22.24 161 GLY B CA 1
ATOM 2901 C C . GLY B 1 161 ? 4.937 46.766 -6.792 1.00 23.53 161 GLY B C 1
ATOM 2902 O O . GLY B 1 161 ? 4.425 45.780 -7.320 1.00 23.76 161 GLY B O 1
ATOM 2903 N N . GLY B 1 162 ? 4.288 47.536 -5.925 1.00 23.96 162 GLY B N 1
ATOM 2904 C CA . GLY B 1 162 ? 2.915 47.232 -5.565 1.00 24.47 162 GLY B CA 1
ATOM 2905 C C . GLY B 1 162 ? 1.943 48.122 -6.312 1.00 25.07 162 GLY B C 1
ATOM 2906 O O . GLY B 1 162 ? 2.289 48.711 -7.337 1.00 25.14 162 GLY B O 1
ATOM 2907 N N . LYS B 1 163 ? 0.723 48.223 -5.803 1.00 24.75 163 LYS B N 1
ATOM 2908 C CA . LYS B 1 163 ? -0.293 49.051 -6.432 1.00 26.57 163 LYS B CA 1
ATOM 2909 C C . LYS B 1 163 ? -1.140 49.742 -5.370 1.00 25.56 163 LYS B C 1
ATOM 2910 O O . LYS B 1 163 ? -1.452 49.161 -4.330 1.00 24.30 163 LYS B O 1
ATOM 2916 N N . ARG B 1 164 ? -1.524 50.981 -5.647 1.00 25.97 164 ARG B N 1
ATOM 2917 C CA . ARG B 1 164 ? -2.332 51.764 -4.720 1.00 24.69 164 ARG B CA 1
ATOM 2918 C C . ARG B 1 164 ? -3.819 51.458 -4.798 1.00 25.40 164 ARG B C 1
ATOM 2919 O O . ARG B 1 164 ? -4.366 51.245 -5.881 1.00 25.18 164 ARG B O 1
ATOM 2927 N N . THR B 1 165 ? -4.469 51.442 -3.637 1.00 24.42 165 THR B N 1
ATOM 2928 C CA . THR B 1 165 ? -5.906 51.199 -3.551 1.00 24.66 165 THR B CA 1
ATOM 2929 C C . THR B 1 165 ? -6.535 52.343 -2.751 1.00 25.96 165 THR B C 1
ATOM 2930 O O . THR B 1 165 ? -5.845 53.057 -2.025 1.00 24.72 165 THR B O 1
ATOM 2934 N N . PRO B 1 166 ? -7.855 52.538 -2.882 1.00 26.11 166 PRO B N 1
ATOM 2935 C CA . PRO B 1 166 ? -8.518 53.613 -2.136 1.00 26.71 166 PRO B CA 1
ATOM 2936 C C . PRO B 1 166 ? -8.374 53.419 -0.622 1.00 25.66 166 PRO B C 1
ATOM 2937 O O . PRO B 1 166 ? -8.054 54.363 0.103 1.00 26.14 166 PRO B O 1
ATOM 2941 N N . GLY B 1 167 ? -8.612 52.190 -0.167 1.00 24.38 167 GLY B N 1
ATOM 2942 C CA . GLY B 1 167 ? -8.514 51.857 1.248 1.00 22.18 167 GLY B CA 1
ATOM 2943 C C . GLY B 1 167 ? -7.103 52.006 1.801 1.00 23.03 167 GLY B C 1
ATOM 2944 O O . GLY B 1 167 ? -6.918 52.314 2.978 1.00 20.71 167 GLY B O 1
ATOM 2945 N N . GLY B 1 168 ? -6.108 51.758 0.955 1.00 20.47 168 GLY B N 1
ATOM 2946 C CA . GLY B 1 168 ? -4.727 51.907 1.373 1.00 19.81 168 GLY B CA 1
ATOM 2947 C C . GLY B 1 168 ? -4.182 50.862 2.331 1.00 19.62 168 GLY B C 1
ATOM 2948 O O . GLY B 1 168 ? -3.227 51.134 3.051 1.00 19.24 168 GLY B O 1
ATOM 2949 N N . LEU B 1 169 ? -4.769 49.671 2.355 1.00 19.85 169 LEU B N 1
ATOM 2950 C CA . LEU B 1 169 ? -4.260 48.641 3.255 1.00 19.15 169 LEU B CA 1
ATOM 2951 C C . LEU B 1 169 ? -2.843 48.253 2.844 1.00 20.04 169 LEU B C 1
ATOM 2952 O O . LEU B 1 169 ? -2.041 47.850 3.690 1.00 17.53 169 LEU B O 1
ATOM 2957 N N . GLU B 1 170 ? -2.533 48.395 1.553 1.00 17.87 170 GLU B N 1
ATOM 2958 C CA . GLU B 1 170 ? -1.210 48.044 1.047 1.00 18.51 170 GLU B CA 1
ATOM 2959 C C . GLU B 1 170 ? -0.095 48.957 1.555 1.00 17.12 170 GLU B C 1
ATOM 2960 O O . GLU B 1 170 ? 1.087 48.657 1.373 1.00 18.24 170 GLU B O 1
ATOM 2966 N N . VAL B 1 171 ? -0.456 50.075 2.176 1.00 17.08 171 VAL B N 1
ATOM 2967 C CA . VAL B 1 171 ? 0.561 50.963 2.732 1.00 15.27 171 VAL B CA 1
ATOM 2968 C C . VAL B 1 171 ? 0.308 51.253 4.210 1.00 14.76 171 VAL B C 1
ATOM 2969 O O . VAL B 1 171 ? 0.970 52.105 4.782 1.00 14.57 171 VAL B O 1
ATOM 2973 N N . LEU B 1 172 ? -0.636 50.541 4.825 1.00 14.69 172 LEU B N 1
ATOM 2974 C CA . LEU B 1 172 ? -0.960 50.753 6.243 1.00 16.66 172 LEU B CA 1
ATOM 2975 C C . LEU B 1 172 ? 0.250 50.526 7.151 1.00 17.19 172 LEU B C 1
ATOM 2976 O O . LEU B 1 172 ? 0.514 51.307 8.067 1.00 13.43 172 LEU B O 1
ATOM 2981 N N . TYR B 1 173 ? 0.977 49.445 6.895 1.00 13.20 173 TYR B N 1
ATOM 2982 C CA . TYR B 1 173 ? 2.160 49.124 7.682 1.00 15.76 173 TYR B CA 1
ATOM 2983 C C . TYR B 1 173 ? 3.135 50.305 7.663 1.00 17.64 173 TYR B C 1
ATOM 2984 O O . TYR B 1 173 ? 3.518 50.819 8.710 1.00 8.02 173 TYR B O 1
ATOM 2993 N N . ALA B 1 174 ? 3.511 50.744 6.462 1.00 13.71 174 ALA B N 1
ATOM 2994 C CA . ALA B 1 174 ? 4.451 51.848 6.317 1.00 12.40 174 ALA B CA 1
ATOM 2995 C C . ALA B 1 174 ? 3.916 53.149 6.896 1.00 15.92 174 ALA B C 1
ATOM 2996 O O . ALA B 1 174 ? 4.637 53.858 7.608 1.00 12.92 174 ALA B O 1
ATOM 2998 N N . ARG B 1 175 ? 2.650 53.449 6.613 1.00 15.65 175 ARG B N 1
ATOM 2999 C CA . ARG B 1 175 ? 2.043 54.682 7.106 1.00 13.84 175 ARG B CA 1
ATOM 3000 C C . ARG B 1 175 ? 2.036 54.713 8.635 1.00 17.56 175 ARG B C 1
ATOM 3001 O O . ARG B 1 175 ? 2.295 55.749 9.241 1.00 10.10 175 ARG B O 1
ATOM 3009 N N . SER B 1 176 ? 1.739 53.575 9.256 1.00 13.37 176 SER B N 1
ATOM 3010 C CA . SER B 1 176 ? 1.700 53.509 10.717 1.00 15.70 176 SER B CA 1
ATOM 3011 C C . SER B 1 176 ? 3.101 53.622 11.293 1.00 16.22 176 SER B C 1
ATOM 3012 O O . SER B 1 176 ? 3.302 54.211 12.356 1.00 16.30 176 SER B O 1
ATOM 3015 N N . GLN B 1 177 ? 4.079 53.062 10.589 1.00 16.28 177 GLN B N 1
ATOM 3016 C CA . GLN B 1 177 ? 5.449 53.110 11.080 1.00 17.66 177 GLN B CA 1
ATOM 3017 C C . GLN B 1 177 ? 6.045 54.514 11.021 1.00 16.73 177 GLN B C 1
ATOM 3018 O O . GLN B 1 177 ? 6.723 54.935 11.952 1.00 12.91 177 GLN B O 1
ATOM 3024 N N . VAL B 1 178 ? 5.805 55.230 9.929 1.00 14.42 178 VAL B N 1
ATOM 3025 C CA . VAL B 1 178 ? 6.317 56.596 9.803 1.00 15.24 178 VAL B CA 1
ATOM 3026 C C . VAL B 1 178 ? 5.729 57.470 10.915 1.00 17.92 178 VAL B C 1
ATOM 3027 O O . VAL B 1 178 ? 6.444 58.254 11.536 1.00 16.26 178 VAL B O 1
ATOM 3031 N N . ALA B 1 179 ? 4.431 57.323 11.165 1.00 17.58 179 ALA B N 1
ATOM 3032 C CA . ALA B 1 179 ? 3.746 58.085 12.210 1.00 19.19 179 ALA B CA 1
ATOM 3033 C C . ALA B 1 179 ? 4.315 57.796 13.602 1.00 16.67 179 ALA B C 1
ATOM 3034 O O . ALA B 1 179 ? 4.466 58.704 14.414 1.00 15.87 179 ALA B O 1
ATOM 3036 N N . LEU B 1 180 ? 4.627 56.530 13.877 1.00 17.83 180 LEU B N 1
ATOM 3037 C CA . LEU B 1 180 ? 5.185 56.149 15.174 1.00 16.86 180 LEU B CA 1
ATOM 3038 C C . LEU B 1 180 ? 6.596 56.701 15.329 1.00 17.64 180 LEU B C 1
ATOM 3039 O O . LEU B 1 180 ? 6.929 57.284 16.360 1.00 16.36 180 LEU B O 1
ATOM 3044 N N . ALA B 1 181 ? 7.416 56.535 14.293 1.00 15.85 181 ALA B N 1
ATOM 3045 C CA . ALA B 1 181 ? 8.784 57.029 14.331 1.00 15.47 181 ALA B CA 1
ATOM 3046 C C . ALA B 1 181 ? 8.816 58.550 14.503 1.00 16.45 181 ALA B C 1
ATOM 3047 O O . ALA B 1 181 ? 9.710 59.094 15.165 1.00 13.08 181 ALA B O 1
ATOM 3049 N N . ALA B 1 182 ? 7.841 59.236 13.906 1.00 14.66 182 ALA B N 1
ATOM 3050 C CA . ALA B 1 182 ? 7.767 60.695 14.017 1.00 16.26 182 ALA B CA 1
ATOM 3051 C C . ALA B 1 182 ? 7.476 61.091 15.468 1.00 17.56 182 ALA B C 1
ATOM 3052 O O . ALA B 1 182 ? 8.014 62.080 15.985 1.00 17.20 182 ALA B O 1
ATOM 3054 N N . ARG B 1 183 ? 6.611 60.326 16.120 1.00 18.33 183 ARG B N 1
ATOM 3055 C CA . ARG B 1 183 ? 6.291 60.593 17.517 1.00 21.40 183 ARG B CA 1
ATOM 3056 C C . ARG B 1 183 ? 7.534 60.420 18.381 1.00 21.90 183 ARG B C 1
ATOM 3057 O O . ARG B 1 183 ? 7.800 61.224 19.268 1.00 20.83 183 ARG B O 1
ATOM 3065 N N . LEU B 1 184 ? 8.292 59.364 18.114 1.00 21.22 184 LEU B N 1
ATOM 3066 C CA . LEU B 1 184 ? 9.485 59.066 18.896 1.00 23.58 184 LEU B CA 1
ATOM 3067 C C . LEU B 1 184 ? 10.673 59.991 18.673 1.00 24.36 184 LEU B C 1
ATOM 3068 O O . LEU B 1 184 ? 11.578 60.042 19.504 1.00 25.30 184 LEU B O 1
ATOM 3073 N N . THR B 1 185 ? 10.676 60.728 17.567 1.00 22.96 185 THR B N 1
ATOM 3074 C CA . THR B 1 185 ? 11.791 61.624 17.272 1.00 23.37 185 THR B CA 1
ATOM 3075 C C . THR B 1 185 ? 11.426 63.099 17.401 1.00 23.54 185 THR B C 1
ATOM 3076 O O . THR B 1 185 ? 12.270 63.970 17.198 1.00 22.65 185 THR B O 1
ATOM 3080 N N . GLY B 1 186 ? 10.170 63.375 17.733 1.00 24.00 186 GLY B N 1
ATOM 3081 C CA . GLY B 1 186 ? 9.735 64.755 17.863 1.00 22.55 186 GLY B CA 1
ATOM 3082 C C . GLY B 1 186 ? 9.541 65.447 16.522 1.00 21.58 186 GLY B C 1
ATOM 3083 O O . GLY B 1 186 ? 9.531 66.676 16.444 1.00 23.95 186 GLY B O 1
ATOM 3084 N N . VAL B 1 187 ? 9.387 64.666 15.458 1.00 21.75 187 VAL B N 1
ATOM 3085 C CA . VAL B 1 187 ? 9.195 65.219 14.113 1.00 20.27 187 VAL B CA 1
ATOM 3086 C C . VAL B 1 187 ? 7.711 65.209 13.727 1.00 19.91 187 VAL B C 1
ATOM 3087 O O . VAL B 1 187 ? 6.989 64.264 14.043 1.00 19.12 187 VAL B O 1
ATOM 3091 N N . ALA B 1 188 ? 7.259 66.262 13.050 1.00 18.09 188 ALA B N 1
ATOM 3092 C CA . ALA B 1 188 ? 5.867 66.350 12.621 1.00 17.08 188 ALA B CA 1
ATOM 3093 C C . ALA B 1 188 ? 5.706 65.496 11.374 1.00 19.08 188 ALA B C 1
ATOM 3094 O O . ALA B 1 188 ? 6.479 65.628 10.422 1.00 18.86 188 ALA B O 1
ATOM 3096 N N . ALA B 1 189 ? 4.702 64.627 11.394 1.00 16.56 189 ALA B N 1
ATOM 3097 C CA . ALA B 1 189 ? 4.421 63.718 10.289 1.00 18.52 189 ALA B CA 1
ATOM 3098 C C . ALA B 1 189 ? 3.304 64.247 9.393 1.00 17.99 189 ALA B C 1
ATOM 3099 O O . ALA B 1 189 ? 2.233 64.599 9.879 1.00 17.49 189 ALA B O 1
ATOM 3101 N N . LEU B 1 190 ? 3.558 64.281 8.089 1.00 19.10 190 LEU B N 1
ATOM 3102 C CA . LEU B 1 190 ? 2.588 64.769 7.112 1.00 19.26 190 LEU B CA 1
ATOM 3103 C C . LEU B 1 190 ? 2.021 63.602 6.302 1.00 18.27 190 LEU B C 1
ATOM 3104 O O . LEU B 1 190 ? 2.767 62.823 5.708 1.00 19.73 190 LEU B O 1
ATOM 3109 N N . ASP B 1 191 ? 0.697 63.491 6.280 1.00 17.26 191 ASP B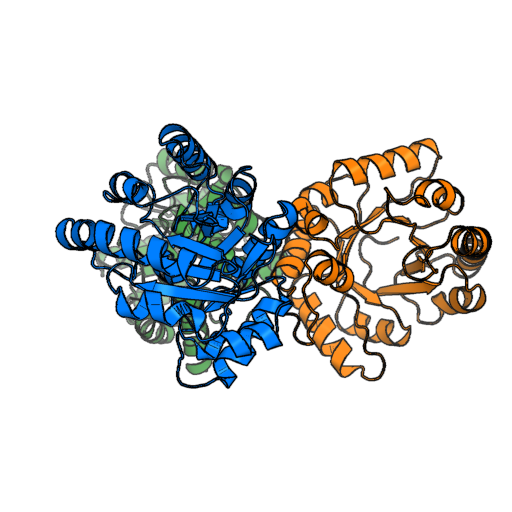 N 1
ATOM 3110 C CA . ASP B 1 191 ? 0.009 62.403 5.593 1.00 15.82 191 ASP B CA 1
ATOM 3111 C C . ASP B 1 191 ? 0.049 62.455 4.060 1.00 16.69 191 ASP B C 1
ATOM 3112 O O . ASP B 1 191 ? 0.294 63.500 3.448 1.00 17.06 191 ASP B O 1
ATOM 3117 N N . ILE B 1 192 ? -0.195 61.297 3.467 1.00 16.79 192 ILE B N 1
ATOM 3118 C CA . ILE B 1 192 ? -0.171 61.076 2.026 1.00 18.38 192 ILE B CA 1
ATOM 3119 C C . ILE B 1 192 ? -1.078 61.960 1.174 1.00 19.84 192 ILE B C 1
ATOM 3120 O O . ILE B 1 192 ? -2.099 62.474 1.638 1.00 19.24 192 ILE B O 1
ATOM 3125 N N . VAL B 1 193 ? -0.693 62.116 -0.088 1.00 20.75 193 VAL B N 1
ATOM 3126 C CA . VAL B 1 193 ? -1.467 62.898 -1.036 1.00 22.54 193 VAL B CA 1
ATOM 3127 C C . VAL B 1 193 ? -2.686 62.109 -1.502 1.00 22.02 193 VAL B C 1
ATOM 3128 O O . VAL B 1 193 ? -2.711 60.879 -1.446 1.00 19.75 193 VAL B O 1
ATOM 3132 N N . VAL B 1 194 ? -3.713 62.838 -1.922 1.00 22.26 194 VAL B N 1
ATOM 3133 C CA . VAL B 1 194 ? -4.934 62.250 -2.443 1.00 21.08 194 VAL B CA 1
ATOM 3134 C C . VAL B 1 194 ? -4.986 62.764 -3.883 1.00 24.91 194 VAL B C 1
ATOM 3135 O O . VAL B 1 194 ? -5.152 63.962 -4.116 1.00 24.72 194 VAL B O 1
ATOM 3139 N N . THR B 1 195 ? -4.819 61.860 -4.842 1.00 27.29 195 THR B N 1
ATOM 3140 C CA . THR B 1 195 ? -4.798 62.231 -6.253 1.00 31.19 195 THR B CA 1
ATOM 3141 C C . THR B 1 195 ? -6.162 62.529 -6.876 1.00 34.18 195 THR B C 1
ATOM 3142 O O . THR B 1 195 ? -6.243 63.271 -7.857 1.00 35.70 195 THR B O 1
ATOM 3146 N N . ALA B 1 196 ? -7.225 61.952 -6.321 1.00 36.53 196 ALA B N 1
ATOM 3147 C CA . ALA B 1 196 ? -8.573 62.186 -6.834 1.00 39.99 196 ALA B CA 1
ATOM 3148 C C . ALA B 1 196 ? -8.979 63.610 -6.482 1.00 42.88 196 ALA B C 1
ATOM 3149 O O . ALA B 1 196 ? -8.984 63.985 -5.310 1.00 45.30 196 ALA B O 1
ATOM 3151 N N . LEU B 1 197 ? -9.331 64.404 -7.486 1.00 44.34 197 LEU B N 1
ATOM 3152 C CA . LEU B 1 197 ? -9.707 65.792 -7.232 1.00 45.92 197 LEU B CA 1
ATOM 3153 C C . LEU B 1 197 ? -11.190 66.105 -7.452 1.00 46.82 197 LEU B C 1
ATOM 3154 O O . LEU B 1 197 ? -11.668 67.177 -7.072 1.00 47.80 197 LEU B O 1
ATOM 3159 N N . ASN B 1 198 ? -11.922 65.171 -8.048 1.00 47.06 198 ASN B N 1
ATOM 3160 C CA . ASN B 1 198 ? -13.339 65.393 -8.316 1.00 47.41 198 ASN B CA 1
ATOM 3161 C C . ASN B 1 198 ? -14.271 65.027 -7.164 1.00 46.15 198 ASN B C 1
ATOM 3162 O O . ASN B 1 198 ? -15.493 65.055 -7.321 1.00 46.40 198 ASN B O 1
ATOM 3167 N N . ASP B 1 199 ? -13.711 64.703 -6.002 1.00 45.33 199 ASP B N 1
ATOM 3168 C CA . ASP B 1 199 ? -14.552 64.320 -4.875 1.00 43.61 199 ASP B CA 1
ATOM 3169 C C . ASP B 1 199 ? -13.952 64.581 -3.505 1.00 41.01 199 ASP B C 1
ATOM 3170 O O . ASP B 1 199 ? -12.989 63.929 -3.093 1.00 39.88 199 ASP B O 1
ATOM 3175 N N . PRO B 1 200 ? -14.528 65.540 -2.773 1.00 39.13 200 PRO B N 1
ATOM 3176 C CA . PRO B 1 200 ? -14.034 65.868 -1.437 1.00 37.33 200 PRO B CA 1
ATOM 3177 C C . PRO B 1 200 ? -14.269 64.734 -0.441 1.00 36.02 200 PRO B C 1
ATOM 3178 O O . PRO B 1 200 ? -13.602 64.665 0.588 1.00 35.32 200 PRO B O 1
ATOM 3182 N N . GLU B 1 201 ? -15.207 63.839 -0.741 1.00 34.88 201 GLU B N 1
ATOM 3183 C CA . GLU B 1 201 ? -15.478 62.741 0.180 1.00 35.31 201 GLU B CA 1
ATOM 3184 C C . GLU B 1 201 ? -14.319 61.751 0.231 1.00 33.39 201 GLU B C 1
ATOM 3185 O O . GLU B 1 201 ? -14.013 61.198 1.284 1.00 32.04 201 GLU B O 1
ATOM 3191 N N . THR B 1 202 ? -13.674 61.532 -0.907 1.00 31.96 202 THR B N 1
ATOM 3192 C CA . THR B 1 202 ? -12.538 60.621 -0.959 1.00 30.79 202 THR B CA 1
ATOM 3193 C C . THR B 1 202 ? -11.406 61.229 -0.139 1.00 29.59 202 THR B C 1
ATOM 3194 O O . THR B 1 202 ? -10.703 60.521 0.587 1.00 27.16 202 THR B O 1
ATOM 3198 N N . PHE B 1 203 ? -11.241 62.546 -0.240 1.00 26.17 203 PHE B N 1
ATOM 3199 C CA . PHE B 1 203 ? -10.192 63.221 0.515 1.00 25.22 203 PHE B CA 1
ATOM 3200 C C . PHE B 1 203 ? -10.520 63.211 2.004 1.00 25.05 203 PHE B C 1
ATOM 3201 O O . PHE B 1 203 ? -9.630 63.039 2.834 1.00 24.30 203 PHE B O 1
ATOM 3209 N N . ARG B 1 204 ? -11.795 63.403 2.333 1.00 24.66 204 ARG B N 1
ATOM 3210 C CA . ARG B 1 204 ? -12.238 63.418 3.725 1.00 26.34 204 ARG B CA 1
ATOM 3211 C C . ARG B 1 204 ? -11.960 62.086 4.429 1.00 24.60 204 ARG B C 1
ATOM 3212 O O . ARG B 1 204 ? -11.425 62.068 5.532 1.00 23.32 204 ARG B O 1
ATOM 3220 N N . ALA B 1 205 ? -12.339 60.981 3.797 1.00 25.01 205 ALA B N 1
ATOM 3221 C CA . ALA B 1 205 ? -12.105 59.656 4.372 1.00 24.60 205 ALA B CA 1
ATOM 3222 C C . ALA B 1 205 ? -10.607 59.393 4.550 1.00 26.39 205 ALA B C 1
ATOM 3223 O O . ALA B 1 205 ? -10.186 58.802 5.550 1.00 26.04 205 ALA B O 1
ATOM 3225 N N . ASP B 1 206 ? -9.810 59.836 3.579 1.00 23.99 206 ASP B N 1
ATOM 3226 C CA . ASP B 1 206 ? -8.360 59.649 3.616 1.00 22.83 206 ASP B CA 1
ATOM 3227 C C . ASP B 1 206 ? -7.713 60.466 4.729 1.00 21.82 206 ASP B C 1
ATOM 3228 O O . ASP B 1 206 ? -6.868 59.966 5.469 1.00 20.76 206 ASP B O 1
ATOM 3233 N N . ALA B 1 207 ? -8.095 61.733 4.837 1.00 21.08 207 ALA B N 1
ATOM 3234 C CA . ALA B 1 207 ? -7.547 62.593 5.878 1.00 22.24 207 ALA B CA 1
ATOM 3235 C C . ALA B 1 207 ? -7.864 61.978 7.237 1.00 22.87 207 ALA B C 1
ATOM 3236 O O . ALA B 1 207 ? -7.036 61.982 8.154 1.00 22.01 207 ALA B O 1
ATOM 3238 N N . GLU B 1 208 ? -9.072 61.440 7.347 1.00 24.47 208 GLU B N 1
ATOM 3239 C CA . GLU B 1 208 ? -9.537 60.819 8.579 1.00 27.17 208 GLU B CA 1
ATOM 3240 C C . GLU B 1 208 ? -8.622 59.670 8.997 1.00 25.56 208 GLU B C 1
ATOM 3241 O O . GLU B 1 208 ? -8.273 59.542 10.170 1.00 26.06 208 GLU B O 1
ATOM 3247 N N . GLN B 1 209 ? -8.240 58.840 8.031 1.00 24.77 209 GLN B N 1
ATOM 3248 C CA . GLN B 1 209 ? -7.349 57.715 8.292 1.00 24.13 209 GLN B CA 1
ATOM 3249 C C . GLN B 1 209 ? -6.004 58.222 8.795 1.00 22.08 209 GLN B C 1
ATOM 3250 O O . GLN B 1 209 ? -5.457 57.686 9.760 1.00 21.29 209 GLN B O 1
ATOM 3256 N N . GLY B 1 210 ? -5.483 59.250 8.120 1.00 18.91 210 GLY B N 1
ATOM 3257 C CA . GLY B 1 210 ? -4.203 59.837 8.480 1.00 20.05 210 GLY B CA 1
ATOM 3258 C C . GLY B 1 210 ? -4.212 60.425 9.875 1.00 20.74 210 GLY B C 1
ATOM 3259 O O . GLY B 1 210 ? -3.263 60.255 10.639 1.00 17.59 210 GLY B O 1
ATOM 3260 N N . ARG B 1 211 ? -5.285 61.129 10.207 1.00 18.22 211 ARG B N 1
ATOM 3261 C CA . ARG B 1 211 ? -5.415 61.722 11.530 1.00 20.73 211 ARG B CA 1
ATOM 3262 C C . ARG B 1 211 ? -5.426 60.630 12.600 1.00 19.48 211 ARG B C 1
ATOM 3263 O O . ARG B 1 211 ? -4.747 60.740 13.613 1.00 19.42 211 ARG B O 1
ATOM 3271 N N . ALA B 1 212 ? -6.220 59.589 12.369 1.00 18.65 212 ALA B N 1
ATOM 3272 C CA . ALA B 1 212 ? -6.337 58.491 13.322 1.00 20.00 212 ALA B CA 1
ATOM 3273 C C . ALA B 1 212 ? -4.979 57.854 13.647 1.00 20.64 212 ALA B C 1
ATOM 3274 O O . ALA B 1 212 ? -4.737 57.461 14.788 1.00 18.63 212 ALA B O 1
ATOM 3276 N N . LEU B 1 213 ? -4.107 57.764 12.640 1.00 20.71 213 LEU B N 1
ATOM 3277 C CA . LEU B 1 213 ? -2.775 57.180 12.800 1.00 20.20 213 LEU B CA 1
ATOM 3278 C C . LEU B 1 213 ? -1.777 58.115 13.469 1.00 19.27 213 LEU B C 1
ATOM 3279 O O . LEU B 1 213 ? -0.649 57.726 13.738 1.00 20.62 213 LEU B O 1
ATOM 3284 N N . GLY B 1 214 ? -2.171 59.355 13.717 1.00 19.07 214 GLY B N 1
ATOM 3285 C CA . GLY B 1 214 ? -1.250 60.261 14.376 1.00 19.66 214 GLY B CA 1
ATOM 3286 C C . GLY B 1 214 ? -0.553 61.288 13.505 1.00 20.24 214 GLY B C 1
ATOM 3287 O O . GLY B 1 214 ? 0.386 61.943 13.962 1.00 21.67 214 GLY B O 1
ATOM 3288 N N . TYR B 1 215 ? -0.975 61.435 12.254 1.00 17.23 215 TYR B N 1
ATOM 3289 C CA . TYR B 1 215 ? -0.352 62.448 11.410 1.00 18.08 215 TYR B CA 1
ATOM 3290 C C . TYR B 1 215 ? -0.886 63.793 11.882 1.00 18.44 215 TYR B C 1
ATOM 3291 O O . TYR B 1 215 ? -2.020 63.876 12.348 1.00 18.26 215 TYR B O 1
ATOM 3300 N N . SER B 1 216 ? -0.066 64.835 11.787 1.00 18.45 216 SER B N 1
ATOM 3301 C CA . SER B 1 216 ? -0.475 66.163 12.234 1.00 19.53 216 SER B CA 1
ATOM 3302 C C . SER B 1 216 ? -0.766 67.138 11.096 1.00 18.75 216 SER B C 1
ATOM 3303 O O . SER B 1 216 ? -1.145 68.283 11.337 1.00 17.87 216 SER B O 1
ATOM 3306 N N . GLY B 1 217 ? -0.586 66.674 9.864 1.00 19.77 217 GLY B N 1
ATOM 3307 C CA . GLY B 1 217 ? -0.836 67.496 8.693 1.00 18.16 217 GLY B CA 1
ATOM 3308 C C . GLY B 1 217 ? -0.946 66.594 7.476 1.00 20.12 217 GLY B C 1
ATOM 3309 O O . GLY B 1 217 ? -0.698 65.389 7.578 1.00 15.94 217 GLY B O 1
ATOM 3310 N N . LYS B 1 218 ? -1.299 67.162 6.325 1.00 18.36 218 LYS B N 1
ATOM 3311 C CA . LYS B 1 218 ? -1.449 66.367 5.106 1.00 18.07 218 LYS B CA 1
ATOM 3312 C C . LYS B 1 218 ? -1.005 67.157 3.881 1.00 18.75 218 LYS B C 1
ATOM 3313 O O . LYS B 1 218 ? -1.298 68.347 3.760 1.00 17.79 218 LYS B O 1
ATOM 3319 N N . LEU B 1 219 ? -0.301 66.486 2.975 1.00 18.43 219 LEU B N 1
ATOM 3320 C CA . LEU B 1 219 ? 0.172 67.124 1.756 1.00 19.90 219 LEU B CA 1
ATOM 3321 C C . LEU B 1 219 ? -1.049 67.391 0.880 1.00 18.89 219 LEU B C 1
ATOM 3322 O O . LEU B 1 219 ? -1.967 66.575 0.831 1.00 18.08 219 LEU B O 1
ATOM 3327 N N . CYS B 1 220 ? -1.056 68.537 0.201 1.00 20.06 220 CYS B N 1
ATOM 3328 C CA . CYS B 1 220 ? -2.166 68.914 -0.671 1.00 20.31 220 CYS B CA 1
ATOM 3329 C C . CYS B 1 220 ? -1.670 69.246 -2.076 1.00 20.10 220 CYS B C 1
ATOM 3330 O O . CYS B 1 220 ? -0.641 69.884 -2.240 1.00 18.52 220 CYS B O 1
ATOM 3333 N N . ILE B 1 221 ? -2.403 68.816 -3.095 1.00 20.95 221 ILE B N 1
ATOM 3334 C CA . ILE B 1 221 ? -1.991 69.110 -4.457 1.00 21.63 221 ILE B CA 1
ATOM 3335 C C . ILE B 1 221 ? -2.993 69.976 -5.204 1.00 21.54 221 ILE B C 1
ATOM 3336 O O . ILE B 1 221 ? -2.828 70.233 -6.389 1.00 21.78 221 ILE B O 1
ATOM 3341 N N . HIS B 1 222 ? -4.024 70.424 -4.500 1.00 23.30 222 HIS B N 1
ATOM 3342 C CA . HIS B 1 222 ? -5.062 71.284 -5.073 1.00 26.12 222 HIS B CA 1
ATOM 3343 C C . HIS B 1 222 ? -5.551 72.154 -3.912 1.00 25.72 222 HIS B C 1
ATOM 3344 O O . HIS B 1 222 ? -5.894 71.640 -2.852 1.00 24.61 222 HIS B O 1
ATOM 3351 N N . PRO B 1 223 ? -5.586 73.482 -4.101 1.00 25.33 223 PRO B N 1
ATOM 3352 C CA . PRO B 1 223 ? -6.023 74.427 -3.064 1.00 23.94 223 PRO B CA 1
ATOM 3353 C C . PRO B 1 223 ? -7.304 74.038 -2.332 1.00 21.73 223 PRO B C 1
ATOM 3354 O O . PRO B 1 223 ? -7.473 74.359 -1.157 1.00 22.44 223 PRO B O 1
ATOM 3358 N N . ALA B 1 224 ? -8.209 73.354 -3.014 1.00 21.39 224 ALA B N 1
ATOM 3359 C CA . ALA B 1 224 ? -9.463 72.954 -2.379 1.00 21.62 224 ALA B CA 1
ATOM 3360 C C . ALA B 1 224 ? -9.235 71.935 -1.258 1.00 24.86 224 ALA B C 1
ATOM 3361 O O . ALA B 1 224 ? -10.061 71.804 -0.347 1.00 22.65 224 ALA B O 1
ATOM 3363 N N . GLN B 1 225 ? -8.120 71.211 -1.315 1.00 22.68 225 GLN B N 1
ATOM 3364 C CA . GLN B 1 225 ? -7.846 70.223 -0.277 1.00 23.65 225 GLN B CA 1
ATOM 3365 C C . GLN B 1 225 ? -7.402 70.874 1.027 1.00 22.36 225 GLN B C 1
ATOM 3366 O O . GLN B 1 225 ? -7.520 70.266 2.093 1.00 23.90 225 GLN B O 1
ATOM 3372 N N . VAL B 1 226 ? -6.902 72.107 0.938 1.00 22.26 226 VAL B N 1
ATOM 3373 C CA . VAL B 1 226 ? -6.423 72.845 2.109 1.00 22.01 226 VAL B CA 1
ATOM 3374 C C . VAL B 1 226 ? -7.468 73.022 3.209 1.00 22.59 226 VAL B C 1
ATOM 3375 O O . VAL B 1 226 ? -7.196 72.748 4.386 1.00 22.73 226 VAL B O 1
ATOM 3379 N N . ALA B 1 227 ? -8.658 73.489 2.837 1.00 22.21 227 ALA B N 1
ATOM 3380 C CA . ALA B 1 227 ? -9.727 73.688 3.810 1.00 23.09 227 ALA B CA 1
ATOM 3381 C C . ALA B 1 227 ? -10.160 72.340 4.387 1.00 23.95 227 ALA B C 1
ATOM 3382 O O . ALA B 1 227 ? -10.451 72.225 5.581 1.00 24.67 227 ALA B O 1
ATOM 3384 N N . LEU B 1 228 ? -10.202 71.319 3.537 1.00 23.44 228 LEU B N 1
ATOM 3385 C CA . LEU B 1 228 ? -10.591 69.992 3.983 1.00 23.63 228 LEU B CA 1
ATOM 3386 C C . LEU B 1 228 ? -9.591 69.443 4.997 1.00 24.30 228 LEU B C 1
ATOM 3387 O O . LEU B 1 228 ? -9.985 68.834 5.995 1.00 24.88 228 LEU B O 1
ATOM 3392 N N . ALA B 1 229 ? -8.303 69.664 4.750 1.00 22.71 229 ALA B N 1
ATOM 3393 C CA . ALA B 1 229 ? -7.260 69.199 5.661 1.00 24.12 229 ALA B CA 1
ATOM 3394 C C . ALA B 1 229 ? -7.446 69.867 7.017 1.00 24.93 229 ALA B C 1
ATOM 3395 O O . ALA B 1 229 ? -7.294 69.241 8.070 1.00 23.65 229 ALA B O 1
ATOM 3397 N N . HIS B 1 230 ? -7.778 71.149 6.982 1.00 24.79 230 HIS B N 1
ATOM 3398 C CA . HIS B 1 230 ? -7.967 71.907 8.202 1.00 25.70 230 HIS B CA 1
ATOM 3399 C C . HIS B 1 230 ? -9.126 71.409 9.051 1.00 25.79 230 HIS B C 1
ATOM 3400 O O . HIS B 1 230 ? -9.178 71.680 10.244 1.00 26.43 230 HIS B O 1
ATOM 3407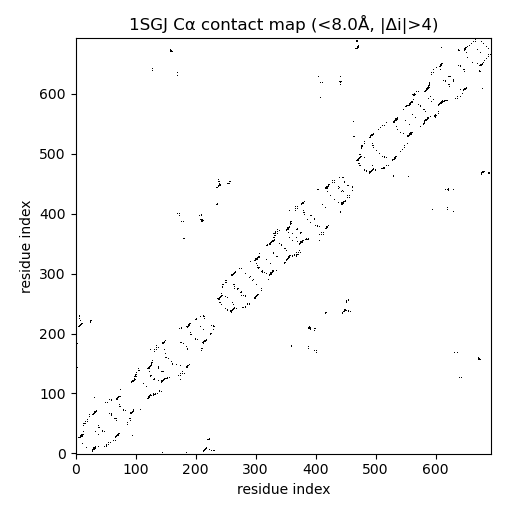 N N . GLU B 1 231 ? -10.052 70.671 8.448 1.00 25.52 231 GLU B N 1
ATOM 3408 C CA . GLU B 1 231 ? -11.172 70.133 9.211 1.00 27.70 231 GLU B CA 1
ATOM 3409 C C . GLU B 1 231 ? -10.701 68.952 10.059 1.00 29.59 231 GLU B C 1
ATOM 3410 O O . GLU B 1 231 ? -11.280 68.648 11.101 1.00 30.36 231 GLU B O 1
ATOM 3416 N N . TYR B 1 232 ? -9.639 68.296 9.607 1.00 26.86 232 TYR B N 1
ATOM 3417 C CA . TYR B 1 232 ? -9.134 67.117 10.291 1.00 28.74 232 TYR B CA 1
ATOM 3418 C C . TYR B 1 232 ? -7.869 67.260 11.135 1.00 28.12 232 TYR B C 1
ATOM 3419 O O . TYR B 1 232 ? -7.692 66.536 12.117 1.00 27.02 232 TYR B O 1
ATOM 3428 N N . PHE B 1 233 ? -7.004 68.197 10.771 1.00 25.61 233 PHE B N 1
ATOM 3429 C CA . PHE B 1 233 ? -5.758 68.387 11.496 1.00 26.64 233 PHE B CA 1
ATOM 3430 C C . PHE B 1 233 ? -5.698 69.748 12.177 1.00 28.33 233 PHE B C 1
ATOM 3431 O O . PHE B 1 233 ? -6.302 70.713 11.707 1.00 28.17 233 PHE B O 1
ATOM 3439 N N . GLY B 1 234 ? -4.963 69.813 13.282 1.00 30.07 234 GLY B N 1
ATOM 3440 C CA . GLY B 1 234 ? -4.817 71.061 14.013 1.00 34.33 234 GLY B CA 1
ATOM 3441 C C . GLY B 1 234 ? -5.344 70.969 15.432 1.00 36.83 234 GLY B C 1
ATOM 3442 O O . GLY B 1 234 ? -6.020 69.965 15.740 1.00 38.95 234 GLY B O 1
ATOM 3443 N N . PRO C 1 4 ? 0.347 32.287 39.371 1.00 45.81 4 PRO C N 1
ATOM 3444 C CA . PRO C 1 4 ? -0.759 32.620 38.438 1.00 45.95 4 PRO C CA 1
ATOM 3445 C C . PRO C 1 4 ? -0.565 31.848 37.136 1.00 45.40 4 PRO C C 1
ATOM 3446 O O . PRO C 1 4 ? 0.563 31.506 36.773 1.00 45.87 4 PRO C O 1
ATOM 3450 N N . PRO C 1 5 ? -1.662 31.562 36.414 1.00 44.43 5 PRO C N 1
ATOM 3451 C CA . PRO C 1 5 ? -1.538 30.822 35.155 1.00 44.33 5 PRO C CA 1
ATOM 3452 C C . PRO C 1 5 ? -0.748 31.617 34.119 1.00 44.44 5 PRO C C 1
ATOM 3453 O O . PRO C 1 5 ? -0.730 32.854 34.152 1.00 43.29 5 PRO C O 1
ATOM 3457 N N . ALA C 1 6 ? -0.093 30.905 33.206 1.00 42.88 6 ALA C N 1
ATOM 3458 C CA . ALA C 1 6 ? 0.674 31.554 32.152 1.00 43.44 6 ALA C CA 1
ATOM 3459 C C . ALA C 1 6 ? -0.309 32.269 31.230 1.00 42.28 6 ALA C C 1
ATOM 3460 O O . ALA C 1 6 ? -0.003 33.330 30.686 1.00 42.00 6 ALA C O 1
ATOM 3462 N N . LEU C 1 7 ? -1.493 31.676 31.067 1.00 41.92 7 LEU C N 1
ATOM 3463 C CA . LEU C 1 7 ? -2.535 32.241 30.213 1.00 39.38 7 LEU C CA 1
ATOM 3464 C C . LEU C 1 7 ? -3.743 32.713 31.019 1.00 38.13 7 LEU C C 1
ATOM 3465 O O . LEU C 1 7 ? -4.267 31.983 31.864 1.00 38.29 7 LEU C O 1
ATOM 3470 N N . LEU C 1 8 ? -4.166 33.944 30.744 1.00 34.58 8 LEU C N 1
ATOM 3471 C CA . LEU C 1 8 ? -5.304 34.573 31.405 1.00 31.34 8 LEU C CA 1
ATOM 3472 C C . LEU C 1 8 ? -6.285 34.999 30.309 1.00 31.21 8 LEU C C 1
ATOM 3473 O O . LEU C 1 8 ? -5.995 35.909 29.530 1.00 29.68 8 LEU C O 1
ATOM 3478 N N . ARG C 1 9 ? -7.436 34.337 30.245 1.00 29.20 9 ARG C N 1
ATOM 3479 C CA . ARG C 1 9 ? -8.438 34.636 29.224 1.00 29.83 9 ARG C CA 1
ATOM 3480 C C . ARG C 1 9 ? -9.095 35.995 29.389 1.00 28.24 9 ARG C C 1
ATOM 3481 O O . ARG C 1 9 ? -9.414 36.663 28.409 1.00 29.87 9 ARG C O 1
ATOM 3489 N N . SER C 1 10 ? -9.305 36.394 30.636 1.00 27.61 10 SER C N 1
ATOM 3490 C CA . SER C 1 10 ? -9.946 37.662 30.937 1.00 27.88 10 SER C CA 1
ATOM 3491 C C . SER C 1 10 ? -9.322 38.321 32.158 1.00 27.56 10 SER C C 1
ATOM 3492 O O . SER C 1 10 ? -8.942 37.652 33.124 1.00 25.90 10 SER C O 1
ATOM 3495 N N . VAL C 1 11 ? -9.225 39.643 32.098 1.00 27.60 11 VAL C N 1
ATOM 3496 C CA . VAL C 1 11 ? -8.656 40.441 33.167 1.00 25.38 11 VAL C CA 1
ATOM 3497 C C . VAL C 1 11 ? -9.634 41.597 33.392 1.00 28.34 11 VAL C C 1
ATOM 3498 O O . VAL C 1 11 ? -9.731 42.515 32.568 1.00 27.25 11 VAL C O 1
ATOM 3502 N N . LEU C 1 12 ? -10.359 41.531 34.512 1.00 28.47 12 LEU C N 1
ATOM 3503 C CA . LEU C 1 12 ? -11.380 42.519 34.873 1.00 28.76 12 LEU C CA 1
ATOM 3504 C C . LEU C 1 12 ? -10.863 43.622 35.803 1.00 29.44 12 LEU C C 1
ATOM 3505 O O . LEU C 1 12 ? -10.212 43.344 36.814 1.00 28.98 12 LEU C O 1
ATOM 3510 N N . PHE C 1 13 ? -11.169 44.874 35.465 1.00 28.92 13 PHE C N 1
ATOM 3511 C CA . PHE C 1 13 ? -10.729 46.027 36.254 1.00 29.54 13 PHE C CA 1
ATOM 3512 C C . PHE C 1 13 ? -11.748 46.570 37.260 1.00 30.85 13 PHE C C 1
ATOM 3513 O O . PHE C 1 13 ? -12.956 46.487 37.044 1.00 32.47 13 PHE C O 1
ATOM 3521 N N . ALA C 1 14 ? -11.242 47.149 38.347 1.00 30.95 14 ALA C N 1
ATOM 3522 C CA . ALA C 1 14 ? -12.080 47.748 39.377 1.00 30.82 14 ALA C CA 1
ATOM 3523 C C . ALA C 1 14 ? -11.315 48.907 39.992 1.00 31.98 14 ALA C C 1
ATOM 3524 O O . ALA C 1 14 ? -10.118 48.799 40.250 1.00 33.71 14 ALA C O 1
ATOM 3526 N N . PRO C 1 15 ? -11.991 50.042 40.226 1.00 32.20 15 PRO C N 1
ATOM 3527 C CA . PRO C 1 15 ? -11.324 51.205 40.818 1.00 32.56 15 PRO C CA 1
ATOM 3528 C C . PRO C 1 15 ? -10.701 50.889 42.175 1.00 34.89 15 PRO C C 1
ATOM 3529 O O . PRO C 1 15 ? -11.344 50.288 43.038 1.00 35.20 15 PRO C O 1
ATOM 3533 N N . GLY C 1 16 ? -9.450 51.304 42.356 1.00 35.61 16 GLY C N 1
ATOM 3534 C CA . GLY C 1 16 ? -8.753 51.045 43.601 1.00 38.04 16 GLY C CA 1
ATOM 3535 C C . GLY C 1 16 ? -9.395 51.646 44.838 1.00 39.51 16 GLY C C 1
ATOM 3536 O O . GLY C 1 16 ? -9.384 51.034 45.904 1.00 39.64 16 GLY C O 1
ATOM 3537 N N . ASN C 1 17 ? -9.951 52.846 44.706 1.00 40.06 17 ASN C N 1
ATOM 3538 C CA . ASN C 1 17 ? -10.580 53.503 45.844 1.00 40.02 17 ASN C CA 1
ATOM 3539 C C . ASN C 1 17 ? -12.055 53.167 46.003 1.00 39.75 17 ASN C C 1
ATOM 3540 O O . ASN C 1 17 ? -12.805 53.931 46.607 1.00 40.10 17 ASN C O 1
ATOM 3545 N N . ARG C 1 18 ? -12.479 52.035 45.456 1.00 39.90 18 ARG C N 1
ATOM 3546 C CA . ARG C 1 18 ? -13.868 51.626 45.585 1.00 40.01 18 ARG C CA 1
ATOM 3547 C C . ARG C 1 18 ? -13.965 50.209 46.131 1.00 40.68 18 ARG C C 1
ATOM 3548 O O . ARG C 1 18 ? -14.286 49.256 45.421 1.00 41.36 18 ARG C O 1
ATOM 3556 N N . ALA C 1 19 ? -13.680 50.102 47.423 1.00 41.91 19 ALA C N 1
ATOM 3557 C CA . ALA C 1 19 ? -13.696 48.841 48.156 1.00 41.73 19 ALA C CA 1
ATOM 3558 C C . ALA C 1 19 ? -14.908 47.953 47.893 1.00 41.73 19 ALA C C 1
ATOM 3559 O O . ALA C 1 19 ? -14.799 46.726 47.936 1.00 41.99 19 ALA C O 1
ATOM 3561 N N . ASP C 1 20 ? -16.060 48.559 47.617 1.00 41.35 20 ASP C N 1
ATOM 3562 C CA . ASP C 1 20 ? -17.272 47.780 47.367 1.00 40.91 20 ASP C CA 1
ATOM 3563 C C . ASP C 1 20 ? -17.268 47.082 46.010 1.00 40.54 20 ASP C C 1
ATOM 3564 O O . ASP C 1 20 ? -17.733 45.947 45.886 1.00 39.93 20 ASP C O 1
ATOM 3569 N N . LEU C 1 21 ? -16.751 47.759 44.990 1.00 40.70 21 LEU C N 1
ATOM 3570 C CA . LEU C 1 21 ? -16.701 47.176 43.652 1.00 39.45 21 LEU C CA 1
ATOM 3571 C C . LEU C 1 21 ? -15.644 46.082 43.588 1.00 37.82 21 LEU C C 1
ATOM 3572 O O . LEU C 1 21 ? -15.823 45.064 42.915 1.00 37.19 21 LEU C O 1
ATOM 3577 N N . ILE C 1 22 ? -14.542 46.301 44.296 1.00 37.85 22 ILE C N 1
ATOM 3578 C CA . ILE C 1 22 ? -13.459 45.329 44.337 1.00 37.29 22 ILE C CA 1
ATOM 3579 C C . ILE C 1 22 ? -14.008 43.994 44.832 1.00 38.37 22 ILE C C 1
ATOM 3580 O O . ILE C 1 22 ? -13.651 42.933 44.319 1.00 38.97 22 ILE C O 1
ATOM 3585 N N . ALA C 1 23 ? -14.906 44.059 45.812 1.00 39.23 23 ALA C N 1
ATOM 3586 C CA . ALA C 1 23 ? -15.502 42.859 46.395 1.00 39.46 23 ALA C CA 1
ATOM 3587 C C . ALA C 1 23 ? -16.443 42.118 45.456 1.00 38.92 23 ALA C C 1
ATOM 3588 O O . ALA C 1 23 ? -16.644 40.915 45.598 1.00 39.83 23 ALA C O 1
ATOM 3590 N N . LYS C 1 24 ? -17.019 42.832 44.494 1.00 40.09 24 LYS C N 1
ATOM 3591 C CA . LYS C 1 24 ? -17.949 42.223 43.547 1.00 40.45 24 LYS C CA 1
ATOM 3592 C C . LYS C 1 24 ? -17.221 41.527 42.394 1.00 40.13 24 LYS C C 1
ATOM 3593 O O . LYS C 1 24 ? -17.810 40.738 41.650 1.00 38.62 24 LYS C O 1
ATOM 3599 N N . LEU C 1 25 ? -15.929 41.822 42.273 1.00 40.57 25 LEU C N 1
ATOM 3600 C CA . LEU C 1 25 ? -15.060 41.285 41.226 1.00 39.59 25 LEU C CA 1
ATOM 3601 C C . LEU C 1 25 ? -15.193 39.806 40.864 1.00 39.05 25 LEU C C 1
ATOM 3602 O O . LEU C 1 25 ? -15.234 39.455 39.685 1.00 39.22 25 LEU C O 1
ATOM 3607 N N . PRO C 1 26 ? -15.259 38.917 41.867 1.00 38.78 26 PRO C N 1
ATOM 3608 C CA . PRO C 1 26 ? -15.378 37.475 41.608 1.00 39.89 26 PRO C CA 1
ATOM 3609 C C . PRO C 1 26 ? -16.670 37.008 40.937 1.00 40.57 26 PRO C C 1
ATOM 3610 O O . PRO C 1 26 ? -16.745 35.887 40.434 1.00 40.47 26 PRO C O 1
ATOM 3614 N N . ARG C 1 27 ? -17.680 37.867 40.916 1.00 42.52 27 ARG C N 1
ATOM 3615 C CA . ARG C 1 27 ? -18.976 37.504 40.349 1.00 44.68 27 ARG C CA 1
ATOM 3616 C C . ARG C 1 27 ? -18.971 36.888 38.949 1.00 45.21 27 ARG C C 1
ATOM 3617 O O . ARG C 1 27 ? -19.518 35.801 38.748 1.00 45.67 27 ARG C O 1
ATOM 3625 N N . SER C 1 28 ? -18.364 37.580 37.985 1.00 44.49 28 SER C N 1
ATOM 3626 C CA . SER C 1 28 ? -18.310 37.104 36.602 1.00 43.50 28 SER C CA 1
ATOM 3627 C C . SER C 1 28 ? -17.330 35.953 36.393 1.00 42.47 28 SER C C 1
ATOM 3628 O O . SER C 1 28 ? -17.237 35.395 35.299 1.00 42.32 28 SER C O 1
ATOM 3631 N N . ALA C 1 29 ? -16.597 35.603 37.444 1.00 41.23 29 ALA C N 1
ATOM 3632 C CA . ALA C 1 29 ? -15.628 34.516 37.374 1.00 40.18 29 ALA C CA 1
ATOM 3633 C C . ALA C 1 29 ? -14.554 34.730 36.302 1.00 39.05 29 ALA C C 1
ATOM 3634 O O . ALA C 1 29 ? -14.362 33.884 35.426 1.00 38.18 29 ALA C O 1
ATOM 3636 N N . PRO C 1 30 ? -13.846 35.871 36.352 1.00 38.11 30 PRO C N 1
ATOM 3637 C CA . PRO C 1 30 ? -12.796 36.145 35.367 1.00 37.23 30 PRO C CA 1
ATOM 3638 C C . PRO C 1 30 ? -11.516 35.450 35.816 1.00 36.27 30 PRO C C 1
ATOM 3639 O O . PRO C 1 30 ? -11.360 35.142 37.001 1.00 36.19 30 PRO C O 1
ATOM 3643 N N . ASP C 1 31 ? -10.604 35.199 34.883 1.00 34.15 31 ASP C N 1
ATOM 3644 C CA . ASP C 1 31 ? -9.356 34.539 35.233 1.00 32.36 31 ASP C CA 1
ATOM 3645 C C . ASP C 1 31 ? -8.493 35.419 36.124 1.00 30.94 31 ASP C C 1
ATOM 3646 O O . ASP C 1 31 ? -7.759 34.920 36.970 1.00 30.52 31 ASP C O 1
ATOM 3651 N N . ALA C 1 32 ? -8.582 36.730 35.938 1.00 27.88 32 ALA C N 1
ATOM 3652 C CA . ALA C 1 32 ? -7.793 37.653 36.744 1.00 26.77 32 ALA C CA 1
ATOM 3653 C C . ALA C 1 32 ? -8.513 38.974 36.921 1.00 26.47 32 ALA C C 1
ATOM 3654 O O . ALA C 1 32 ? -9.375 39.337 36.118 1.00 25.75 32 ALA C O 1
ATOM 3656 N N . VAL C 1 33 ? -8.161 39.689 37.981 1.00 25.05 33 VAL C N 1
ATOM 3657 C CA . VAL C 1 33 ? -8.764 40.983 38.263 1.00 26.05 33 VAL C CA 1
ATOM 3658 C C . VAL C 1 33 ? -7.645 41.958 38.561 1.00 25.75 33 VAL C C 1
ATOM 3659 O O . VAL C 1 33 ? -6.560 41.556 39.000 1.00 25.14 33 VAL C O 1
ATOM 3663 N N . VAL C 1 34 ? -7.918 43.238 38.331 1.00 22.99 34 VAL C N 1
ATOM 3664 C CA . VAL C 1 34 ? -6.938 44.289 38.553 1.00 22.93 34 VAL C CA 1
ATOM 3665 C C . VAL C 1 34 ? -7.504 45.430 39.389 1.00 24.79 34 VAL C C 1
ATOM 3666 O O . VAL C 1 34 ? -8.438 46.123 38.971 1.00 25.87 34 VAL C O 1
ATOM 3670 N N . ILE C 1 35 ? -6.939 45.619 40.575 1.00 23.39 35 ILE C N 1
ATOM 3671 C CA . ILE C 1 35 ? -7.368 46.694 41.458 1.00 23.25 35 ILE C CA 1
ATOM 3672 C C . ILE C 1 35 ? -6.513 47.869 40.995 1.00 23.33 35 ILE C C 1
ATOM 3673 O O . ILE C 1 35 ? -5.299 47.922 41.216 1.00 22.35 35 ILE C O 1
ATOM 3678 N N . ASP C 1 36 ? -7.170 48.818 40.343 1.00 23.94 36 ASP C N 1
ATOM 3679 C CA . ASP C 1 36 ? -6.479 49.947 39.732 1.00 25.64 36 ASP C CA 1
ATOM 3680 C C . ASP C 1 36 ? -6.304 51.263 40.477 1.00 25.22 36 ASP C C 1
ATOM 3681 O O . ASP C 1 36 ? -7.271 51.956 40.780 1.00 26.96 36 ASP C O 1
ATOM 3686 N N . LEU C 1 37 ? -5.050 51.612 40.740 1.00 25.07 37 LEU C N 1
ATOM 3687 C CA . LEU C 1 37 ? -4.725 52.863 41.410 1.00 28.45 37 LEU C CA 1
ATOM 3688 C C . LEU C 1 37 ? -4.324 53.924 40.381 1.00 29.36 37 LEU C C 1
ATOM 3689 O O . LEU C 1 37 ? -4.089 55.074 40.742 1.00 29.76 37 LEU C O 1
ATOM 3694 N N . GLU C 1 38 ? -4.240 53.542 39.106 1.00 31.16 38 GLU C N 1
ATOM 3695 C CA . GLU C 1 38 ? -3.841 54.496 38.064 1.00 33.00 38 GLU C CA 1
ATOM 3696 C C . GLU C 1 38 ? -5.015 55.261 37.437 1.00 35.40 38 GLU C C 1
ATOM 3697 O O . GLU C 1 38 ? -5.541 56.198 38.039 1.00 34.77 38 GLU C O 1
ATOM 3703 N N . ASP C 1 39 ? -5.421 54.857 36.235 1.00 36.31 39 ASP C N 1
ATOM 3704 C CA . ASP C 1 39 ? -6.512 55.523 35.523 1.00 38.24 39 ASP C CA 1
ATOM 3705 C C . ASP C 1 39 ? -7.831 55.629 36.284 1.00 38.97 39 ASP C C 1
ATOM 3706 O O . ASP C 1 39 ? -8.473 56.682 36.275 1.00 40.05 39 ASP C O 1
ATOM 3711 N N . ALA C 1 40 ? -8.235 54.545 36.935 1.00 38.88 40 ALA C N 1
ATOM 3712 C CA . ALA C 1 40 ? -9.498 54.510 37.669 1.00 38.61 40 ALA C CA 1
ATOM 3713 C C . ALA C 1 40 ? -9.669 55.575 38.748 1.00 39.14 40 ALA C C 1
ATOM 3714 O O . ALA C 1 40 ? -10.798 55.940 39.076 1.00 39.09 40 ALA C O 1
ATOM 3716 N N . VAL C 1 41 ? -8.565 56.069 39.305 1.00 39.61 41 VAL C N 1
ATOM 3717 C CA . VAL C 1 41 ? -8.643 57.086 40.348 1.00 41.71 41 VAL C CA 1
ATOM 3718 C C . VAL C 1 41 ? -8.141 58.444 39.855 1.00 43.28 41 VAL C C 1
ATOM 3719 O O . VAL C 1 41 ? -7.234 58.516 39.026 1.00 43.61 41 VAL C O 1
ATOM 3723 N N . PRO C 1 42 ? -8.722 59.540 40.377 1.00 44.44 42 PRO C N 1
ATOM 3724 C CA . PRO C 1 42 ? -8.374 60.921 40.019 1.00 44.30 42 PRO C CA 1
ATOM 3725 C C . PRO C 1 42 ? -6.903 61.255 40.216 1.00 45.23 42 PRO C C 1
ATOM 3726 O O . PRO C 1 42 ? -6.265 60.771 41.152 1.00 45.69 42 PRO C O 1
ATOM 3730 N N . GLY C 1 43 ? -6.376 62.098 39.334 1.00 46.24 43 GLY C N 1
ATOM 3731 C CA . GLY C 1 43 ? -4.983 62.491 39.418 1.00 46.28 43 GLY C CA 1
ATOM 3732 C C . GLY C 1 43 ? -4.728 63.660 40.353 1.00 48.59 43 GLY C C 1
ATOM 3733 O O . GLY C 1 43 ? -4.438 64.777 39.907 1.00 48.55 43 GLY C O 1
ATOM 3734 N N . THR C 1 44 ? -4.853 63.401 41.652 1.00 49.95 44 THR C N 1
ATOM 3735 C CA . THR C 1 44 ? -4.609 64.393 42.696 1.00 50.09 44 THR C CA 1
ATOM 3736 C C . THR C 1 44 ? -3.837 63.690 43.804 1.00 50.70 44 THR C C 1
ATOM 3737 O O . THR C 1 44 ? -4.277 62.658 44.310 1.00 51.84 44 THR C O 1
ATOM 3741 N N . ALA C 1 45 ? -2.684 64.242 44.169 1.00 51.60 45 ALA C N 1
ATOM 3742 C CA . ALA C 1 45 ? -1.836 63.657 45.204 1.00 50.92 45 ALA C CA 1
ATOM 3743 C C . ALA C 1 45 ? -2.597 63.189 46.443 1.00 51.28 45 ALA C C 1
ATOM 3744 O O . ALA C 1 45 ? -2.104 62.339 47.192 1.00 51.54 45 ALA C O 1
ATOM 3746 N N . GLU C 1 46 ? -3.793 63.734 46.657 1.00 51.01 46 GLU C N 1
ATOM 3747 C CA . GLU C 1 46 ? -4.604 63.366 47.817 1.00 50.39 46 GLU C CA 1
ATOM 3748 C C . GLU C 1 46 ? -5.521 62.183 47.522 1.00 48.81 46 GLU C C 1
ATOM 3749 O O . GLU C 1 46 ? -5.687 61.294 48.357 1.00 48.65 46 GLU C O 1
ATOM 3755 N N . ALA C 1 47 ? -6.132 62.183 46.341 1.00 47.53 47 ALA C N 1
ATOM 3756 C CA . ALA C 1 47 ? -7.040 61.107 45.957 1.00 46.94 47 ALA C CA 1
ATOM 3757 C C . ALA C 1 47 ? -6.298 59.788 45.753 1.00 46.67 47 ALA C C 1
ATOM 3758 O O . ALA C 1 47 ? -6.903 58.712 45.790 1.00 45.91 47 ALA C O 1
ATOM 3760 N N . LYS C 1 48 ? -4.989 59.881 45.540 1.00 45.15 48 LYS C N 1
ATOM 3761 C CA . LYS C 1 48 ? -4.154 58.704 45.326 1.00 45.59 48 LYS C CA 1
ATOM 3762 C C . LYS C 1 48 ? -3.735 58.074 46.650 1.00 45.80 48 LYS C C 1
ATOM 3763 O O . LYS C 1 48 ? -3.888 56.869 46.847 1.00 45.31 48 LYS C O 1
ATOM 3769 N N . ALA C 1 49 ? -3.189 58.890 47.548 1.00 45.69 49 ALA C N 1
ATOM 3770 C CA . ALA C 1 49 ? -2.745 58.397 48.850 1.00 45.70 49 ALA C CA 1
ATOM 3771 C C . ALA C 1 49 ? -3.923 57.854 49.645 1.00 44.89 49 ALA C C 1
ATOM 3772 O O . ALA C 1 49 ? -3.764 56.975 50.496 1.00 44.94 49 ALA C O 1
ATOM 3774 N N . ALA C 1 50 ? -5.109 58.375 49.349 1.00 43.83 50 ALA C N 1
ATOM 3775 C CA . ALA C 1 50 ? -6.323 57.955 50.027 1.00 43.37 50 ALA C CA 1
ATOM 3776 C C . ALA C 1 50 ? -6.861 56.660 49.441 1.00 43.10 50 ALA C C 1
ATOM 3777 O O . ALA C 1 50 ? -7.695 55.994 50.051 1.00 44.04 50 ALA C O 1
ATOM 3779 N N . ALA C 1 51 ? -6.396 56.303 48.251 1.00 41.89 51 ALA C N 1
ATOM 3780 C CA . ALA C 1 51 ? -6.861 55.077 47.614 1.00 40.09 51 ALA C CA 1
ATOM 3781 C C . ALA C 1 51 ? -5.980 53.893 47.998 1.00 37.92 51 ALA C C 1
ATOM 3782 O O . ALA C 1 51 ? -6.403 52.744 47.914 1.00 37.47 51 ALA C O 1
ATOM 3784 N N . ARG C 1 52 ? -4.759 54.178 48.430 1.00 37.23 52 ARG C N 1
ATOM 3785 C CA . ARG C 1 52 ? -3.824 53.123 48.800 1.00 38.23 52 ARG C CA 1
ATOM 3786 C C . ARG C 1 52 ? -4.359 52.195 49.893 1.00 39.12 52 ARG C C 1
ATOM 3787 O O . ARG C 1 52 ? -4.452 50.982 49.687 1.00 37.57 52 ARG C O 1
ATOM 3795 N N . PRO C 1 53 ? -4.739 52.749 51.061 1.00 38.84 53 PRO C N 1
ATOM 3796 C CA . PRO C 1 53 ? -5.257 51.893 52.135 1.00 38.15 53 PRO C CA 1
ATOM 3797 C C . PRO C 1 53 ? -6.515 51.126 51.744 1.00 35.64 53 PRO C C 1
ATOM 3798 O O . PRO C 1 53 ? -6.699 49.983 52.153 1.00 37.10 53 PRO C O 1
ATOM 3802 N N . VAL C 1 54 ? -7.374 51.753 50.947 1.00 34.59 54 VAL C N 1
ATOM 3803 C CA . VAL C 1 54 ? -8.615 51.123 50.499 1.00 33.29 54 VAL C CA 1
ATOM 3804 C C . VAL C 1 54 ? -8.337 49.970 49.534 1.00 33.73 54 VAL C C 1
ATOM 3805 O O . VAL C 1 54 ? -9.020 48.941 49.558 1.00 33.67 54 VAL C O 1
ATOM 3809 N N . ALA C 1 55 ? -7.337 50.152 48.676 1.00 31.84 55 ALA C N 1
ATOM 3810 C CA . ALA C 1 55 ? -6.966 49.120 47.714 1.00 31.35 55 ALA C CA 1
ATOM 3811 C C . ALA C 1 55 ? -6.316 47.961 48.463 1.00 28.47 55 ALA C C 1
ATOM 3812 O O . ALA C 1 55 ? -6.651 46.803 48.244 1.00 28.35 55 ALA C O 1
ATOM 3814 N N . HIS C 1 56 ? -5.380 48.293 49.342 1.00 30.18 56 HIS C N 1
ATOM 3815 C CA . HIS C 1 56 ? -4.680 47.296 50.136 1.00 32.20 56 HIS C CA 1
ATOM 3816 C C . HIS C 1 56 ? -5.664 46.409 50.893 1.00 32.26 56 HIS C C 1
ATOM 3817 O O . HIS C 1 56 ? -5.745 45.203 50.644 1.00 32.49 56 HIS C O 1
ATOM 3824 N N . ASP C 1 57 ? -6.411 47.007 51.817 1.00 33.16 57 ASP C N 1
ATOM 3825 C CA . ASP C 1 57 ? -7.381 46.253 52.612 1.00 32.17 57 ASP C CA 1
ATOM 3826 C C . ASP C 1 57 ? -8.374 45.466 51.763 1.00 30.04 57 ASP C C 1
ATOM 3827 O O . ASP C 1 57 ? -8.782 44.368 52.143 1.00 31.13 57 ASP C O 1
ATOM 3832 N N . ALA C 1 58 ? -8.756 46.016 50.614 1.00 30.65 58 ALA C N 1
ATOM 3833 C CA . ALA C 1 58 ? -9.708 45.348 49.729 1.00 27.37 58 ALA C CA 1
ATOM 3834 C C . ALA C 1 58 ? -9.083 44.153 49.014 1.00 27.61 58 ALA C C 1
ATOM 3835 O O . ALA C 1 58 ? -9.741 43.129 48.805 1.00 25.49 58 ALA C O 1
ATOM 3837 N N . ALA C 1 59 ? -7.819 44.297 48.625 1.00 26.00 59 ALA C N 1
ATOM 3838 C CA . ALA C 1 59 ? -7.091 43.229 47.938 1.00 27.31 59 ALA C CA 1
ATOM 3839 C C . ALA C 1 59 ? -6.823 42.104 48.934 1.00 27.19 59 ALA C C 1
ATOM 3840 O O . ALA C 1 59 ? -7.019 40.927 48.630 1.00 28.27 59 ALA C O 1
ATOM 3842 N N . ARG C 1 60 ? -6.376 42.482 50.127 1.00 29.29 60 ARG C N 1
ATOM 3843 C CA . ARG C 1 60 ? -6.089 41.519 51.188 1.00 30.56 60 ARG C CA 1
ATOM 3844 C C . ARG C 1 60 ? -7.279 40.593 51.423 1.00 30.29 60 ARG C C 1
ATOM 3845 O O . ARG C 1 60 ? -7.131 39.370 51.436 1.00 29.39 60 ARG C O 1
ATOM 3853 N N . ASP C 1 61 ? -8.462 41.178 51.605 1.00 29.32 61 ASP C N 1
ATOM 3854 C CA . ASP C 1 61 ? -9.659 40.384 51.856 1.00 29.83 61 ASP C CA 1
ATOM 3855 C C . ASP C 1 61 ? -10.149 39.635 50.625 1.00 28.57 61 ASP C C 1
ATOM 3856 O O . ASP C 1 61 ? -10.752 38.568 50.738 1.00 30.18 61 ASP C O 1
ATOM 3861 N N . LEU C 1 62 ? -9.899 40.190 49.446 1.00 28.47 62 LEU C N 1
ATOM 3862 C CA . LEU C 1 62 ? -10.333 39.551 48.203 1.00 27.80 62 LEU C CA 1
ATOM 3863 C C . LEU C 1 62 ? -9.528 38.288 47.906 1.00 28.23 62 LEU C C 1
ATOM 3864 O O . LEU C 1 62 ? -10.082 37.270 47.504 1.00 27.23 62 LEU C O 1
ATOM 3869 N N . ILE C 1 63 ? -8.217 38.362 48.093 1.00 29.10 63 ILE C N 1
ATOM 3870 C CA . ILE C 1 63 ? -7.360 37.212 47.834 1.00 28.93 63 ILE C CA 1
ATOM 3871 C C . ILE C 1 63 ? -7.762 36.041 48.725 1.00 30.16 63 ILE C C 1
ATOM 3872 O O . ILE C 1 63 ? -7.837 34.903 48.266 1.00 29.15 63 ILE C O 1
ATOM 3877 N N . ALA C 1 64 ? -8.036 36.323 49.996 1.00 31.32 64 ALA C N 1
ATOM 3878 C CA . ALA C 1 64 ? -8.433 35.274 50.929 1.00 32.42 64 ALA C CA 1
ATOM 3879 C C . ALA C 1 64 ? -9.796 34.684 50.579 1.00 33.47 64 ALA C C 1
ATOM 3880 O O . ALA C 1 64 ? -10.017 33.491 50.757 1.00 35.47 64 ALA C O 1
ATOM 3882 N N . ALA C 1 65 ? -10.705 35.516 50.074 1.00 37.16 65 ALA C N 1
ATOM 3883 C CA . ALA C 1 65 ? -12.049 35.062 49.710 1.00 39.85 65 ALA C CA 1
ATOM 3884 C C . ALA C 1 65 ? -12.057 34.193 48.454 1.00 42.40 65 ALA C C 1
ATOM 3885 O O . ALA C 1 65 ? -12.955 33.368 48.267 1.00 43.60 65 ALA C O 1
ATOM 3887 N N . ALA C 1 66 ? -11.063 34.390 47.591 1.00 44.41 66 ALA C N 1
ATOM 3888 C CA . ALA C 1 66 ? -10.930 33.615 46.355 1.00 45.15 66 ALA C CA 1
ATOM 3889 C C . ALA C 1 66 ? -9.435 33.384 46.097 1.00 45.99 66 ALA C C 1
ATOM 3890 O O . ALA C 1 66 ? -8.832 34.043 45.247 1.00 46.15 66 ALA C O 1
ATOM 3892 N N . PRO C 1 67 ? -8.823 32.442 46.842 1.00 46.92 67 PRO C N 1
ATOM 3893 C CA . PRO C 1 67 ? -7.407 32.046 46.789 1.00 47.69 67 PRO C CA 1
ATOM 3894 C C . PRO C 1 67 ? -6.813 31.609 45.442 1.00 47.34 67 PRO C C 1
ATOM 3895 O O . PRO C 1 67 ? -5.612 31.764 45.218 1.00 46.65 67 PRO C O 1
ATOM 3899 N N . HIS C 1 68 ? -7.638 31.058 44.556 1.00 47.05 68 HIS C N 1
ATOM 3900 C CA . HIS C 1 68 ? -7.159 30.605 43.251 1.00 47.32 68 HIS C CA 1
ATOM 3901 C C . HIS C 1 68 ? -7.150 31.757 42.241 1.00 46.11 68 HIS C C 1
ATOM 3902 O O . HIS C 1 68 ? -6.285 31.822 41.360 1.00 46.89 68 HIS C O 1
ATOM 3909 N N . LEU C 1 69 ? -8.127 32.652 42.382 1.00 42.60 69 LEU C N 1
ATOM 3910 C CA . LEU C 1 69 ? -8.285 33.818 41.517 1.00 37.54 69 LEU C CA 1
ATOM 3911 C C . LEU C 1 69 ? -7.009 34.649 41.455 1.00 34.06 69 LEU C C 1
ATOM 3912 O O . LEU C 1 69 ? -6.446 35.000 42.490 1.00 33.87 69 LEU C O 1
ATOM 3917 N N . ALA C 1 70 ? -6.559 34.968 40.243 1.00 31.16 70 ALA C N 1
ATOM 3918 C CA . ALA C 1 70 ? -5.349 35.769 40.068 1.00 26.92 70 ALA C CA 1
ATOM 3919 C C . ALA C 1 70 ? -5.678 37.225 40.362 1.00 25.83 70 ALA C C 1
ATOM 3920 O O . ALA C 1 70 ? -6.397 37.881 39.604 1.00 25.39 70 ALA C O 1
ATOM 3922 N N . VAL C 1 71 ? -5.140 37.734 41.465 1.00 24.58 71 VAL C N 1
ATOM 3923 C CA . VAL C 1 71 ? -5.402 39.105 41.867 1.00 22.86 71 VAL C CA 1
ATOM 3924 C C . VAL C 1 71 ? -4.201 40.026 41.667 1.00 22.19 71 VAL C C 1
ATOM 3925 O O . VAL C 1 71 ? -3.120 39.800 42.219 1.00 19.93 71 VAL C O 1
ATOM 3929 N N . PHE C 1 72 ? -4.415 41.066 40.867 1.00 21.32 72 PHE C N 1
ATOM 3930 C CA . PHE C 1 72 ? -3.391 42.054 40.543 1.00 21.12 72 PHE C CA 1
ATOM 3931 C C . PHE C 1 72 ? -3.796 43.442 41.022 1.00 21.92 72 PHE C C 1
ATOM 3932 O O . PHE C 1 72 ? -4.977 43.739 41.167 1.00 21.91 72 PHE C O 1
ATOM 3940 N N . VAL C 1 73 ? -2.798 44.286 41.250 1.00 21.31 73 VAL C N 1
ATOM 3941 C CA . VAL C 1 73 ? -3.019 45.674 41.620 1.00 22.15 73 VAL C CA 1
ATOM 3942 C C . VAL C 1 73 ? -2.226 46.459 40.577 1.00 23.51 73 VAL C C 1
ATOM 3943 O O . VAL C 1 73 ? -1.051 46.167 40.333 1.00 23.31 73 VAL C O 1
ATOM 3947 N N . ARG C 1 74 ? -2.861 47.428 39.931 1.00 23.10 74 ARG C N 1
ATOM 3948 C CA . ARG C 1 74 ? -2.124 48.226 38.964 1.00 22.55 74 ARG C CA 1
ATOM 3949 C C . ARG C 1 74 ? -1.677 49.488 39.669 1.00 23.70 74 ARG C C 1
ATOM 3950 O O . ARG C 1 74 ? -2.493 50.255 40.171 1.00 24.48 74 ARG C O 1
ATOM 3958 N N . VAL C 1 75 ? -0.370 49.686 39.724 1.00 23.12 75 VAL C N 1
ATOM 3959 C CA . VAL C 1 75 ? 0.184 50.860 40.358 1.00 22.74 75 VAL C CA 1
ATOM 3960 C C . VAL C 1 75 ? 0.269 51.952 39.299 1.00 23.38 75 VAL C C 1
ATOM 3961 O O . VAL C 1 75 ? -0.119 51.739 38.150 1.00 23.92 75 VAL C O 1
ATOM 3965 N N . ASN C 1 76 ? 0.767 53.119 39.681 1.00 23.76 76 ASN C N 1
ATOM 3966 C CA . ASN C 1 76 ? 0.899 54.217 38.732 1.00 26.03 76 ASN C CA 1
ATOM 3967 C C . ASN C 1 76 ? 2.204 54.088 37.946 1.00 25.34 76 ASN C C 1
ATOM 3968 O O . ASN C 1 76 ? 3.087 53.311 38.316 1.00 24.59 76 ASN C O 1
ATOM 3973 N N . ALA C 1 77 ? 2.320 54.840 36.856 1.00 25.79 77 ALA C N 1
ATOM 3974 C CA . ALA C 1 77 ? 3.520 54.797 36.020 1.00 27.10 77 ALA C CA 1
ATOM 3975 C C . ALA C 1 77 ? 4.806 54.965 36.829 1.00 27.96 77 ALA C C 1
ATOM 3976 O O . ALA C 1 77 ? 4.826 55.665 37.838 1.00 28.83 77 ALA C O 1
ATOM 3978 N N . LEU C 1 78 ? 5.875 54.325 36.363 1.00 29.82 78 LEU C N 1
ATOM 3979 C CA . LEU C 1 78 ? 7.181 54.369 37.012 1.00 33.19 78 LEU C CA 1
ATOM 3980 C C . LEU C 1 78 ? 7.681 55.787 37.278 1.00 35.89 78 LEU C C 1
ATOM 3981 O O . LEU C 1 78 ? 8.240 56.070 38.340 1.00 36.02 78 LEU C O 1
ATOM 3986 N N . HIS C 1 79 ? 7.488 56.677 36.312 1.00 36.59 79 HIS C N 1
ATOM 3987 C CA . HIS C 1 79 ? 7.951 58.050 36.462 1.00 38.33 79 HIS C CA 1
ATOM 3988 C C . HIS C 1 79 ? 6.901 58.988 37.040 1.00 39.43 79 HIS C C 1
ATOM 3989 O O . HIS C 1 79 ? 7.092 60.204 37.062 1.00 41.09 79 HIS C O 1
ATOM 3996 N N . SER C 1 80 ? 5.791 58.432 37.508 1.00 40.07 80 SER C N 1
ATOM 3997 C CA . SER C 1 80 ? 4.751 59.258 38.098 1.00 40.89 80 SER C CA 1
ATOM 3998 C C . SER C 1 80 ? 5.189 59.581 39.523 1.00 41.82 80 SER C C 1
ATOM 3999 O O . SER C 1 80 ? 6.136 58.987 40.041 1.00 40.71 80 SER C O 1
ATOM 4002 N N . PRO C 1 81 ? 4.510 60.535 40.175 1.00 42.08 81 PRO C N 1
ATOM 4003 C CA . PRO C 1 81 ? 4.862 60.907 41.548 1.00 42.72 81 PRO C CA 1
ATOM 4004 C C . PRO C 1 81 ? 4.295 59.920 42.568 1.00 42.23 81 PRO C C 1
ATOM 4005 O O . PRO C 1 81 ? 4.624 59.973 43.755 1.00 42.40 81 PRO C O 1
ATOM 4009 N N . TYR C 1 82 ? 3.460 59.007 42.087 1.00 41.81 82 TYR C N 1
ATOM 4010 C CA . TYR C 1 82 ? 2.797 58.037 42.944 1.00 41.11 82 TYR C CA 1
ATOM 4011 C C . TYR C 1 82 ? 3.417 56.641 43.036 1.00 40.18 82 TYR C C 1
ATOM 4012 O O . TYR C 1 82 ? 3.206 55.933 44.019 1.00 40.05 82 TYR C O 1
ATOM 4021 N N . PHE C 1 83 ? 4.176 56.252 42.019 1.00 39.80 83 PHE C N 1
ATOM 4022 C CA . PHE C 1 83 ? 4.805 54.929 41.968 1.00 37.81 83 PHE C CA 1
ATOM 4023 C C . PHE C 1 83 ? 5.416 54.430 43.278 1.00 38.05 83 PHE C C 1
ATOM 4024 O O . PHE C 1 83 ? 5.078 53.350 43.761 1.00 37.23 83 PHE C O 1
ATOM 4032 N N . GLU C 1 84 ? 6.335 55.219 43.825 1.00 39.30 84 GLU C N 1
ATOM 4033 C CA . GLU C 1 84 ? 7.040 54.888 45.060 1.00 39.61 84 GLU C CA 1
ATOM 4034 C C . GLU C 1 84 ? 6.092 54.460 46.182 1.00 38.73 84 GLU C C 1
ATOM 4035 O O . GLU C 1 84 ? 6.176 53.343 46.703 1.00 38.84 84 GLU C O 1
ATOM 4041 N N . ASP C 1 85 ? 5.186 55.355 46.549 1.00 36.83 85 ASP C N 1
ATOM 4042 C CA . ASP C 1 85 ? 4.232 55.079 47.609 1.00 35.36 85 ASP C CA 1
ATOM 4043 C C . ASP C 1 85 ? 3.229 53.978 47.260 1.00 33.52 85 ASP C C 1
ATOM 4044 O O . ASP C 1 85 ? 2.685 53.327 48.154 1.00 31.41 85 ASP C O 1
ATOM 4049 N N . ASP C 1 86 ? 2.976 53.770 45.970 1.00 31.01 86 ASP C N 1
ATOM 4050 C CA . ASP C 1 86 ? 2.043 52.730 45.553 1.00 28.11 86 ASP C CA 1
ATOM 4051 C C . ASP C 1 86 ? 2.573 51.344 45.912 1.00 26.66 86 ASP C C 1
ATOM 4052 O O . ASP C 1 86 ? 1.804 50.441 46.236 1.00 24.43 86 ASP C O 1
ATOM 4057 N N . LEU C 1 87 ? 3.888 51.183 45.847 1.00 24.68 87 LEU C N 1
ATOM 4058 C CA . LEU C 1 87 ? 4.516 49.902 46.151 1.00 26.45 87 LEU C CA 1
ATOM 4059 C C . LEU C 1 87 ? 4.216 49.413 47.565 1.00 26.33 87 LEU C C 1
ATOM 4060 O O . LEU C 1 87 ? 4.033 48.215 47.790 1.00 25.12 87 LEU C O 1
ATOM 4065 N N . SER C 1 88 ? 4.161 50.351 48.507 1.00 28.17 88 SER C N 1
ATOM 4066 C CA . SER C 1 88 ? 3.901 50.039 49.911 1.00 29.22 88 SER C CA 1
ATOM 4067 C C . SER C 1 88 ? 2.577 49.305 50.104 1.00 29.59 88 SER C C 1
ATOM 4068 O O . SER C 1 88 ? 2.363 48.644 51.119 1.00 31.23 88 SER C O 1
ATOM 4071 N N . VAL C 1 89 ? 1.700 49.432 49.114 1.00 29.22 89 VAL C N 1
ATOM 4072 C CA . VAL C 1 89 ? 0.379 48.813 49.118 1.00 29.46 89 VAL C CA 1
ATOM 4073 C C . VAL C 1 89 ? 0.397 47.333 48.721 1.00 27.93 89 VAL C C 1
ATOM 4074 O O . VAL C 1 89 ? -0.495 46.572 49.088 1.00 26.11 89 VAL C O 1
ATOM 4078 N N . LEU C 1 90 ? 1.412 46.937 47.965 1.00 26.42 90 LEU C N 1
ATOM 4079 C CA . LEU C 1 90 ? 1.527 45.565 47.481 1.00 24.84 90 LEU C CA 1
ATOM 4080 C C . LEU C 1 90 ? 1.905 44.541 48.547 1.00 23.94 90 LEU C C 1
ATOM 4081 O O . LEU C 1 90 ? 2.536 44.869 49.545 1.00 22.89 90 LEU C O 1
ATOM 4086 N N . THR C 1 91 ? 1.507 43.294 48.321 1.00 24.43 91 THR C N 1
ATOM 4087 C CA . THR C 1 91 ? 1.830 42.210 49.243 1.00 25.85 91 THR C CA 1
ATOM 4088 C C . THR C 1 91 ? 2.184 40.964 48.457 1.00 24.33 91 THR C C 1
ATOM 4089 O O . THR C 1 91 ? 1.808 40.826 47.291 1.00 24.27 91 THR C O 1
ATOM 4093 N N . PRO C 1 92 ? 2.921 40.037 49.088 1.00 25.22 92 PRO C N 1
ATOM 4094 C CA . PRO C 1 92 ? 3.325 38.785 48.443 1.00 24.60 92 PRO C CA 1
ATOM 4095 C C . PRO C 1 92 ? 2.147 37.913 48.007 1.00 24.43 92 PRO C C 1
ATOM 4096 O O . PRO C 1 92 ? 2.287 37.077 47.111 1.00 25.47 92 PRO C O 1
ATOM 4100 N N . GLU C 1 93 ? 0.987 38.096 48.632 1.00 24.64 93 GLU C N 1
ATOM 4101 C CA . GLU C 1 93 ? -0.179 37.290 48.277 1.00 24.23 93 GLU C CA 1
ATOM 4102 C C . GLU C 1 93 ? -0.767 37.626 46.904 1.00 22.32 93 GLU C C 1
ATOM 4103 O O . GLU C 1 93 ? -1.547 36.852 46.355 1.00 21.21 93 GLU C O 1
ATOM 4109 N N . LEU C 1 94 ? -0.404 38.779 46.353 1.00 21.47 94 LEU C N 1
ATOM 4110 C CA . LEU C 1 94 ? -0.899 39.169 45.035 1.00 21.83 94 LEU C CA 1
ATOM 4111 C C . LEU C 1 94 ? -0.317 38.235 43.970 1.00 21.41 94 LEU C C 1
ATOM 4112 O O . LEU C 1 94 ? 0.766 37.677 44.148 1.00 21.21 94 LEU C O 1
ATOM 4117 N N . SER C 1 95 ? -1.035 38.068 42.866 1.00 20.22 95 SER C N 1
ATOM 4118 C CA . SER C 1 95 ? -0.552 37.219 41.787 1.00 20.85 95 SER C CA 1
ATOM 4119 C C . SER C 1 95 ? 0.530 37.959 41.007 1.00 20.85 95 SER C C 1
ATOM 4120 O O . SER C 1 95 ? 1.443 37.339 40.462 1.00 20.50 95 SER C O 1
ATOM 4123 N N . GLY C 1 96 ? 0.432 39.287 40.979 1.00 21.18 96 GLY C N 1
ATOM 4124 C CA . GLY C 1 96 ? 1.410 40.093 40.267 1.00 21.15 96 GLY C CA 1
ATOM 4125 C C . GLY C 1 96 ? 1.107 41.573 40.376 1.00 21.63 96 GLY C C 1
ATOM 4126 O O . GLY C 1 96 ? 0.159 41.959 41.057 1.00 21.31 96 GLY C O 1
ATOM 4127 N N . VAL C 1 97 ? 1.925 42.403 39.730 1.00 20.65 97 VAL C N 1
ATOM 4128 C CA . VAL C 1 97 ? 1.717 43.845 39.742 1.00 21.21 97 VAL C CA 1
ATOM 4129 C C . VAL C 1 97 ? 1.630 44.366 38.307 1.00 23.10 97 VAL C C 1
ATOM 4130 O O . VAL C 1 97 ? 2.420 43.972 37.449 1.00 20.02 97 VAL C O 1
ATOM 4134 N N . VAL C 1 98 ? 0.658 45.237 38.050 1.00 22.33 98 VAL C N 1
ATOM 4135 C CA . VAL C 1 98 ? 0.482 45.807 36.721 1.00 22.03 98 VAL C CA 1
ATOM 4136 C C . VAL C 1 98 ? 1.180 47.163 36.683 1.00 22.43 98 VAL C C 1
ATOM 4137 O O . VAL C 1 98 ? 0.904 48.039 37.506 1.00 20.45 98 VAL C O 1
ATOM 4141 N N . VAL C 1 99 ? 2.106 47.322 35.742 1.00 20.36 99 VAL C N 1
ATOM 4142 C CA . VAL C 1 99 ? 2.837 48.571 35.604 1.00 21.31 99 VAL C CA 1
ATOM 4143 C C . VAL C 1 99 ? 2.494 49.162 34.242 1.00 21.31 99 VAL C C 1
ATOM 4144 O O . VAL C 1 99 ? 2.913 48.653 33.206 1.00 21.51 99 VAL C O 1
ATOM 4148 N N . PRO C 1 100 ? 1.717 50.251 34.236 1.00 22.59 100 PRO C N 1
ATOM 4149 C CA . PRO C 1 100 ? 1.301 50.917 33.003 1.00 21.49 100 PRO C CA 1
ATOM 4150 C C . PRO C 1 100 ? 2.384 51.773 32.364 1.00 22.26 100 PRO C C 1
ATOM 4151 O O . PRO C 1 100 ? 3.353 52.160 33.011 1.00 22.87 100 PRO C O 1
ATOM 4155 N N . LYS C 1 101 ? 2.211 52.040 31.075 1.00 23.66 101 LYS C N 1
ATOM 4156 C CA . LYS C 1 101 ? 3.127 52.884 30.312 1.00 23.35 101 LYS C CA 1
ATOM 4157 C C . LYS C 1 101 ? 4.627 52.601 30.380 1.00 22.62 101 LYS C C 1
ATOM 4158 O O . LYS C 1 101 ? 5.429 53.533 30.461 1.00 24.76 101 LYS C O 1
ATOM 4164 N N . LEU C 1 102 ? 5.014 51.329 30.342 1.00 21.15 102 LEU C N 1
ATOM 4165 C CA . LEU C 1 102 ? 6.432 50.975 30.343 1.00 21.37 102 LEU C CA 1
ATOM 4166 C C . LEU C 1 102 ? 6.940 51.319 28.947 1.00 22.61 102 LEU C C 1
ATOM 4167 O O . LEU C 1 102 ? 6.255 51.060 27.955 1.00 22.00 102 LEU C O 1
ATOM 4172 N N . GLU C 1 103 ? 8.132 51.899 28.862 1.00 23.10 103 GLU C N 1
ATOM 4173 C CA . GLU C 1 103 ? 8.661 52.308 27.568 1.00 24.42 103 GLU C CA 1
ATOM 4174 C C . GLU C 1 103 ? 10.045 51.796 27.201 1.00 23.73 103 GLU C C 1
ATOM 4175 O O . GLU C 1 103 ? 10.476 51.957 26.063 1.00 24.54 103 GLU C O 1
ATOM 4181 N N . MET C 1 104 ? 10.740 51.181 28.150 1.00 24.12 104 MET C N 1
ATOM 4182 C CA . MET C 1 104 ? 12.071 50.652 27.886 1.00 24.08 104 MET C CA 1
ATOM 4183 C C . MET C 1 104 ? 12.353 49.418 28.728 1.00 24.34 104 MET C C 1
ATOM 4184 O O . MET C 1 104 ? 11.785 49.247 29.805 1.00 22.47 104 MET C O 1
ATOM 4189 N N . GLY C 1 105 ? 13.236 48.561 28.231 1.00 23.61 105 GLY C N 1
ATOM 4190 C CA . GLY C 1 105 ? 13.587 47.369 28.974 1.00 25.86 105 GLY C CA 1
ATOM 4191 C C . GLY C 1 105 ? 14.191 47.797 30.297 1.00 27.06 105 GLY C C 1
ATOM 4192 O O . GLY C 1 105 ? 14.021 47.132 31.319 1.00 26.93 105 GLY C O 1
ATOM 4193 N N . ALA C 1 106 ? 14.896 48.921 30.278 1.00 26.33 106 ALA C N 1
ATOM 4194 C CA . ALA C 1 106 ? 15.527 49.440 31.482 1.00 28.17 106 ALA C CA 1
ATOM 4195 C C . ALA C 1 106 ? 14.502 49.829 32.544 1.00 28.64 106 ALA C C 1
ATOM 4196 O O . ALA C 1 106 ? 14.765 49.690 33.738 1.00 29.21 106 ALA C O 1
ATOM 4198 N N . GLU C 1 107 ? 13.335 50.316 32.128 1.00 27.95 107 GLU C N 1
ATOM 4199 C CA . GLU C 1 107 ? 12.314 50.696 33.105 1.00 28.05 107 GLU C CA 1
ATOM 4200 C C . GLU C 1 107 ? 11.754 49.446 33.776 1.00 27.73 107 GLU C C 1
ATOM 4201 O O . GLU C 1 107 ? 11.526 49.429 34.986 1.00 27.70 107 GLU C O 1
ATOM 4207 N N . ALA C 1 108 ? 11.542 48.395 32.985 1.00 26.65 108 ALA C N 1
ATOM 4208 C CA . ALA C 1 108 ? 11.017 47.138 33.509 1.00 25.49 108 ALA C CA 1
ATOM 4209 C C . ALA C 1 108 ? 12.005 46.525 34.499 1.00 24.85 108 ALA C C 1
ATOM 4210 O O . ALA C 1 108 ? 11.609 45.983 35.527 1.00 23.17 108 ALA C O 1
ATOM 4212 N N . ARG C 1 109 ? 13.294 46.606 34.186 1.00 26.70 109 ARG C N 1
ATOM 4213 C CA . ARG C 1 109 ? 14.305 46.067 35.086 1.00 28.06 109 ARG C CA 1
ATOM 4214 C C . ARG C 1 109 ? 14.342 46.893 36.371 1.00 27.88 109 ARG C C 1
ATOM 4215 O O . ARG C 1 109 ? 14.569 46.352 37.458 1.00 25.37 109 ARG C O 1
ATOM 4223 N N . GLN C 1 110 ? 14.104 48.196 36.243 1.00 28.06 110 GLN C N 1
ATOM 4224 C CA . GLN C 1 110 ? 14.087 49.086 37.401 1.00 30.05 110 GLN C CA 1
ATOM 4225 C C . GLN C 1 110 ? 12.957 48.683 38.334 1.00 29.98 110 GLN C C 1
ATOM 4226 O O . GLN C 1 110 ? 13.151 48.545 39.543 1.00 27.41 110 GLN C O 1
ATOM 4232 N N . VAL C 1 111 ? 11.771 48.507 37.765 1.00 26.33 111 VAL C N 1
ATOM 4233 C CA . VAL C 1 111 ? 10.617 48.109 38.553 1.00 26.34 111 VAL C CA 1
ATOM 4234 C C . VAL C 1 111 ? 10.927 46.792 39.259 1.00 26.97 111 VAL C C 1
ATOM 4235 O O . VAL C 1 111 ? 10.751 46.678 40.466 1.00 25.80 111 VAL C O 1
ATOM 4239 N N . ALA C 1 112 ? 11.409 45.809 38.501 1.00 26.01 112 ALA C N 1
ATOM 4240 C CA . ALA C 1 112 ? 11.733 44.503 39.062 1.00 27.72 112 ALA C CA 1
ATOM 4241 C C . ALA C 1 112 ? 12.686 44.628 40.248 1.00 29.02 112 ALA C C 1
ATOM 4242 O O . ALA C 1 112 ? 12.476 44.003 41.289 1.00 28.61 112 ALA C O 1
ATOM 4244 N N . GLN C 1 113 ? 13.729 45.439 40.091 1.00 30.52 113 GLN C N 1
ATOM 4245 C CA . GLN C 1 113 ? 14.704 45.622 41.159 1.00 33.43 113 GLN C CA 1
ATOM 4246 C C . GLN C 1 113 ? 14.076 46.255 42.395 1.00 33.12 113 GLN C C 1
ATOM 4247 O O . GLN C 1 113 ? 14.298 45.787 43.513 1.00 32.54 113 GLN C O 1
ATOM 4253 N N . MET C 1 114 ? 13.297 47.316 42.194 1.00 31.76 114 MET C N 1
ATOM 4254 C CA . MET C 1 114 ? 12.644 47.993 43.305 1.00 33.33 114 MET C CA 1
ATOM 4255 C C . MET C 1 114 ? 11.723 47.041 44.059 1.00 32.83 114 MET C C 1
ATOM 4256 O O . MET C 1 114 ? 11.666 47.071 45.289 1.00 32.08 114 MET C O 1
ATOM 4261 N N . LEU C 1 115 ? 11.008 46.194 43.323 1.00 29.22 115 LEU C N 1
ATOM 4262 C CA . LEU C 1 115 ? 10.105 45.229 43.944 1.00 29.92 115 LEU C CA 1
ATOM 4263 C C . LEU C 1 115 ? 10.887 44.263 44.831 1.00 29.67 115 LEU C C 1
ATOM 4264 O O . LEU C 1 115 ? 10.486 43.967 45.958 1.00 27.35 115 LEU C O 1
ATOM 4269 N N . GLN C 1 116 ? 12.009 43.776 44.316 1.00 29.40 116 GLN C N 1
ATOM 4270 C CA . GLN C 1 116 ? 12.830 42.841 45.068 1.00 32.08 116 GLN C CA 1
ATOM 4271 C C . GLN C 1 116 ? 13.400 43.485 46.331 1.00 31.95 116 GLN C C 1
ATOM 4272 O O . GLN C 1 116 ? 13.453 42.853 47.387 1.00 31.73 116 GLN C O 1
ATOM 4278 N N . GLU C 1 117 ? 13.823 44.740 46.217 1.00 31.78 117 GLU C N 1
ATOM 4279 C CA . GLU C 1 117 ? 14.375 45.472 47.353 1.00 33.54 117 GLU C CA 1
ATOM 4280 C C . GLU C 1 117 ? 13.332 45.690 48.447 1.00 33.52 117 GLU C C 1
ATOM 4281 O O . GLU C 1 117 ? 13.670 45.765 49.630 1.00 34.42 117 GLU C O 1
ATOM 4287 N N . ARG C 1 118 ? 12.067 45.779 48.048 1.00 31.96 118 ARG C N 1
ATOM 4288 C CA . ARG C 1 118 ? 10.959 45.978 48.978 1.00 32.36 118 ARG C CA 1
ATOM 4289 C C . ARG C 1 118 ? 10.407 44.616 49.403 1.00 32.30 118 ARG C C 1
ATOM 4290 O O . ARG C 1 118 ? 9.349 44.530 50.028 1.00 32.27 118 ARG C O 1
ATOM 4298 N N . SER C 1 119 ? 11.137 43.560 49.052 1.00 32.19 119 SER C N 1
ATOM 4299 C CA . SER C 1 119 ? 10.751 42.185 49.356 1.00 32.74 119 SER C CA 1
ATOM 4300 C C . SER C 1 119 ? 9.355 41.869 48.837 1.00 33.42 119 SER C C 1
ATOM 4301 O O . SER C 1 119 ? 8.509 41.347 49.565 1.00 31.92 119 SER C O 1
ATOM 4304 N N . LEU C 1 120 ? 9.119 42.199 47.570 1.00 33.07 120 LEU C N 1
ATOM 4305 C CA . LEU C 1 120 ? 7.841 41.933 46.930 1.00 32.52 120 LEU C CA 1
ATOM 4306 C C . LEU C 1 120 ? 8.093 41.110 45.672 1.00 33.93 120 LEU C C 1
ATOM 4307 O O . LEU C 1 120 ? 8.353 41.659 44.603 1.00 34.80 120 LEU C O 1
ATOM 4312 N N . PRO C 1 121 ? 8.026 39.773 45.793 1.00 33.96 121 PRO C N 1
ATOM 4313 C CA . PRO C 1 121 ? 8.240 38.827 44.691 1.00 33.52 121 PRO C CA 1
ATOM 4314 C C . PRO C 1 121 ? 7.014 38.786 43.791 1.00 31.86 121 PRO C C 1
ATOM 4315 O O . PRO C 1 121 ? 6.248 37.817 43.806 1.00 32.72 121 PRO C O 1
ATOM 4319 N N . LEU C 1 122 ? 6.833 39.834 42.999 1.00 28.59 122 LEU C N 1
ATOM 4320 C CA . LEU C 1 122 ? 5.670 39.906 42.137 1.00 25.76 122 LEU C CA 1
ATOM 4321 C C . LEU C 1 122 ? 5.970 39.985 40.644 1.00 24.15 122 LEU C C 1
ATOM 4322 O O . LEU C 1 122 ? 6.701 40.867 40.190 1.00 23.84 122 LEU C O 1
ATOM 4327 N N . PRO C 1 123 ? 5.431 39.035 39.866 1.00 22.38 123 PRO C N 1
ATOM 4328 C CA . PRO C 1 123 ? 5.647 39.038 38.416 1.00 23.25 123 PRO C CA 1
ATOM 4329 C C . PRO C 1 123 ? 5.002 40.323 37.888 1.00 20.72 123 PRO C C 1
ATOM 4330 O O . PRO C 1 123 ? 4.043 40.831 38.477 1.00 19.76 123 PRO C O 1
ATOM 4334 N N . ILE C 1 124 ? 5.523 40.843 36.784 1.00 22.32 124 ILE C N 1
ATOM 4335 C CA . ILE C 1 124 ? 5.017 42.084 36.210 1.00 19.72 124 ILE C CA 1
ATOM 4336 C C . ILE C 1 124 ? 4.118 41.899 34.992 1.00 20.42 124 ILE C C 1
ATOM 4337 O O . ILE C 1 124 ? 4.422 41.114 34.091 1.00 20.22 124 ILE C O 1
ATOM 4342 N N . LEU C 1 125 ? 3.002 42.619 34.981 1.00 20.93 125 LEU C N 1
ATOM 4343 C CA . LEU C 1 125 ? 2.073 42.591 33.857 1.00 18.87 125 LEU C CA 1
ATOM 4344 C C . LEU C 1 125 ? 2.338 43.969 33.265 1.00 20.06 125 LEU C C 1
ATOM 4345 O O . LEU C 1 125 ? 1.899 44.987 33.802 1.00 18.26 125 LEU C O 1
ATOM 4350 N N . ALA C 1 126 ? 3.094 43.992 32.174 1.00 18.80 126 ALA C N 1
ATOM 4351 C CA . ALA C 1 126 ? 3.484 45.243 31.548 1.00 18.61 126 ALA C CA 1
ATOM 4352 C C . ALA C 1 126 ? 2.433 45.914 30.679 1.00 18.04 126 ALA C C 1
ATOM 4353 O O . ALA C 1 126 ? 1.759 45.268 29.876 1.00 19.51 126 ALA C O 1
ATOM 4355 N N . GLY C 1 127 ? 2.303 47.225 30.851 1.00 16.81 127 GLY C N 1
ATOM 4356 C CA . GLY C 1 127 ? 1.363 47.984 30.049 1.00 17.29 127 GLY C CA 1
ATOM 4357 C C . GLY C 1 127 ? 2.108 48.621 28.881 1.00 16.93 127 GLY C C 1
ATOM 4358 O O . GLY C 1 127 ? 2.940 49.510 29.078 1.00 18.50 127 GLY C O 1
ATOM 4359 N N . LEU C 1 128 ? 1.846 48.143 27.669 1.00 13.87 128 LEU C N 1
ATOM 4360 C CA . LEU C 1 128 ? 2.494 48.693 26.473 1.00 15.90 128 LEU C CA 1
ATOM 4361 C C . LEU C 1 128 ? 1.407 49.544 25.838 1.00 17.07 128 LEU C C 1
ATOM 4362 O O . LEU C 1 128 ? 0.549 49.038 25.130 1.00 16.89 128 LEU C O 1
ATOM 4367 N N . GLU C 1 129 ? 1.438 50.841 26.102 1.00 17.75 129 GLU C N 1
ATOM 4368 C CA . GLU C 1 129 ? 0.378 51.700 25.609 1.00 18.10 129 GLU C CA 1
ATOM 4369 C C . GLU C 1 129 ? 0.796 53.117 25.228 1.00 18.30 129 GLU C C 1
ATOM 4370 O O . GLU C 1 129 ? 0.035 54.063 25.399 1.00 17.95 129 GLU C O 1
ATOM 4376 N N . THR C 1 130 ? 2.012 53.251 24.712 1.00 16.51 130 THR C N 1
ATOM 4377 C CA . THR C 1 130 ? 2.529 54.532 24.252 1.00 19.99 130 THR C CA 1
ATOM 4378 C C . THR C 1 130 ? 3.398 54.188 23.045 1.00 20.31 130 THR C C 1
ATOM 4379 O O . THR C 1 130 ? 3.689 53.018 22.802 1.00 20.24 130 THR C O 1
ATOM 4383 N N . GLY C 1 131 ? 3.820 55.196 22.296 1.00 19.77 131 GLY C N 1
ATOM 4384 C CA . GLY C 1 131 ? 4.646 54.926 21.134 1.00 18.44 131 GLY C CA 1
ATOM 4385 C C . GLY C 1 131 ? 5.901 54.150 21.470 1.00 19.00 131 GLY C C 1
ATOM 4386 O O . GLY C 1 131 ? 6.209 53.148 20.827 1.00 20.55 131 GLY C O 1
ATOM 4387 N N . ALA C 1 132 ? 6.623 54.593 22.492 1.00 17.54 132 ALA C N 1
ATOM 4388 C CA . ALA C 1 132 ? 7.862 53.935 22.884 1.00 17.85 132 ALA C CA 1
ATOM 4389 C C . ALA C 1 132 ? 7.612 52.530 23.433 1.00 17.88 132 ALA C C 1
ATOM 4390 O O . ALA C 1 132 ? 8.436 51.634 23.253 1.00 19.29 132 ALA C O 1
ATOM 4392 N N . GLY C 1 133 ? 6.473 52.336 24.092 1.00 19.28 133 GLY C N 1
ATOM 4393 C CA . GLY C 1 133 ? 6.155 51.025 24.627 1.00 19.47 133 GLY C CA 1
ATOM 4394 C C . GLY C 1 133 ? 6.025 50.021 23.495 1.00 20.92 133 GLY C C 1
ATOM 4395 O O . GLY C 1 133 ? 6.541 48.901 23.571 1.00 20.22 133 GLY C O 1
ATOM 4396 N N . VAL C 1 134 ? 5.331 50.428 22.436 1.00 17.65 134 VAL C N 1
ATOM 4397 C CA . VAL C 1 134 ? 5.139 49.566 21.271 1.00 19.38 134 VAL C CA 1
ATOM 4398 C C . VAL C 1 134 ? 6.458 49.383 20.520 1.00 17.07 134 VAL C C 1
ATOM 4399 O O . VAL C 1 134 ? 6.810 48.273 20.144 1.00 17.93 134 VAL C O 1
ATOM 4403 N N . TRP C 1 135 ? 7.188 50.473 20.315 1.00 17.55 135 TRP C N 1
ATOM 4404 C CA . TRP C 1 135 ? 8.461 50.417 19.596 1.00 17.11 135 TRP C CA 1
ATOM 4405 C C . TRP C 1 135 ? 9.467 49.479 20.249 1.00 19.67 135 TRP C C 1
ATOM 4406 O O . TRP C 1 135 ? 10.164 48.729 19.560 1.00 19.42 135 TRP C O 1
ATOM 4417 N N . ASN C 1 136 ? 9.542 49.525 21.578 1.00 19.40 136 ASN C N 1
ATOM 4418 C CA . ASN C 1 136 ? 10.466 48.678 22.322 1.00 19.06 136 ASN C CA 1
ATOM 4419 C C . ASN C 1 136 ? 9.732 47.508 22.979 1.00 18.44 136 ASN C C 1
ATOM 4420 O O . ASN C 1 136 ? 10.148 47.023 24.026 1.00 17.41 136 ASN C O 1
ATOM 4425 N N . ALA C 1 137 ? 8.652 47.048 22.358 1.00 18.18 137 ALA C N 1
ATOM 4426 C CA . ALA C 1 137 ? 7.873 45.949 22.913 1.00 17.08 137 ALA C CA 1
ATOM 4427 C C . ALA C 1 137 ? 8.717 44.721 23.265 1.00 19.83 137 ALA C C 1
ATOM 4428 O O . ALA C 1 137 ? 8.623 44.194 24.381 1.00 17.00 137 ALA C O 1
ATOM 4430 N N . ARG C 1 138 ? 9.536 44.256 22.324 1.00 18.85 138 ARG C N 1
ATOM 4431 C CA . ARG C 1 138 ? 10.347 43.078 22.592 1.00 20.67 138 ARG C CA 1
ATOM 4432 C C . ARG C 1 138 ? 11.325 43.288 23.748 1.00 20.39 138 ARG C C 1
ATOM 4433 O O . ARG C 1 138 ? 11.408 42.453 24.651 1.00 16.64 138 ARG C O 1
ATOM 4441 N N . GLU C 1 139 ? 12.065 44.396 23.726 1.00 20.23 139 GLU C N 1
ATOM 4442 C CA . GLU C 1 139 ? 13.023 44.664 24.793 1.00 23.95 139 GLU C CA 1
ATOM 4443 C C . GLU C 1 139 ? 12.379 44.737 26.180 1.00 22.40 139 GLU C C 1
ATOM 4444 O O . GLU C 1 139 ? 12.977 44.323 27.166 1.00 23.86 139 GLU C O 1
ATOM 4450 N N . ILE C 1 140 ? 11.165 45.262 26.261 1.00 20.90 140 ILE C N 1
ATOM 4451 C CA . ILE C 1 140 ? 10.482 45.339 27.548 1.00 20.56 140 ILE C CA 1
ATOM 4452 C C . ILE C 1 140 ? 10.045 43.935 27.979 1.00 20.15 140 ILE C C 1
ATOM 4453 O O . ILE C 1 140 ? 10.289 43.530 29.115 1.00 20.60 140 ILE C O 1
ATOM 4458 N N . MET C 1 141 ? 9.429 43.189 27.064 1.00 17.50 141 MET C N 1
ATOM 4459 C CA . MET C 1 141 ? 8.950 41.839 27.368 1.00 19.12 141 MET C CA 1
ATOM 4460 C C . MET C 1 141 ? 10.019 40.767 27.606 1.00 19.72 141 MET C C 1
ATOM 4461 O O . MET C 1 141 ? 9.714 39.712 28.160 1.00 19.72 141 MET C O 1
ATOM 4466 N N . GLU C 1 142 ? 11.261 41.015 27.203 1.00 20.01 142 GLU C N 1
ATOM 4467 C CA . GLU C 1 142 ? 12.303 40.018 27.436 1.00 22.16 142 GLU C CA 1
ATOM 4468 C C . GLU C 1 142 ? 12.825 40.075 28.875 1.00 23.15 142 GLU C C 1
ATOM 4469 O O . GLU C 1 142 ? 13.512 39.162 29.326 1.00 22.21 142 GLU C O 1
ATOM 4475 N N . VAL C 1 143 ? 12.509 41.148 29.596 1.00 22.90 143 VAL C N 1
ATOM 4476 C CA . VAL C 1 143 ? 12.927 41.240 30.994 1.00 22.12 143 VAL C CA 1
ATOM 4477 C C . VAL C 1 143 ? 12.270 40.026 31.671 1.00 22.22 143 VAL C C 1
ATOM 4478 O O . VAL C 1 143 ? 11.058 39.828 31.575 1.00 21.77 143 VAL C O 1
ATOM 4482 N N . PRO C 1 144 ? 13.066 39.197 32.365 1.00 22.39 144 PRO C N 1
ATOM 4483 C CA . PRO C 1 144 ? 12.572 37.993 33.045 1.00 21.25 144 PRO C CA 1
ATOM 4484 C C . PRO C 1 144 ? 11.303 38.136 33.882 1.00 20.77 144 PRO C C 1
ATOM 4485 O O . PRO C 1 144 ? 10.391 37.325 33.766 1.00 18.73 144 PRO C O 1
ATOM 4489 N N . GLU C 1 145 ? 11.249 39.164 34.722 1.00 23.04 145 GLU C N 1
ATOM 4490 C CA . GLU C 1 145 ? 10.098 39.379 35.598 1.00 23.94 145 GLU C CA 1
ATOM 4491 C C . GLU C 1 145 ? 8.769 39.644 34.881 1.00 23.60 145 GLU C C 1
ATOM 4492 O O . GLU C 1 145 ? 7.700 39.467 35.471 1.00 22.86 145 GLU C O 1
ATOM 4498 N N . VAL C 1 146 ? 8.831 40.074 33.622 1.00 22.71 146 VAL C N 1
ATOM 4499 C CA . VAL C 1 146 ? 7.617 40.348 32.855 1.00 19.96 146 VAL C CA 1
ATOM 4500 C C . VAL C 1 146 ? 6.992 39.042 32.382 1.00 20.06 146 VAL C C 1
ATOM 4501 O O . VAL C 1 146 ? 7.588 38.324 31.581 1.00 21.41 146 VAL C O 1
ATOM 4505 N N . ALA C 1 147 ? 5.793 38.737 32.877 1.00 18.96 147 ALA C N 1
ATOM 4506 C CA . ALA C 1 147 ? 5.101 37.506 32.512 1.00 17.90 147 ALA C CA 1
ATOM 4507 C C . ALA C 1 147 ? 3.971 37.704 31.505 1.00 18.26 147 ALA C C 1
ATOM 4508 O O . ALA C 1 147 ? 3.698 36.818 30.693 1.00 18.01 147 ALA C O 1
ATOM 4510 N N . TRP C 1 148 ? 3.295 38.847 31.572 1.00 18.67 148 TRP C N 1
ATOM 4511 C CA . TRP C 1 148 ? 2.213 39.140 30.625 1.00 20.25 148 TRP C CA 1
ATOM 4512 C C . TRP C 1 148 ? 2.299 40.612 30.260 1.00 19.19 148 TRP C C 1
ATOM 4513 O O . TRP C 1 148 ? 2.923 41.400 30.961 1.00 19.65 148 TRP C O 1
ATOM 4524 N N . ALA C 1 149 ? 1.652 40.982 29.165 1.00 19.96 149 ALA C N 1
ATOM 4525 C CA . ALA C 1 149 ? 1.648 42.367 28.729 1.00 19.31 149 ALA C CA 1
ATOM 4526 C C . ALA C 1 149 ? 0.362 42.627 27.971 1.00 18.30 149 ALA C C 1
ATOM 4527 O O . ALA C 1 149 ? -0.180 41.726 27.325 1.00 19.47 149 ALA C O 1
ATOM 4529 N N . TYR C 1 150 ? -0.145 43.851 28.075 1.00 18.75 150 TYR C N 1
ATOM 4530 C CA . TYR C 1 150 ? -1.360 44.220 27.358 1.00 17.89 150 TYR C CA 1
ATOM 4531 C C . TYR C 1 150 ? -1.051 45.400 26.455 1.00 17.87 150 TYR C C 1
ATOM 4532 O O . TYR C 1 150 ? -0.154 46.195 26.753 1.00 16.66 150 TYR C O 1
ATOM 4541 N N . PHE C 1 151 ? -1.765 45.490 25.336 1.00 18.19 151 PHE C N 1
ATOM 4542 C CA . PHE C 1 151 ? -1.598 46.622 24.434 1.00 17.23 151 PHE C CA 1
ATOM 4543 C C . PHE C 1 151 ? -2.751 47.567 24.752 1.00 18.98 151 PHE C C 1
ATOM 4544 O O . PHE C 1 151 ? -3.920 47.185 24.645 1.00 20.02 151 PHE C O 1
ATOM 4552 N N . GLY C 1 152 ? -2.423 48.790 25.152 1.00 19.27 152 GLY C N 1
ATOM 4553 C CA . GLY C 1 152 ? -3.455 49.757 25.484 1.00 20.16 152 GLY C CA 1
ATOM 4554 C C . GLY C 1 152 ? -3.686 50.706 24.328 1.00 19.99 152 GLY C C 1
ATOM 4555 O O . GLY C 1 152 ? -3.019 51.729 24.218 1.00 21.75 152 GLY C O 1
ATOM 4556 N N . ALA C 1 153 ? -4.628 50.361 23.459 1.00 20.62 153 ALA C N 1
ATOM 4557 C CA . ALA C 1 153 ? -4.935 51.178 22.287 1.00 21.32 153 ALA C CA 1
ATOM 4558 C C . ALA C 1 153 ? -5.347 52.613 22.623 1.00 23.44 153 ALA C C 1
ATOM 4559 O O . ALA C 1 153 ? -4.975 53.553 21.911 1.00 22.99 153 ALA C O 1
ATOM 4561 N N . GLU C 1 154 ? -6.109 52.787 23.701 1.00 22.77 154 GLU C N 1
ATOM 4562 C CA . GLU C 1 154 ? -6.563 54.121 24.088 1.00 24.27 154 GLU C CA 1
ATOM 4563 C C . GLU C 1 154 ? -5.412 55.080 24.327 1.00 23.26 154 GLU C C 1
ATOM 4564 O O . GLU C 1 154 ? -5.350 56.139 23.707 1.00 21.18 154 GLU C O 1
ATOM 4570 N N . ASP C 1 155 ? -4.498 54.717 25.223 1.00 23.07 155 ASP C N 1
ATOM 4571 C CA . ASP C 1 155 ? -3.367 55.585 25.501 1.00 22.98 155 ASP C CA 1
ATOM 4572 C C . ASP C 1 155 ? -2.348 55.613 24.371 1.00 22.82 155 ASP C C 1
ATOM 4573 O O . ASP C 1 155 ? -1.545 56.542 24.282 1.00 22.30 155 ASP C O 1
ATOM 4578 N N . TYR C 1 156 ? -2.359 54.594 23.516 1.00 20.89 156 TYR C N 1
ATOM 4579 C CA . TYR C 1 156 ? -1.424 54.579 22.394 1.00 20.78 156 TYR C CA 1
ATOM 4580 C C . TYR C 1 156 ? -1.846 55.685 21.424 1.00 20.33 156 TYR C C 1
ATOM 4581 O O . TYR C 1 156 ? -1.045 56.544 21.063 1.00 20.20 156 TYR C O 1
ATOM 4590 N N . THR C 1 157 ? -3.108 55.676 21.010 1.00 19.43 157 THR C N 1
ATOM 4591 C CA . THR C 1 157 ? -3.561 56.706 20.080 1.00 22.88 157 THR C CA 1
ATOM 4592 C C . THR C 1 157 ? -3.409 58.095 20.691 1.00 23.97 157 THR C C 1
ATOM 4593 O O . THR C 1 157 ? -3.011 59.042 20.011 1.00 24.16 157 THR C O 1
ATOM 4597 N N . THR C 1 158 ? -3.707 58.220 21.978 1.00 24.44 158 THR C N 1
ATOM 4598 C CA . THR C 1 158 ? -3.564 59.508 22.642 1.00 23.44 158 THR C CA 1
ATOM 4599 C C . THR C 1 158 ? -2.109 59.956 22.560 1.00 23.19 158 THR C C 1
ATOM 4600 O O . THR C 1 158 ? -1.831 61.118 22.254 1.00 24.38 158 THR C O 1
ATOM 4604 N N . ASP C 1 159 ? -1.181 59.032 22.804 1.00 21.98 159 ASP C N 1
ATOM 4605 C CA . ASP C 1 159 ? 0.248 59.353 22.767 1.00 21.22 159 ASP C CA 1
ATOM 4606 C C . ASP C 1 159 ? 0.760 59.801 21.401 1.00 21.88 159 ASP C C 1
ATOM 4607 O O . ASP C 1 159 ? 1.656 60.643 21.319 1.00 18.24 159 ASP C O 1
ATOM 4612 N N . LEU C 1 160 ? 0.218 59.223 20.333 1.00 22.05 160 LEU C N 1
ATOM 4613 C CA . LEU C 1 160 ? 0.640 59.589 18.984 1.00 23.03 160 LEU C CA 1
ATOM 4614 C C . LEU C 1 160 ? -0.174 60.759 18.436 1.00 22.40 160 LEU C C 1
ATOM 4615 O O . LEU C 1 160 ? 0.135 61.281 17.369 1.00 23.67 160 LEU C O 1
ATOM 4620 N N . GLY C 1 161 ? -1.209 61.160 19.169 1.00 23.11 161 GLY C N 1
ATOM 4621 C CA . GLY C 1 161 ? -2.055 62.252 18.725 1.00 23.92 161 GLY C CA 1
ATOM 4622 C C . GLY C 1 161 ? -3.054 61.748 17.703 1.00 25.26 161 GLY C C 1
ATOM 4623 O O . GLY C 1 161 ? -3.542 62.506 16.863 1.00 26.35 161 GLY C O 1
ATOM 4624 N N . GLY C 1 162 ? -3.354 60.455 17.775 1.00 25.31 162 GLY C N 1
ATOM 4625 C CA . GLY C 1 162 ? -4.287 59.851 16.844 1.00 25.60 162 GLY C CA 1
ATOM 4626 C C . GLY C 1 162 ? -5.716 59.845 17.345 1.00 28.17 162 GLY C C 1
ATOM 4627 O O . GLY C 1 162 ? -6.100 60.652 18.193 1.00 28.82 162 GLY C O 1
ATOM 4628 N N . LYS C 1 163 ? -6.509 58.919 16.827 1.00 27.75 163 LYS C N 1
ATOM 4629 C CA . LYS C 1 163 ? -7.905 58.820 17.207 1.00 29.84 163 LYS C CA 1
ATOM 4630 C C . LYS C 1 163 ? -8.355 57.381 16.986 1.00 28.61 163 LYS C C 1
ATOM 4631 O O . LYS C 1 163 ? -7.905 56.726 16.052 1.00 28.72 163 LYS C O 1
ATOM 4637 N N . ARG C 1 164 ? -9.243 56.897 17.846 1.00 29.36 164 ARG C N 1
ATOM 4638 C CA . ARG C 1 164 ? -9.737 55.529 17.757 1.00 27.26 164 ARG C CA 1
ATOM 4639 C C . ARG C 1 164 ? -10.964 55.370 16.874 1.00 28.29 164 ARG C C 1
ATOM 4640 O O . ARG C 1 164 ? -11.793 56.270 16.774 1.00 29.10 164 ARG C O 1
ATOM 4648 N N . THR C 1 165 ? -11.066 54.209 16.235 1.00 26.69 165 THR C N 1
ATOM 4649 C CA . THR C 1 165 ? -12.200 53.875 15.387 1.00 27.19 165 THR C CA 1
ATOM 4650 C C . THR C 1 165 ? -12.637 52.456 15.751 1.00 28.43 165 THR C C 1
ATOM 4651 O O . THR C 1 165 ? -11.902 51.719 16.415 1.00 28.09 165 THR C O 1
ATOM 4655 N N . PRO C 1 166 ? -13.848 52.059 15.340 1.00 29.00 166 PRO C N 1
ATOM 4656 C CA . PRO C 1 166 ? -14.350 50.715 15.635 1.00 29.49 166 PRO C CA 1
ATOM 4657 C C . PRO C 1 166 ? -13.513 49.622 14.964 1.00 29.45 166 PRO C C 1
ATOM 4658 O O . PRO C 1 166 ? -13.225 48.586 15.568 1.00 30.61 166 PRO C O 1
ATOM 4662 N N . GLY C 1 167 ? -13.126 49.863 13.713 1.00 28.78 167 GLY C N 1
ATOM 4663 C CA . GLY C 1 167 ? -12.325 48.895 12.984 1.00 26.45 167 GLY C CA 1
ATOM 4664 C C . GLY C 1 167 ? -10.924 48.785 13.562 1.00 26.04 167 GLY C C 1
ATOM 4665 O O . GLY C 1 167 ? -10.275 47.745 13.451 1.00 24.97 167 GLY C O 1
ATOM 4666 N N . GLY C 1 168 ? -10.460 49.871 14.173 1.00 25.08 168 GLY C N 1
ATOM 4667 C CA . GLY C 1 168 ? -9.143 49.885 14.781 1.00 24.45 168 GLY C CA 1
ATOM 4668 C C . GLY C 1 168 ? -7.948 49.756 13.851 1.00 23.38 168 GLY C C 1
ATOM 4669 O O . GLY C 1 168 ? -6.863 49.394 14.304 1.00 22.25 168 GLY C O 1
ATOM 4670 N N . LEU C 1 169 ? -8.123 50.057 12.566 1.00 23.22 169 LEU C N 1
ATOM 4671 C CA . LEU C 1 169 ? -7.010 49.970 11.622 1.00 22.55 169 LEU C CA 1
ATOM 4672 C C . LEU C 1 169 ? -5.873 50.897 12.031 1.00 21.49 169 LEU C C 1
ATOM 4673 O O . LEU C 1 169 ? -4.716 50.670 11.671 1.00 21.54 169 LEU C O 1
ATOM 4678 N N . GLU C 1 170 ? -6.204 51.942 12.781 1.00 20.76 170 GLU C N 1
ATOM 4679 C CA . GLU C 1 170 ? -5.203 52.906 13.217 1.00 18.85 170 GLU C CA 1
ATOM 4680 C C . GLU C 1 170 ? -4.231 52.369 14.274 1.00 18.64 170 GLU C C 1
ATOM 4681 O O . GLU C 1 170 ? -3.239 53.017 14.592 1.00 17.91 170 GLU C O 1
ATOM 4687 N N . VAL C 1 171 ? -4.520 51.193 14.824 1.00 19.17 171 VAL C N 1
ATOM 4688 C CA . VAL C 1 171 ? -3.636 50.579 15.817 1.00 17.52 171 VAL C CA 1
ATOM 4689 C C . VAL C 1 1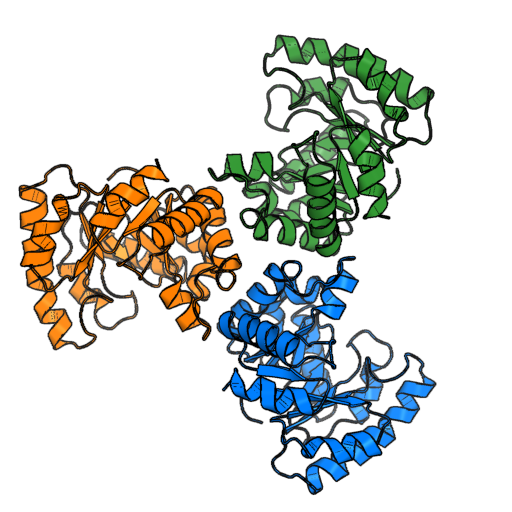71 ? -3.334 49.136 15.415 1.00 18.27 171 VAL C C 1
ATOM 4690 O O . VAL C 1 171 ? -2.833 48.353 16.226 1.00 17.89 171 VAL C O 1
ATOM 4694 N N . LEU C 1 172 ? -3.643 48.777 14.173 1.00 16.24 172 LEU C N 1
ATOM 4695 C CA . LEU C 1 172 ? -3.401 47.415 13.709 1.00 17.47 172 LEU C CA 1
ATOM 4696 C C . LEU C 1 172 ? -1.910 47.083 13.707 1.00 16.84 172 LEU C C 1
ATOM 4697 O O . LEU C 1 172 ? -1.514 45.994 14.112 1.00 17.92 172 LEU C O 1
ATOM 4702 N N . TYR C 1 173 ? -1.096 48.025 13.241 1.00 16.35 173 TYR C N 1
ATOM 4703 C CA . TYR C 1 173 ? 0.354 47.850 13.196 1.00 17.10 173 TYR C CA 1
ATOM 4704 C C . TYR C 1 173 ? 0.856 47.607 14.627 1.00 17.86 173 TYR C C 1
ATOM 4705 O O . TYR C 1 173 ? 1.574 46.638 14.899 1.00 16.00 173 TYR C O 1
ATOM 4714 N N . ALA C 1 174 ? 0.460 48.487 15.540 1.00 15.33 174 ALA C N 1
ATOM 4715 C CA . ALA C 1 174 ? 0.857 48.366 16.935 1.00 17.56 174 ALA C CA 1
ATOM 4716 C C . ALA C 1 174 ? 0.357 47.068 17.582 1.00 17.01 174 ALA C C 1
ATOM 4717 O O . ALA C 1 174 ? 1.126 46.371 18.239 1.00 16.33 174 ALA C O 1
ATOM 4719 N N . ARG C 1 175 ? -0.918 46.741 17.394 1.00 16.72 175 ARG C N 1
ATOM 4720 C CA . ARG C 1 175 ? -1.468 45.526 17.987 1.00 18.21 175 ARG C CA 1
ATOM 4721 C C . ARG C 1 175 ? -0.773 44.272 17.437 1.00 16.25 175 ARG C C 1
ATOM 4722 O O . ARG C 1 175 ? -0.551 43.301 18.165 1.00 13.32 175 ARG C O 1
ATOM 4730 N N . SER C 1 176 ? -0.435 44.296 16.152 1.00 13.62 176 SER C N 1
ATOM 4731 C CA . SER C 1 176 ? 0.223 43.155 15.527 1.00 16.50 176 SER C CA 1
ATOM 4732 C C . SER C 1 176 ? 1.649 43.003 16.043 1.00 14.64 176 SER C C 1
ATOM 4733 O O . SER C 1 176 ? 2.122 41.887 16.275 1.00 15.92 176 SER C O 1
ATOM 4736 N N . GLN C 1 177 ? 2.329 44.129 16.231 1.00 17.43 177 GLN C N 1
ATOM 4737 C CA . GLN C 1 177 ? 3.707 44.114 16.709 1.00 16.32 177 GLN C CA 1
ATOM 4738 C C . GLN C 1 177 ? 3.812 43.604 18.143 1.00 17.10 177 GLN C C 1
ATOM 4739 O O . GLN C 1 177 ? 4.737 42.859 18.473 1.00 13.90 177 GLN C O 1
ATOM 4745 N N . VAL C 1 178 ? 2.876 44.007 18.997 1.00 15.65 178 VAL C N 1
ATOM 4746 C CA . VAL C 1 178 ? 2.905 43.551 20.384 1.00 17.58 178 VAL C CA 1
ATOM 4747 C C . VAL C 1 178 ? 2.658 42.039 20.453 1.00 19.75 178 VAL C C 1
ATOM 4748 O O . VAL C 1 178 ? 3.327 41.330 21.205 1.00 18.56 178 VAL C O 1
ATOM 4752 N N . ALA C 1 179 ? 1.706 41.550 19.660 1.00 18.53 179 ALA C N 1
ATOM 4753 C CA . ALA C 1 179 ? 1.389 40.119 19.629 1.00 17.95 179 ALA C CA 1
ATOM 4754 C C . ALA C 1 179 ? 2.610 39.293 19.209 1.00 17.47 179 ALA C C 1
ATOM 4755 O O . ALA C 1 179 ? 2.895 38.239 19.785 1.00 14.76 179 ALA C O 1
ATOM 4757 N N . LEU C 1 180 ? 3.319 39.783 18.196 1.00 15.61 180 LEU C N 1
ATOM 4758 C CA . LEU C 1 180 ? 4.505 39.117 17.674 1.00 17.00 180 LEU C CA 1
ATOM 4759 C C . LEU C 1 180 ? 5.644 39.137 18.689 1.00 17.19 180 LEU C C 1
ATOM 4760 O O . LEU C 1 180 ? 6.321 38.124 18.894 1.00 15.08 180 LEU C O 1
ATOM 4765 N N . ALA C 1 181 ? 5.859 40.287 19.321 1.00 15.06 181 ALA C N 1
ATOM 4766 C CA . ALA C 1 181 ? 6.918 40.412 20.313 1.00 16.20 181 ALA C CA 1
ATOM 4767 C C . ALA C 1 181 ? 6.603 39.531 21.527 1.00 16.97 181 ALA C C 1
ATOM 4768 O O . ALA C 1 181 ? 7.499 38.953 22.144 1.00 14.94 181 ALA C O 1
ATOM 4770 N N . ALA C 1 182 ? 5.326 39.420 21.865 1.00 17.00 182 ALA C N 1
ATOM 4771 C CA . ALA C 1 182 ? 4.940 38.595 23.006 1.00 18.43 182 ALA C CA 1
ATOM 4772 C C . ALA C 1 182 ? 5.289 37.130 22.721 1.00 20.60 182 ALA C C 1
ATOM 4773 O O . ALA C 1 182 ? 5.801 36.419 23.594 1.00 20.17 182 ALA C O 1
ATOM 4775 N N . ARG C 1 183 ? 5.017 36.687 21.496 1.00 17.75 183 ARG C N 1
ATOM 4776 C CA . ARG C 1 183 ? 5.317 35.317 21.095 1.00 19.85 183 ARG C CA 1
ATOM 4777 C C . ARG C 1 183 ? 6.809 35.011 21.179 1.00 20.33 183 ARG C C 1
ATOM 4778 O O . ARG C 1 183 ? 7.213 33.967 21.696 1.00 20.57 183 ARG C O 1
ATOM 4786 N N . LEU C 1 184 ? 7.616 35.925 20.655 1.00 20.02 184 LEU C N 1
ATOM 4787 C CA . LEU C 1 184 ? 9.068 35.767 20.627 1.00 22.49 184 LEU C CA 1
ATOM 4788 C C . LEU C 1 184 ? 9.732 35.772 22.002 1.00 22.40 184 LEU C C 1
ATOM 4789 O O . LEU C 1 184 ? 10.848 35.277 22.158 1.00 21.00 184 LEU C O 1
ATOM 4794 N N . THR C 1 185 ? 9.050 36.322 23.000 1.00 22.43 185 THR C N 1
ATOM 4795 C CA . THR C 1 185 ? 9.618 36.387 24.343 1.00 20.20 185 THR C CA 1
ATOM 4796 C C . THR C 1 185 ? 8.964 35.430 25.337 1.00 20.88 185 THR C C 1
ATOM 4797 O O . THR C 1 185 ? 9.387 35.350 26.488 1.00 20.84 185 THR C O 1
ATOM 4801 N N . GLY C 1 186 ? 7.936 34.709 24.896 1.00 21.52 186 GLY C N 1
ATOM 4802 C CA . GLY C 1 186 ? 7.249 33.781 25.781 1.00 22.12 186 GLY C CA 1
ATOM 4803 C C . GLY C 1 186 ? 6.303 34.480 26.742 1.00 22.27 186 GLY C C 1
ATOM 4804 O O . GLY C 1 186 ? 5.893 33.917 27.758 1.00 22.65 186 GLY C O 1
ATOM 4805 N N . VAL C 1 187 ? 5.943 35.715 26.416 1.00 20.89 187 VAL C N 1
ATOM 4806 C CA . VAL C 1 187 ? 5.048 36.501 27.258 1.00 19.65 187 VAL C CA 1
ATOM 4807 C C . VAL C 1 187 ? 3.595 36.412 26.776 1.00 19.58 187 VAL C C 1
ATOM 4808 O O . VAL C 1 187 ? 3.326 36.365 25.574 1.00 17.89 187 VAL C O 1
ATOM 4812 N N . ALA C 1 188 ? 2.658 36.371 27.721 1.00 19.04 188 ALA C N 1
ATOM 4813 C CA . ALA C 1 188 ? 1.237 36.293 27.390 1.00 20.07 188 ALA C CA 1
ATOM 4814 C C . ALA C 1 188 ? 0.744 37.678 26.963 1.00 19.41 188 ALA C C 1
ATOM 4815 O O . ALA C 1 188 ? 0.930 38.653 27.685 1.00 19.80 188 ALA C O 1
ATOM 4817 N N . ALA C 1 189 ? 0.110 37.754 25.796 1.00 19.79 189 ALA C N 1
ATOM 4818 C CA . ALA C 1 189 ? -0.399 39.030 25.280 1.00 21.04 189 ALA C CA 1
ATOM 4819 C C . ALA C 1 189 ? -1.892 39.206 25.560 1.00 20.83 189 ALA C C 1
ATOM 4820 O O . ALA C 1 189 ? -2.695 38.332 25.237 1.00 20.53 189 ALA C O 1
ATOM 4822 N N . LEU C 1 190 ? -2.250 40.340 26.154 1.00 18.17 190 LEU C N 1
ATOM 4823 C CA . LEU C 1 190 ? -3.633 40.652 26.503 1.00 18.74 190 LEU C CA 1
ATOM 4824 C C . LEU C 1 190 ? -4.175 41.758 25.593 1.00 18.68 190 LEU C C 1
ATOM 4825 O O . LEU C 1 190 ? -3.598 42.837 25.514 1.00 16.46 190 LEU C O 1
ATOM 4830 N N . ASP C 1 191 ? -5.294 41.478 24.926 1.00 19.73 191 ASP C N 1
ATOM 4831 C CA . ASP C 1 191 ? -5.905 42.405 23.976 1.00 19.53 191 ASP C CA 1
ATOM 4832 C C . ASP C 1 191 ? -6.544 43.683 24.546 1.00 22.35 191 ASP C C 1
ATOM 4833 O O . ASP C 1 191 ? -6.828 43.799 25.749 1.00 20.65 191 ASP C O 1
ATOM 4838 N N . ILE C 1 192 ? -6.769 44.634 23.642 1.00 20.76 192 ILE C N 1
ATOM 4839 C CA . ILE C 1 192 ? -7.321 45.945 23.959 1.00 21.63 192 ILE C CA 1
ATOM 4840 C C . ILE C 1 192 ? -8.711 45.989 24.578 1.00 23.65 192 ILE C C 1
ATOM 4841 O O . ILE C 1 192 ? -9.546 45.115 24.353 1.00 24.33 192 ILE C O 1
ATOM 4846 N N . VAL C 1 193 ? -8.957 47.039 25.349 1.00 24.17 193 VAL C N 1
ATOM 4847 C CA . VAL C 1 193 ? -10.250 47.222 25.983 1.00 27.36 193 VAL C CA 1
ATOM 4848 C C . VAL C 1 193 ? -11.287 47.670 24.954 1.00 27.05 193 VAL C C 1
ATOM 4849 O O . VAL C 1 193 ? -10.947 48.217 23.903 1.00 27.03 193 VAL C O 1
ATOM 4853 N N . VAL C 1 194 ? -12.549 47.392 25.260 1.00 28.54 194 VAL C N 1
ATOM 4854 C CA . VAL C 1 194 ? -13.680 47.780 24.428 1.00 30.27 194 VAL C CA 1
ATOM 4855 C C . VAL C 1 194 ? -14.519 48.676 25.339 1.00 32.98 194 VAL C C 1
ATOM 4856 O O . VAL C 1 194 ? -15.164 48.190 26.271 1.00 33.44 194 VAL C O 1
ATOM 4860 N N . THR C 1 195 ? -14.481 49.982 25.083 1.00 36.52 195 THR C N 1
ATOM 4861 C CA . THR C 1 195 ? -15.208 50.965 25.892 1.00 39.59 195 THR C CA 1
ATOM 4862 C C . THR C 1 195 ? -16.718 51.038 25.665 1.00 43.47 195 THR C C 1
ATOM 4863 O O . THR C 1 195 ? -17.421 51.749 26.389 1.00 44.97 195 THR C O 1
ATOM 4867 N N . ALA C 1 196 ? -17.218 50.312 24.668 1.00 45.90 196 ALA C N 1
ATOM 4868 C CA . ALA C 1 196 ? -18.651 50.306 24.372 1.00 48.02 196 ALA C CA 1
ATOM 4869 C C . ALA C 1 196 ? -19.338 49.213 25.185 1.00 49.86 196 ALA C C 1
ATOM 4870 O O . ALA C 1 196 ? -19.381 48.054 24.770 1.00 50.94 196 ALA C O 1
ATOM 4872 N N . LEU C 1 197 ? -19.891 49.589 26.335 1.00 51.49 197 LEU C N 1
ATOM 4873 C CA . LEU C 1 197 ? -20.544 48.632 27.224 1.00 52.61 197 LEU C CA 1
ATOM 4874 C C . LEU C 1 197 ? -22.035 48.385 26.987 1.00 54.09 197 LEU C C 1
ATOM 4875 O O . LEU C 1 197 ? -22.728 47.881 27.877 1.00 55.03 197 LEU C O 1
ATOM 4880 N N . ASN C 1 198 ? -22.531 48.709 25.797 1.00 54.70 198 ASN C N 1
ATOM 4881 C CA . ASN C 1 198 ? -23.950 48.510 25.512 1.00 55.68 198 ASN C CA 1
ATOM 4882 C C . ASN C 1 198 ? -24.232 47.562 24.343 1.00 55.61 198 ASN C C 1
ATOM 4883 O O . ASN C 1 198 ? -25.369 47.126 24.156 1.00 55.52 198 ASN C O 1
ATOM 4888 N N . ASP C 1 199 ? -23.202 47.238 23.565 1.00 55.06 199 ASP C N 1
ATOM 4889 C CA . ASP C 1 199 ? -23.364 46.339 22.424 1.00 53.64 199 ASP C CA 1
ATOM 4890 C C . ASP C 1 199 ? -22.390 45.167 22.455 1.00 52.46 199 ASP C C 1
ATOM 4891 O O . ASP C 1 199 ? -21.186 45.338 22.259 1.00 52.36 199 ASP C O 1
ATOM 4896 N N . PRO C 1 200 ? -22.908 43.951 22.693 1.00 50.92 200 PRO C N 1
ATOM 4897 C CA . PRO C 1 200 ? -22.105 42.726 22.755 1.00 49.27 200 PRO C CA 1
ATOM 4898 C C . PRO C 1 200 ? -21.497 42.330 21.412 1.00 49.57 200 PRO C C 1
ATOM 4899 O O . PRO C 1 200 ? -20.558 41.531 21.358 1.00 49.33 200 PRO C O 1
ATOM 4903 N N . GLU C 1 201 ? -22.036 42.882 20.330 1.00 47.93 201 GLU C N 1
ATOM 4904 C CA . GLU C 1 201 ? -21.524 42.577 19.000 1.00 47.06 201 GLU C CA 1
ATOM 4905 C C . GLU C 1 201 ? -20.237 43.324 18.718 1.00 44.98 201 GLU C C 1
ATOM 4906 O O . GLU C 1 201 ? -19.346 42.806 18.045 1.00 44.70 201 GLU C O 1
ATOM 4912 N N . THR C 1 202 ? -20.139 44.545 19.225 1.00 42.25 202 THR C N 1
ATOM 4913 C CA . THR C 1 202 ? -18.928 45.319 19.035 1.00 41.37 202 THR C CA 1
ATOM 4914 C C . THR C 1 202 ? -17.798 44.556 19.730 1.00 40.03 202 THR C C 1
ATOM 4915 O O . THR C 1 202 ? -16.726 44.367 19.160 1.00 38.71 202 THR C O 1
ATOM 4919 N N . PHE C 1 203 ? -18.054 44.096 20.954 1.00 37.87 203 PHE C N 1
ATOM 4920 C CA . PHE C 1 203 ? -17.049 43.351 21.708 1.00 36.39 203 PHE C CA 1
ATOM 4921 C C . PHE C 1 203 ? -16.709 42.025 21.033 1.00 35.68 203 PHE C C 1
ATOM 4922 O O . PHE C 1 203 ? -15.540 41.666 20.919 1.00 35.92 203 PHE C O 1
ATOM 4930 N N . ARG C 1 204 ? -17.729 41.290 20.602 1.00 35.65 204 ARG C N 1
ATOM 4931 C CA . ARG C 1 204 ? -17.507 40.005 19.948 1.00 35.93 204 ARG C CA 1
ATOM 4932 C C . ARG C 1 204 ? -16.609 40.129 18.719 1.00 36.19 204 ARG C C 1
ATOM 4933 O O . ARG C 1 204 ? -15.689 39.328 18.522 1.00 33.60 204 ARG C O 1
ATOM 4941 N N . ALA C 1 205 ? -16.890 41.127 17.887 1.00 34.99 205 ALA C N 1
ATOM 4942 C CA . ALA C 1 205 ? -16.113 41.350 16.675 1.00 33.45 205 ALA C CA 1
ATOM 4943 C C . ALA C 1 205 ? -14.699 41.822 17.009 1.00 32.96 205 ALA C C 1
ATOM 4944 O O . ALA C 1 205 ? -13.736 41.459 16.328 1.00 31.80 205 ALA C O 1
ATOM 4946 N N . ASP C 1 206 ? -14.585 42.628 18.062 1.00 29.68 206 ASP C N 1
ATOM 4947 C CA . ASP C 1 206 ? -13.301 43.162 18.499 1.00 29.74 206 ASP C CA 1
ATOM 4948 C C . ASP C 1 206 ? -12.435 42.048 19.081 1.00 28.84 206 ASP C C 1
ATOM 4949 O O . ASP C 1 206 ? -11.236 41.971 18.802 1.00 26.89 206 ASP C O 1
ATOM 4954 N N . ALA C 1 207 ? -13.056 41.190 19.887 1.00 27.62 207 ALA C N 1
ATOM 4955 C CA . ALA C 1 207 ? -12.370 40.069 20.512 1.00 28.92 207 ALA C CA 1
ATOM 4956 C C . ALA C 1 207 ? -11.877 39.095 19.448 1.00 29.56 207 ALA C C 1
ATOM 4957 O O . ALA C 1 207 ? -10.794 38.517 19.564 1.00 29.81 207 ALA C O 1
ATOM 4959 N N . GLU C 1 208 ? -12.686 38.908 18.412 1.00 29.97 208 GLU C N 1
ATOM 4960 C CA . GLU C 1 208 ? -12.329 38.007 17.328 1.00 30.53 208 GLU C CA 1
ATOM 4961 C C . GLU C 1 208 ? -11.077 38.511 16.605 1.00 28.97 208 GLU C C 1
ATOM 4962 O O . GLU C 1 208 ? -10.257 37.720 16.140 1.00 28.71 208 GLU C O 1
ATOM 4968 N N . GLN C 1 209 ? -10.934 39.828 16.507 1.00 28.17 209 GLN C N 1
ATOM 4969 C CA . GLN C 1 209 ? -9.771 40.402 15.848 1.00 27.85 209 GLN C CA 1
ATOM 4970 C C . GLN C 1 209 ? -8.535 40.135 16.708 1.00 26.51 209 GLN C C 1
ATOM 4971 O O . GLN C 1 209 ? -7.485 39.737 16.190 1.00 24.52 209 GLN C O 1
ATOM 4977 N N . GLY C 1 210 ? -8.672 40.339 18.019 1.00 23.00 210 GLY C N 1
ATOM 4978 C CA . GLY C 1 210 ? -7.562 40.115 18.928 1.00 22.14 210 GLY C CA 1
ATOM 4979 C C . GLY C 1 210 ? -7.116 38.666 18.929 1.00 22.80 210 GLY C C 1
ATOM 4980 O O . GLY C 1 210 ? -5.923 38.367 18.907 1.00 21.64 210 GLY C O 1
ATOM 4981 N N . ARG C 1 211 ? -8.086 37.761 18.949 1.00 23.13 211 ARG C N 1
ATOM 4982 C CA . ARG C 1 211 ? -7.799 36.337 18.946 1.00 24.79 211 ARG C CA 1
ATOM 4983 C C . ARG C 1 211 ? -7.039 35.960 17.677 1.00 24.32 211 ARG C C 1
ATOM 4984 O O . ARG C 1 211 ? -6.023 35.274 17.730 1.00 25.23 211 ARG C O 1
ATOM 4992 N N . ALA C 1 212 ? -7.538 36.418 16.534 1.00 23.54 212 ALA C N 1
ATOM 4993 C CA . ALA C 1 212 ? -6.901 36.107 15.260 1.00 25.52 212 ALA C CA 1
ATOM 4994 C C . ALA C 1 212 ? -5.438 36.570 15.215 1.00 24.51 212 ALA C C 1
ATOM 4995 O O . ALA C 1 212 ? -4.592 35.891 14.634 1.00 23.12 212 ALA C O 1
ATOM 4997 N N . LEU C 1 213 ? -5.147 37.708 15.848 1.00 23.67 213 LEU C N 1
ATOM 4998 C CA . LEU C 1 213 ? -3.790 38.267 15.885 1.00 24.01 213 LEU C CA 1
ATOM 4999 C C . LEU C 1 213 ? -2.795 37.568 16.812 1.00 22.73 213 LEU C C 1
ATOM 5000 O O . LEU C 1 213 ? -1.603 37.875 16.784 1.00 24.11 213 LEU C O 1
ATOM 5005 N N . GLY C 1 214 ? -3.270 36.654 17.647 1.00 23.24 214 GLY C N 1
ATOM 5006 C CA . GLY C 1 214 ? -2.357 35.967 18.543 1.00 23.93 214 GLY C CA 1
ATOM 5007 C C . GLY C 1 214 ? -2.468 36.307 20.025 1.00 23.45 214 GLY C C 1
ATOM 5008 O O . GLY C 1 214 ? -1.671 35.811 20.826 1.00 25.79 214 GLY C O 1
ATOM 5009 N N . TYR C 1 215 ? -3.430 37.147 20.406 1.00 20.87 215 TYR C N 1
ATOM 5010 C CA . TYR C 1 215 ? -3.606 37.484 21.819 1.00 20.13 215 TYR C CA 1
ATOM 5011 C C . TYR C 1 215 ? -4.248 36.297 22.540 1.00 21.38 215 TYR C C 1
ATOM 5012 O O . TYR C 1 215 ? -5.086 35.597 21.972 1.00 19.28 215 TYR C O 1
ATOM 5021 N N . SER C 1 216 ? -3.855 36.072 23.789 1.00 21.08 216 SER C N 1
ATOM 5022 C CA . SER C 1 216 ? -4.370 34.941 24.556 1.00 22.95 216 SER C CA 1
ATOM 5023 C C . SER C 1 216 ? -5.435 35.295 25.585 1.00 22.88 216 SER C C 1
ATOM 5024 O O . SER C 1 216 ? -6.006 34.414 26.221 1.00 23.19 216 SER C O 1
ATOM 5027 N N . GLY C 1 217 ? -5.680 36.587 25.752 1.00 22.30 217 GLY C N 1
ATOM 5028 C CA . GLY C 1 217 ? -6.673 37.053 26.701 1.00 23.47 217 GLY C CA 1
ATOM 5029 C C . GLY C 1 217 ? -7.061 38.471 26.326 1.00 23.54 217 GLY C C 1
ATOM 5030 O O . GLY C 1 217 ? -6.488 39.045 25.398 1.00 22.29 217 GLY C O 1
ATOM 5031 N N . LYS C 1 218 ? -8.009 39.055 27.048 1.00 23.66 218 LYS C N 1
ATOM 5032 C CA . LYS C 1 218 ? -8.451 40.403 26.719 1.00 23.10 218 LYS C CA 1
ATOM 5033 C C . LYS C 1 218 ? -8.841 41.174 27.973 1.00 23.53 218 LYS C C 1
ATOM 5034 O O . LYS C 1 218 ? -9.450 40.618 28.888 1.00 22.89 218 LYS C O 1
ATOM 5040 N N . LEU C 1 219 ? -8.473 42.450 28.020 1.00 21.72 219 LEU C N 1
ATOM 5041 C CA . LEU C 1 219 ? -8.801 43.279 29.166 1.00 24.45 219 LEU C CA 1
ATOM 5042 C C . LEU C 1 219 ? -10.308 43.508 29.177 1.00 27.69 219 LEU C C 1
ATOM 5043 O O . LEU C 1 219 ? -10.928 43.699 28.126 1.00 25.63 219 LEU C O 1
ATOM 5048 N N . CYS C 1 220 ? -10.899 43.477 30.367 1.00 28.69 220 CYS C N 1
ATOM 5049 C CA . CYS C 1 220 ? -12.334 43.675 30.496 1.00 30.00 220 CYS C CA 1
ATOM 5050 C C . CYS C 1 220 ? -12.623 44.791 31.485 1.00 31.89 220 CYS C C 1
ATOM 5051 O O . CYS C 1 220 ? -11.982 44.885 32.532 1.00 31.49 220 CYS C O 1
ATOM 5054 N N . ILE C 1 221 ? -13.579 45.650 31.142 1.00 33.99 221 ILE C N 1
ATOM 5055 C CA . ILE C 1 221 ? -13.949 46.760 32.014 1.00 35.53 221 ILE C CA 1
ATOM 5056 C C . ILE C 1 221 ? -15.348 46.586 32.599 1.00 35.24 221 ILE C C 1
ATOM 5057 O O . ILE C 1 221 ? -15.760 47.355 33.460 1.00 35.81 221 ILE C O 1
ATOM 5062 N N . HIS C 1 222 ? -16.073 45.580 32.121 1.00 36.22 222 HIS C N 1
ATOM 5063 C CA . HIS C 1 222 ? -17.411 45.292 32.626 1.00 38.02 222 HIS C CA 1
ATOM 5064 C C . HIS C 1 222 ? -17.608 43.782 32.729 1.00 37.10 222 HIS C C 1
ATOM 5065 O O . HIS C 1 222 ? -17.265 43.036 31.811 1.00 35.76 222 HIS C O 1
ATOM 5072 N N . PRO C 1 223 ? -18.166 43.315 33.858 1.00 36.29 223 PRO C N 1
ATOM 5073 C CA . PRO C 1 223 ? -18.421 41.899 34.121 1.00 35.89 223 PRO C CA 1
ATOM 5074 C C . PRO C 1 223 ? -19.000 41.123 32.950 1.00 35.12 223 PRO C C 1
ATOM 5075 O O . PRO C 1 223 ? -18.654 39.958 32.739 1.00 35.58 223 PRO C O 1
ATOM 5079 N N . ALA C 1 224 ? -19.881 41.761 32.189 1.00 35.17 224 ALA C N 1
ATOM 5080 C CA . ALA C 1 224 ? -20.505 41.101 31.047 1.00 35.99 224 ALA C CA 1
ATOM 5081 C C . ALA C 1 224 ? -19.515 40.714 29.948 1.00 35.99 224 ALA C C 1
ATOM 5082 O O . ALA C 1 224 ? -19.722 39.722 29.245 1.00 36.23 224 ALA C O 1
ATOM 5084 N N . GLN C 1 225 ? -18.441 41.486 29.799 1.00 35.64 225 GLN C N 1
ATOM 5085 C CA . GLN C 1 225 ? -17.443 41.198 28.767 1.00 36.20 225 GLN C CA 1
ATOM 5086 C C . GLN C 1 225 ? -16.651 39.926 29.056 1.00 35.05 225 GLN C C 1
ATOM 5087 O O . GLN C 1 225 ? -16.089 39.316 28.145 1.00 33.86 225 GLN C O 1
ATOM 5093 N N . VAL C 1 226 ? -16.605 39.533 30.326 1.00 34.17 226 VAL C N 1
ATOM 5094 C CA . VAL C 1 226 ? -15.877 38.335 30.728 1.00 33.48 226 VAL C CA 1
ATOM 5095 C C . VAL C 1 226 ? -16.366 37.094 29.994 1.00 34.12 226 VAL C C 1
ATOM 5096 O O . VAL C 1 226 ? -15.572 36.341 29.428 1.00 35.30 226 VAL C O 1
ATOM 5100 N N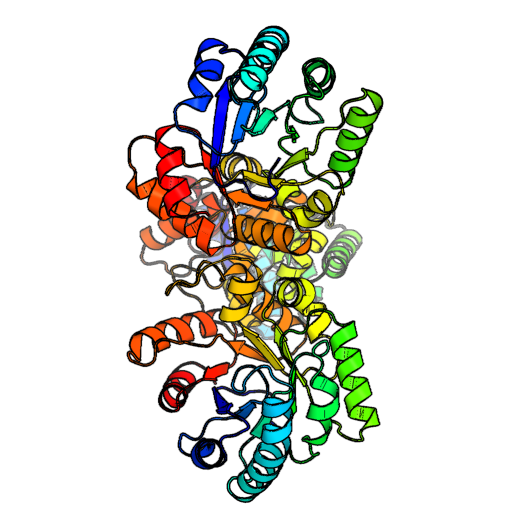 . ALA C 1 227 ? -17.677 36.876 30.013 1.00 36.29 227 ALA C N 1
ATOM 5101 C CA . ALA C 1 227 ? -18.267 35.717 29.349 1.00 36.30 227 ALA C CA 1
ATOM 5102 C C . ALA C 1 227 ? -17.983 35.742 27.848 1.00 35.07 227 ALA C C 1
ATOM 5103 O O . ALA C 1 227 ? -17.729 34.702 27.237 1.00 36.34 227 ALA C O 1
ATOM 5105 N N . LEU C 1 228 ? -18.031 36.933 27.261 1.00 34.96 228 LEU C N 1
ATOM 5106 C CA . LEU C 1 228 ? -17.772 37.103 25.833 1.00 34.20 228 LEU C CA 1
ATOM 5107 C C . LEU C 1 228 ? -16.314 36.786 25.516 1.00 33.82 228 LEU C C 1
ATOM 5108 O O . LEU C 1 228 ? -16.014 36.163 24.500 1.00 33.83 228 LEU C O 1
ATOM 5113 N N . ALA C 1 229 ? -15.410 37.217 26.392 1.00 32.34 229 ALA C N 1
ATOM 5114 C CA . ALA C 1 229 ? -13.989 36.964 26.201 1.00 32.09 229 ALA C CA 1
ATOM 5115 C C . ALA C 1 229 ? -13.738 35.464 26.156 1.00 32.73 229 ALA C C 1
ATOM 5116 O O . ALA C 1 229 ? -13.033 34.969 25.280 1.00 31.36 229 ALA C O 1
ATOM 5118 N N . HIS C 1 230 ? -14.327 34.739 27.101 1.00 33.99 230 HIS C N 1
ATOM 5119 C CA . HIS C 1 230 ? -14.152 33.291 27.167 1.00 34.51 230 HIS C CA 1
ATOM 5120 C C . HIS C 1 230 ? -14.722 32.588 25.947 1.00 34.94 230 HIS C C 1
ATOM 5121 O O . HIS C 1 230 ? -14.446 31.413 25.713 1.00 34.12 230 HIS C O 1
ATOM 5128 N N . GLU C 1 231 ? -15.520 33.305 25.166 1.00 36.75 231 GLU C N 1
ATOM 5129 C CA . GLU C 1 231 ? -16.080 32.724 23.956 1.00 38.85 231 GLU C CA 1
ATOM 5130 C C . GLU C 1 231 ? -14.997 32.663 22.880 1.00 39.12 231 GLU C C 1
ATOM 5131 O O . GLU C 1 231 ? -15.024 31.786 22.017 1.00 39.73 231 GLU C O 1
ATOM 5137 N N . TYR C 1 232 ? -14.031 33.580 22.947 1.00 37.21 232 TYR C N 1
ATOM 5138 C CA . TYR C 1 232 ? -12.966 33.626 21.945 1.00 36.63 232 TYR C CA 1
ATOM 5139 C C . TYR C 1 232 ? -11.569 33.221 22.398 1.00 35.92 232 TYR C C 1
ATOM 5140 O O . TYR C 1 232 ? -10.778 32.730 21.594 1.00 35.63 232 TYR C O 1
ATOM 5149 N N . PHE C 1 233 ? -11.257 33.430 23.670 1.00 34.75 233 PHE C N 1
ATOM 5150 C CA . PHE C 1 233 ? -9.937 33.082 24.186 1.00 35.99 233 PHE C CA 1
ATOM 5151 C C . PHE C 1 233 ? -10.010 31.861 25.102 1.00 37.39 233 PHE C C 1
ATOM 5152 O O . PHE C 1 233 ? -10.930 31.731 25.903 1.00 36.99 233 PHE C O 1
ATOM 5160 N N . GLY C 1 234 ? -9.038 30.966 24.976 1.00 40.00 234 GLY C N 1
ATOM 5161 C CA . GLY C 1 234 ? -9.030 29.783 25.815 1.00 43.52 234 GLY C CA 1
ATOM 5162 C C . GLY C 1 234 ? -8.406 28.568 25.157 1.00 46.27 234 GLY C C 1
ATOM 5163 O O . GLY C 1 234 ? -8.011 28.665 23.974 1.00 47.15 234 GLY C O 1
#

Sequence (693 aa):
PPALLRSVLFAPGNRADLIAKLPRSAPDAVVIDLEDAVPGTAEAKAAARPVAHDAARDLIAAAPHLAVFVRVNALHSPYFEDDLSVLTPELSGVVVPKLEMGAEARQVAQMLQERSLPLPILAGLETGAGVWNAREIMEVPEVAWAYFGAEDYTTDLGGKRTPGGLEVLYARSQVALAARLTGVAALDIVVTALNDPETFRADAEQGRALGYSGKLCIHPAQVALAHEYFGPPALLRSVLFAPGNRADLIAKLPRSAPDAVVIDLEDAVPGTAEAKAAARPVAHDAARDLIAAAPHLAVFVRVNALHSPYFEDDLSVLTPELSGVVVPKLEMGAEARQVAQMLQERSLPLPILAGLETGAGVWNAREIMEVPEVAWAYFGAEDYTTDLGGKRTPGGLEVLYARSQVALAARLTGVAALDIVVTALNDPETFRADAEQGRALGYSGKLCIHPAQVALAHEYFGPPALLRSVLFAPGNRADLIAKLPRSAPDAVVIDLEDAVPGTAEAKAAARPVAHDAARDLIAAAPHLAVFVRVNALHSPYFEDDLSVLTPELSGVVVPKLEMGAEARQVAQMLQERSLPLPILAGLETGAGVWNAREIMEVPEVAWAYFGAEDYTTDLGGKRTPGGLEVLYARSQVALAARLTGVAALDIVVTALNDPETFRADAEQGRALGYSGKLCIHPAQVALAHEYFG

Secondary structure (DSSP, 8-state):
--S--SEEEEEETT-HHHHHHTTTT--SEEEEESSTTS-SSHHHHHHHHHHHHHHHHHHHHHSTTSEEEEEPPPTTSTTHHHHGGG--TTSSEEEE-S--SHHHHHHHHHHHHHTT----EEEEE-SHHHHHTHHHHHTSTTEEEEEE-HHHHHHHHT----SS-GGGHHHHHHHHHHHHHHTPEEEEPP----S-HHHHHHHHHHHHHTT-SEEEESSHHHHHHHHTT--/--S--SEEEEEETT-HHHHHHGGGG--SEEEEESSTTS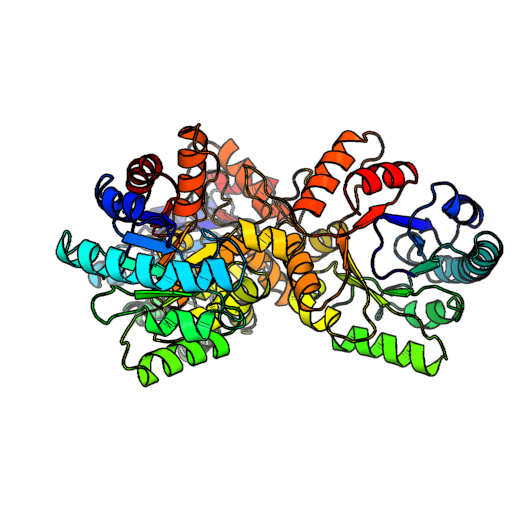-SSHHHHHHHHHHHHHHHHHHHHHSTTSEEEEEPPPTTSTTHHHHGGG--TTSSEEEE-S---HHHHHHHHHHHHHTT----EEEEE-SHHHHHTHHHHHTSTTEEEEEE-HHHHHHHHT----SS-GGGHHHHHHHHHHHHHHTPEEEEPP----S-HHHHHHHHHHHHHTT--EEEESSHHHHHHHHHH--/--S--SEEEEEETT-HHHHHHGGGG--SEEEEESSTTS-SSHHHHHTHHHHHHHHHHHHHHHSSSSEEEEE---TTSSSHHHHHTT--TTSSEEEE-S---HHHHHHHHHHHHHTT----EEEEE-SHHHHHTHHHHHTSTTEEEEEE-HHHHHHHHT----SS-GGGHHHHHHHHHHHHHHTPEEEEPP---TT-HHHHHHHHHHHHHTT-SEEEESSHHHHHHHHHH--

Organism: Deinococcus radiodurans (strain ATCC 13939 / DSM 20539 / JCM 16871 / CCUG 27074 / LMG 4051 / NBRC 15346 / NCIMB 9279 / VKM B-1422 / R1) (NCBI:txid243230)

Nearest PDB structures (foldseek):
  1sgj-assembly1_C  TM=1.003E+00  e=2.700E-47  Deinococcus radiodurans
  5vxs-assembly2_D  TM=8.972E-01  e=1.151E-17  Homo sapiens
  5vxc-assembly1_A  TM=8.903E-01  e=1.023E-17  Homo sapiens
  5vxs-assembly2_E  TM=8.800E-01  e=6.763E-18  Homo sapiens
  5vxs-assembly1_A  TM=8.745E-01  e=1.458E-17  Homo sapiens

Radius of gyration: 28.21 Å; Cα contacts (8 Å, |Δi|>4): 1593; chains: 3; bounding box: 54×84×73 Å

B-factor: mean 28.29, std 9.68, range [8.02, 66.29]

Solvent-accessible surface area: 26511 Å² total; per-residue (Å²): 82,71,86,82,0,72,0,0,4,34,4,36,0,56,101,56,68,56,1,70,102,8,39,189,37,69,5,33,0,0,0,0,3,1,14,92,42,4,77,63,59,63,127,22,7,52,63,0,31,77,51,0,53,60,8,4,138,91,6,34,78,85,20,92,187,25,6,1,0,0,19,0,7,22,19,136,32,109,34,4,101,79,0,1,79,5,7,32,87,113,8,18,0,1,0,0,1,70,1,52,91,4,37,9,0,140,72,0,14,108,61,4,123,134,92,84,16,101,9,49,0,1,0,0,0,8,7,0,18,0,0,80,33,1,81,102,0,2,102,6,118,76,7,38,4,0,3,0,10,2,71,32,7,8,108,37,13,42,16,112,64,48,132,56,3,48,6,0,6,8,0,4,6,20,0,4,0,0,3,102,34,34,72,12,16,5,0,0,1,27,9,90,35,98,134,45,74,114,50,2,77,57,19,0,99,32,0,48,4,6,14,2,26,0,0,7,0,67,72,63,62,7,2,68,19,0,52,107,53,6,80,85,69,88,85,0,73,0,0,2,30,5,36,0,59,104,58,70,52,1,69,91,6,39,187,35,68,5,30,0,0,0,0,4,2,16,95,40,4,81,64,60,64,127,23,8,53,68,0,30,72,47,0,59,54,11,3,132,80,7,39,81,82,22,93,183,28,6,1,0,0,18,0,7,22,20,134,32,114,38,5,100,81,1,5,75,4,10,33,70,109,8,17,0,2,0,0,1,72,1,51,98,4,42,7,0,139,66,1,11,112,53,4,144,128,105,86,14,103,6,49,0,1,0,0,0,8,5,0,18,0,0,80,30,1,79,100,0,2,103,7,117,76,6,35,5,0,3,0,10,2,75,28,7,7,106,33,17,40,14,114,70,47,129,41,3,50,7,0,12,10,0,4,6,19,0,3,0,0,3,103,34,34,72,11,16,4,0,0,2,30,8,88,35,97,137,45,75,112,55,3,72,47,13,0,98,53,0,52,7,7,12,2,28,0,0,8,0,67,73,63,60,8,1,69,22,0,51,111,51,6,78,88,75,82,115,0,82,0,0,2,34,3,39,0,49,111,53,68,55,0,69,91,11,46,184,33,69,5,36,0,0,0,0,3,3,15,90,45,6,80,66,65,65,123,28,11,57,63,0,23,74,50,0,57,62,14,5,124,78,8,22,77,84,11,105,164,17,2,1,0,1,18,0,5,21,18,137,31,106,36,3,99,84,1,1,83,11,9,27,74,114,9,20,0,0,0,0,1,68,0,53,96,4,40,5,0,136,78,1,12,109,59,4,142,134,90,84,13,98,9,44,0,1,0,0,0,6,9,0,18,0,0,79,36,1,80,104,0,2,98,6,116,77,6,38,4,0,3,0,10,2,73,35,6,6,104,35,18,39,16,113,64,49,134,53,3,59,12,0,6,8,1,7,6,19,0,3,0,0,2,103,36,36,72,13,9,4,0,0,2,27,7,95,34,92,132,48,68,108,52,2,66,65,21,0,97,35,0,47,3,6,13,2,28,0,0,6,0,61,72,67,60,7,0,65,21,0,51,99,49,2,93

InterPro domains:
  IPR005000 HpcH/HpaI aldolase/citrate lyase domain [PF03328] (9-223)
  IPR011206 Citrate lyase beta subunit-like [PIRSF015582] (5-282)
  IPR015813 Pyruvate/Phosphoenolpyruvate kinase-like domain superfamily [SSF51621] (6-233)
  IPR040442 Pyruvate kinase-like domain superfamily [G3DSA:3.20.20.60] (1-234)